Protein AF-A0A4S4L9P2-F1 (afdb_monomer)

Sequence (654 aa):
MSQVLPPEPPSLYGYTPTTSVCFTFIGLFAVSASAPPRSVLQVFCLDIDCCRRRHTVIHGCEAVAYKLWWFLGLATLACVMEVFGWVGRLLSSFAPADLTAYTIQIVATVIAPTPLLASNFIILGMIIRHLGEQYSRLSSKWYSIVFTSADGIALIIQAFGGAKASHAVSTGQDPEPGGHIMLVGIVIQMIAITFYVILATEFFMRLHFSKPVRPMNYLAVYSPKKSIHRKMQFMIAGLSFSTLCIFIRTIYRTIELANGFTGRIIETQIYFNVLDGAMVVLASYTLNFLHPGYLLADVIEEERNAKKNSKNSKGVGKDSLPLSRSQLLATCVPILIYAHFTIRVNMADSSATTARVPAPFSLDSSLYSPTPEEAAFLKSQTKIEDDEELKQHVLAVQKEAWDVVNYRCIQAFGFMTLKISHLSAYRDLLALGKERSGAIFIDFACCFGNDARKAIADGYPMENVIASDIEKPFWELGHRLFKSTPETFPVPFVQGNVFDPKHIAPAAPHYSPPTTPRPTLSVLTSLTPLQGHVSVIHTSAFFHLFDKDGQIAAARALASLLSPLPGSMIFGTHSSTRVSGNKVLTVRKSQIYCFSPADWCALWDGVIFEKGSVTVDAVLEEKNDAWRGRGFAWDSGEDAQTKRYSMIWSVKRK

InterPro domains:
  IPR007568 RTA-like protein [PF04479] (76-296)
  IPR007568 RTA-like protein [PTHR31465] (7-311)
  IPR029063 S-adenosyl-L-methionine-dependent methyltransferase superfamily [G3DSA:3.40.50.150] (400-589)
  IPR029063 S-adenosyl-L-methionine-dependent methyltransferase superfamily [SSF53335] (422-600)
  IPR060188 Mmethyltransferase nvfJ-like, N-terminal domain [PF27593] (369-416)

Solvent-accessible surface area (backbone atoms only — not comparable to full-atom values): 36050 Å² total; per-residue (Å²): 133,83,80,76,70,75,80,76,68,70,36,74,45,74,50,72,51,60,58,71,59,27,54,49,51,30,51,55,25,48,58,63,31,64,61,75,70,83,84,71,69,85,80,71,90,76,87,87,81,90,91,87,77,82,76,66,56,63,60,47,54,54,55,69,73,60,73,55,65,74,56,54,49,28,46,31,50,16,24,50,28,37,29,48,9,32,48,16,42,39,49,20,42,80,38,42,59,41,62,66,28,48,50,41,17,57,52,28,48,68,54,16,57,52,39,39,51,42,43,51,34,46,51,51,19,54,50,36,57,67,72,40,45,38,30,29,93,55,51,35,67,49,46,38,49,54,51,41,49,50,42,53,54,18,48,52,38,26,54,52,10,51,51,46,18,53,51,21,54,77,70,77,43,81,33,60,72,15,45,53,40,22,40,52,14,47,49,52,35,46,53,48,53,52,54,48,52,52,54,52,49,49,24,54,52,21,55,74,71,69,48,64,66,43,88,72,56,67,62,66,75,45,44,65,80,66,72,82,45,73,49,48,50,49,42,53,52,36,53,52,52,27,51,50,27,51,50,52,23,48,53,47,53,47,55,33,48,72,49,38,90,85,19,74,58,58,45,33,65,66,53,48,48,52,41,48,51,45,21,52,51,54,26,51,51,34,49,65,75,49,31,58,65,73,46,38,39,70,61,54,50,54,52,50,51,54,54,49,53,56,50,54,64,60,55,72,75,64,87,72,84,92,79,83,92,72,89,85,84,89,86,84,89,88,83,86,90,85,93,79,79,92,72,94,77,84,91,85,87,65,81,76,60,86,81,75,68,79,83,88,82,74,83,49,78,84,35,67,72,73,51,76,66,43,44,52,50,51,28,72,57,46,72,44,84,51,69,66,62,45,48,53,53,51,50,54,50,43,55,58,48,42,72,75,54,65,46,68,39,57,49,17,49,31,67,62,41,63,60,54,78,75,41,87,62,39,63,56,52,46,47,42,39,68,73,36,88,80,41,24,33,35,30,39,63,34,54,42,38,47,50,54,51,50,46,35,74,75,63,27,57,59,93,30,40,36,38,26,24,68,58,59,68,37,43,58,47,21,28,59,69,38,67,47,45,68,84,81,49,70,55,32,70,33,60,41,48,72,86,34,55,81,24,37,51,93,54,71,57,38,83,58,74,58,94,66,76,86,70,66,66,83,77,45,74,39,57,44,78,39,48,22,57,27,30,32,38,41,43,47,72,48,58,46,75,24,33,64,66,45,33,52,54,45,49,36,50,56,41,14,26,31,21,36,52,60,70,17,33,42,35,37,39,30,62,20,26,79,53,62,45,82,44,73,40,85,86,72,78,39,66,22,30,23,54,10,46,68,57,46,34,46,41,51,42,52,69,62,38,60,67,79,52,45,49,62,51,54,46,76,43,90,76,73,42,64,73,58,8,38,89,60,84,68,91,59,42,94,46,81,75,53,29,71,30,42,30,42,39,39,37,30,29,88

Organism: NCBI:txid167371

Secondary structure (DSSP, 8-state):
----PPPPPPPTTSSPPPHHHHHHHHHHHHHHHTSPPTTSTTS--S----S--SSHHHHHHHHHHH--HHHHHHHHHHHHHHHHHHHHHHHHHH-TT-HHHHHHHHHHHHHTHHHHHHHHHHHHHHHHHHH-GGG-SS-HHHHHHHHHHHHHHHHHHHHHHHHHHHHHHHTT--SHHHHHHHHHHHHHHHHHHHHHHHHHHHHHHHHHTT--SSPPPHHHHSS------HHHHHHHHHHHHHHHHHHHHHHHHHHHHHT-TTSTTTT-HHHIIIIIIIHHHHHHHHHHHS-HHHHTHHHHHHHHHHHHHHHHHHHTT--S---------------S-----------------PPPPPS-----GGG----HHHHHHHHHHH----HHHHHHHHHHHHHHHHHH---HHHHTTTTS--GGGGSTTHHHHHHHHHHSTT-EEEEET-TTTHHHHHHHHTT--GGGEEEEES-HHHHHHHHHHTT--TTTS---EEE--TT-TTTS---PPPSS--SSPPP-GGG-SSSGGGTTTEEEEE--S-GGGS-HHHHHHHHHHHHHHB--STT-EEEEEEEE-SS-EEEEETTTTEEEEE--HHHHHHHHBTTTBPTTSEEEEEEEE---GGGG-SS------SSTTT--EEEEEEEEE-

Mean predicted aligned error: 18.21 Å

pLDDT: mean 78.64, std 21.45, range [21.31, 98.56]

Radius of gyration: 34.95 Å; Cα contacts (8 Å, |Δi|>4): 949; chains: 1; bounding box: 90×72×114 Å

Structure (mmCIF, N/CA/C/O backbone):
data_AF-A0A4S4L9P2-F1
#
_entry.id   AF-A0A4S4L9P2-F1
#
loop_
_atom_site.group_PDB
_atom_site.id
_atom_site.type_symbol
_atom_site.label_atom_id
_atom_site.label_alt_id
_atom_site.label_comp_id
_atom_site.label_asym_id
_atom_site.label_entity_id
_atom_site.label_seq_id
_atom_site.pdbx_PDB_ins_code
_atom_site.Cartn_x
_atom_site.Cartn_y
_atom_site.Cartn_z
_atom_site.occupancy
_atom_site.B_iso_or_equiv
_atom_site.auth_seq_id
_atom_site.auth_comp_id
_atom_site.auth_asym_id
_atom_site.auth_atom_id
_atom_site.pdbx_PDB_model_num
ATOM 1 N N . MET A 1 1 ? -56.795 -0.350 67.708 1.00 40.25 1 MET A N 1
ATOM 2 C CA . MET A 1 1 ? -55.372 -0.733 67.789 1.00 40.25 1 MET A CA 1
ATOM 3 C C . MET A 1 1 ? -54.864 -0.842 66.359 1.00 40.25 1 MET A C 1
ATOM 5 O O . MET A 1 1 ? -54.937 -1.900 65.753 1.00 40.25 1 MET A O 1
ATOM 9 N N . SER A 1 2 ? -54.515 0.298 65.764 1.00 39.91 2 SER A N 1
ATOM 10 C CA . SER A 1 2 ? -53.905 0.362 64.437 1.00 39.91 2 SER A CA 1
ATOM 11 C C . SER A 1 2 ? -52.550 -0.327 64.527 1.00 39.91 2 SER A C 1
ATOM 13 O O . SER A 1 2 ? -51.668 0.164 65.231 1.00 39.91 2 SER A O 1
ATOM 15 N N . GLN A 1 3 ? -52.416 -1.493 63.891 1.00 43.62 3 GLN A N 1
ATOM 16 C CA . GLN A 1 3 ? -51.123 -2.137 63.701 1.00 43.62 3 GLN A CA 1
ATOM 17 C C . GLN A 1 3 ? -50.249 -1.155 62.924 1.00 43.62 3 GLN A C 1
ATOM 19 O O . GLN A 1 3 ? -50.428 -0.957 61.725 1.00 43.62 3 GLN A O 1
ATOM 24 N N . VAL A 1 4 ? -49.357 -0.480 63.645 1.00 46.41 4 VAL A N 1
ATOM 25 C CA . VAL A 1 4 ? -48.240 0.242 63.054 1.00 46.41 4 VAL A CA 1
ATOM 26 C C . VAL A 1 4 ? -47.387 -0.847 62.421 1.00 46.41 4 VAL A C 1
ATOM 28 O O . VAL A 1 4 ? -46.673 -1.563 63.121 1.00 46.41 4 VAL A O 1
ATOM 31 N N . LEU A 1 5 ? -47.569 -1.053 61.114 1.00 50.72 5 LEU A N 1
ATOM 32 C CA . LEU A 1 5 ? -46.648 -1.848 60.315 1.00 50.72 5 LEU A CA 1
ATOM 33 C C . LEU A 1 5 ? -45.238 -1.316 60.613 1.00 50.72 5 LEU A C 1
ATOM 35 O O . LEU A 1 5 ? -45.068 -0.092 60.670 1.00 50.72 5 LEU A O 1
ATOM 39 N N . PRO A 1 6 ? -44.252 -2.192 60.875 1.00 55.19 6 PRO A N 1
ATOM 40 C CA . PRO A 1 6 ? -42.883 -1.740 61.065 1.00 55.19 6 PRO A CA 1
ATOM 41 C C . PRO A 1 6 ? -42.490 -0.868 59.864 1.00 55.19 6 PRO A C 1
ATOM 43 O O . PRO A 1 6 ? -42.927 -1.168 58.749 1.00 55.19 6 PRO A O 1
ATOM 46 N N . PRO A 1 7 ? -41.730 0.224 60.074 1.00 59.34 7 PRO A N 1
ATOM 47 C CA . PRO A 1 7 ? -41.281 1.057 58.967 1.00 59.34 7 PRO A CA 1
ATOM 48 C C . PRO A 1 7 ? -40.611 0.151 57.935 1.00 59.34 7 PRO A C 1
ATOM 50 O O . PRO A 1 7 ? -39.754 -0.659 58.299 1.00 59.34 7 PRO A O 1
ATOM 53 N N . GLU A 1 8 ? -41.054 0.236 56.677 1.00 59.62 8 GLU A N 1
ATOM 54 C CA . GLU A 1 8 ? -40.426 -0.536 55.612 1.00 59.62 8 GLU A CA 1
ATOM 55 C C . GLU A 1 8 ? -38.920 -0.246 55.629 1.00 59.62 8 GLU A C 1
ATOM 57 O O . GLU A 1 8 ? -38.520 0.916 55.783 1.00 59.62 8 GLU A O 1
ATOM 62 N N . PRO A 1 9 ? -38.075 -1.286 55.535 1.00 61.91 9 PRO A N 1
ATOM 63 C CA . PRO A 1 9 ? -36.638 -1.094 55.542 1.00 61.91 9 PRO A CA 1
ATOM 64 C C . PRO A 1 9 ? -36.254 -0.127 54.411 1.00 61.91 9 PRO A C 1
ATOM 66 O O . PRO A 1 9 ? -36.797 -0.232 53.306 1.00 61.91 9 PRO A O 1
ATOM 69 N N . PRO A 1 10 ? -35.352 0.834 54.677 1.00 70.56 10 PRO A N 1
ATOM 70 C CA . PRO A 1 10 ? -35.004 1.857 53.705 1.00 70.56 10 PRO A CA 1
ATOM 71 C C . PRO A 1 10 ? -34.484 1.202 52.424 1.00 70.56 10 PRO A C 1
ATOM 73 O O . PRO A 1 10 ? -33.657 0.291 52.465 1.00 70.56 10 PRO A O 1
ATOM 76 N N . SER A 1 11 ? -34.998 1.662 51.282 1.00 78.94 11 SER A N 1
ATOM 77 C CA . SER A 1 11 ? -34.552 1.188 49.973 1.00 78.94 11 SER A CA 1
ATOM 78 C C . SER A 1 11 ? -33.053 1.417 49.811 1.00 78.94 11 SER A C 1
ATOM 80 O O . SER A 1 11 ? -32.568 2.525 50.045 1.00 78.94 11 SER A O 1
ATOM 82 N N . LEU A 1 12 ? -32.343 0.407 49.304 1.00 81.38 12 LEU A N 1
ATOM 83 C CA . LEU A 1 12 ? -30.915 0.508 48.980 1.00 81.38 12 LEU A CA 1
ATOM 84 C C . LEU A 1 12 ? -30.619 1.538 47.872 1.00 81.38 12 LEU A C 1
ATOM 86 O O . LEU A 1 12 ? -29.468 1.906 47.671 1.00 81.38 12 LEU A O 1
ATOM 90 N N . TYR A 1 13 ? -31.648 2.010 47.158 1.00 78.38 13 TYR A N 1
ATOM 91 C CA . TYR A 1 13 ? -31.535 3.023 46.105 1.00 78.38 13 TYR A CA 1
ATOM 92 C C . TYR A 1 13 ? -31.894 4.443 46.568 1.00 78.38 13 TYR A C 1
ATOM 94 O O . TYR A 1 13 ? -31.779 5.366 45.771 1.00 78.38 13 TYR A O 1
ATOM 102 N N . GLY A 1 14 ? -32.445 4.630 47.773 1.00 80.00 14 GLY A N 1
ATOM 103 C CA . GLY A 1 14 ? -33.069 5.902 48.186 1.00 80.00 14 GLY A CA 1
ATOM 104 C C . GLY A 1 14 ? -34.451 6.182 47.557 1.00 80.00 14 GLY A C 1
ATOM 105 O O . GLY A 1 14 ? -35.114 7.151 47.913 1.00 80.00 14 GLY A O 1
ATOM 106 N N . TYR A 1 15 ? -34.925 5.313 46.657 1.00 85.56 15 TYR A N 1
ATOM 107 C CA . TYR A 1 15 ? -36.264 5.326 46.043 1.00 85.56 15 TYR A CA 1
ATOM 108 C C . TYR A 1 15 ? -36.710 3.902 45.688 1.00 85.56 15 TYR A C 1
ATOM 110 O O . TYR A 1 15 ? -35.915 2.964 45.721 1.00 85.56 15 TYR A O 1
ATOM 118 N N . THR A 1 16 ? -37.974 3.713 45.312 1.00 86.06 16 THR A N 1
ATOM 119 C CA . THR A 1 16 ? -38.480 2.430 44.802 1.00 86.06 16 THR A CA 1
ATOM 120 C C . THR A 1 16 ? -38.411 2.394 43.267 1.00 86.06 16 THR A C 1
ATOM 122 O O . THR A 1 16 ? -38.990 3.260 42.606 1.00 86.06 16 THR A O 1
ATOM 125 N N . PRO A 1 17 ? -37.687 1.435 42.649 1.00 88.75 17 PRO A N 1
ATOM 126 C CA . PRO A 1 17 ? -37.605 1.346 41.192 1.00 88.75 17 PRO A CA 1
ATOM 127 C C . PRO A 1 17 ? -38.983 1.172 40.538 1.00 88.75 17 PRO A C 1
ATOM 129 O O . PRO A 1 17 ? -39.785 0.341 40.954 1.00 88.75 17 PRO A O 1
ATOM 132 N N . THR A 1 18 ? -39.260 1.918 39.466 1.00 92.31 18 THR A N 1
ATOM 133 C CA . THR A 1 18 ? -40.545 1.806 38.756 1.00 92.31 18 THR A CA 1
ATOM 134 C C . THR A 1 18 ? -40.628 0.513 37.937 1.00 92.31 18 THR A C 1
ATOM 136 O O . THR A 1 18 ? -39.850 0.308 37.000 1.00 92.31 18 THR A O 1
ATOM 139 N N . THR A 1 19 ? -41.624 -0.327 38.223 1.00 90.25 19 THR A N 1
ATOM 140 C CA . THR A 1 19 ? -41.873 -1.613 37.541 1.00 90.25 19 THR A CA 1
ATOM 141 C C . THR A 1 19 ? -42.040 -1.477 36.026 1.00 90.25 19 THR A C 1
ATOM 143 O O . THR A 1 19 ? -41.405 -2.213 35.270 1.00 90.25 19 THR A O 1
ATOM 146 N N . SER A 1 20 ? -42.843 -0.515 35.555 1.00 90.69 20 SER A N 1
ATOM 147 C CA . SER A 1 20 ? -43.104 -0.298 34.119 1.00 90.69 20 SER A CA 1
ATOM 148 C C . SER A 1 20 ? -41.834 0.025 33.327 1.00 90.69 20 SER A C 1
ATOM 150 O O . SER A 1 20 ? -41.637 -0.478 32.217 1.00 90.69 20 SER A O 1
ATOM 152 N N . VAL A 1 21 ? -40.931 0.810 33.919 1.00 91.88 21 VAL A N 1
ATOM 153 C CA . VAL A 1 21 ? -39.633 1.139 33.325 1.00 91.88 21 VAL A CA 1
ATOM 154 C C . VAL A 1 21 ? -38.756 -0.108 33.237 1.00 91.88 21 VAL A C 1
ATOM 156 O O . VAL A 1 21 ? -38.166 -0.361 32.188 1.00 91.88 21 VAL A O 1
ATOM 159 N N . CYS A 1 22 ? -38.721 -0.931 34.290 1.00 91.25 22 CYS A N 1
ATOM 160 C CA . CYS A 1 22 ? -37.948 -2.174 34.289 1.00 91.25 22 CYS A CA 1
ATOM 161 C C . CYS A 1 22 ? -38.432 -3.136 33.197 1.00 91.25 22 CYS A C 1
ATOM 163 O O . CYS A 1 22 ? -37.621 -3.613 32.406 1.00 91.25 22 CYS A O 1
ATOM 165 N N . PHE A 1 23 ? -39.747 -3.352 33.077 1.00 92.69 23 PHE A N 1
ATOM 166 C CA . PHE A 1 23 ? -40.316 -4.165 31.994 1.00 92.69 23 PHE A CA 1
ATOM 167 C C . PHE A 1 23 ? -39.978 -3.618 30.605 1.00 92.69 23 PHE A C 1
ATOM 169 O O . PHE A 1 23 ? -39.698 -4.396 29.693 1.00 92.69 23 PHE A O 1
ATOM 176 N N . THR A 1 24 ? -39.962 -2.292 30.448 1.00 93.19 24 THR A N 1
ATOM 177 C CA . THR A 1 24 ? -39.606 -1.647 29.178 1.00 93.19 24 THR A CA 1
ATOM 178 C C . THR A 1 24 ? -38.168 -1.974 28.778 1.00 93.19 24 THR A C 1
ATOM 180 O O . THR A 1 24 ? -37.939 -2.447 27.666 1.00 93.19 24 THR A O 1
ATOM 183 N N . PHE A 1 25 ? -37.197 -1.795 29.679 1.00 92.44 25 PHE A N 1
ATOM 184 C CA . PHE A 1 25 ? -35.794 -2.107 29.387 1.00 92.44 25 PHE A CA 1
ATOM 185 C C . PHE A 1 25 ? -35.541 -3.606 29.203 1.00 92.44 25 PHE A C 1
ATOM 187 O O . PHE A 1 25 ? -34.849 -3.979 28.256 1.00 92.44 25 PHE A O 1
ATOM 194 N N . ILE A 1 26 ? -36.157 -4.471 30.021 1.00 91.75 26 ILE A N 1
ATOM 195 C CA . ILE A 1 26 ? -36.106 -5.931 29.828 1.00 91.75 26 ILE A CA 1
ATOM 196 C C . ILE A 1 26 ? -36.600 -6.288 28.423 1.00 91.75 26 ILE A C 1
ATOM 198 O O . ILE A 1 26 ? -35.923 -7.018 27.705 1.00 91.75 26 ILE A O 1
ATOM 202 N N . GLY A 1 27 ? -37.744 -5.738 28.001 1.00 87.00 27 GLY A N 1
ATOM 203 C CA . GLY A 1 27 ? -38.295 -5.957 26.665 1.00 87.00 27 GLY A CA 1
ATOM 204 C C . GLY A 1 27 ? -37.362 -5.471 25.555 1.00 87.00 27 GLY A C 1
ATOM 205 O O . GLY A 1 27 ? -37.089 -6.214 24.613 1.00 87.00 27 GLY A O 1
ATOM 206 N N . LEU A 1 28 ? -36.821 -4.255 25.678 1.00 90.56 28 LEU A N 1
ATOM 207 C CA . LEU A 1 28 ? -35.906 -3.673 24.691 1.00 90.56 28 LEU A CA 1
ATOM 208 C C . LEU A 1 28 ? -34.627 -4.504 24.525 1.00 90.56 28 LEU A C 1
ATOM 210 O O . LEU A 1 28 ? -34.227 -4.777 23.389 1.00 90.56 28 LEU A O 1
ATOM 214 N N . PHE A 1 29 ? -34.007 -4.941 25.625 1.00 89.56 29 PHE A N 1
ATOM 215 C CA . PHE A 1 29 ? -32.796 -5.761 25.577 1.00 89.56 29 PHE A CA 1
ATOM 216 C C . PHE A 1 29 ? -33.072 -7.207 25.171 1.00 89.56 29 PHE A C 1
ATOM 218 O O . PHE A 1 29 ? -32.275 -7.770 24.425 1.00 89.56 29 PHE A O 1
ATOM 225 N N . ALA A 1 30 ? -34.207 -7.793 25.562 1.00 85.12 30 ALA A N 1
ATOM 226 C CA . ALA A 1 30 ? -34.608 -9.125 25.114 1.00 85.12 30 ALA A CA 1
ATOM 227 C C . ALA A 1 30 ? -34.843 -9.165 23.596 1.00 85.12 30 ALA A C 1
ATOM 229 O O . ALA A 1 30 ? -34.386 -10.089 22.922 1.00 85.12 30 ALA A O 1
ATOM 230 N N . VAL A 1 31 ? -35.483 -8.131 23.034 1.00 83.81 31 VAL A N 1
ATOM 231 C CA . VAL A 1 31 ? -35.641 -7.985 21.578 1.00 83.81 31 VAL A CA 1
ATOM 232 C C . VAL A 1 31 ? -34.275 -7.890 20.898 1.00 83.81 31 VAL A C 1
ATOM 234 O O . VAL A 1 31 ? -34.027 -8.625 19.943 1.00 83.81 31 VAL A O 1
ATOM 237 N N . SER A 1 32 ? -33.358 -7.074 21.424 1.00 79.62 32 SER A N 1
ATOM 238 C CA . SER A 1 32 ? -31.991 -6.965 20.895 1.00 79.62 32 SER A CA 1
ATOM 239 C C . SER A 1 32 ? -31.197 -8.281 21.012 1.00 79.62 32 SER A C 1
ATOM 241 O O . SER A 1 32 ? -30.486 -8.661 20.085 1.00 79.62 32 SER A O 1
ATOM 243 N N . ALA A 1 33 ? -31.357 -9.027 22.111 1.00 75.62 33 ALA A N 1
ATOM 244 C CA . ALA A 1 33 ? -30.694 -10.313 22.345 1.00 75.62 33 ALA A CA 1
ATOM 245 C C . ALA A 1 33 ? -31.226 -11.446 21.449 1.00 75.62 33 ALA A C 1
ATOM 247 O O . ALA A 1 33 ? -30.507 -12.407 21.183 1.00 75.62 33 ALA A O 1
ATOM 248 N N . SER A 1 34 ? -32.474 -11.343 20.980 1.00 65.12 34 SER A N 1
ATOM 249 C CA . SER A 1 34 ? -33.147 -12.380 20.184 1.00 65.12 34 SER A CA 1
ATOM 250 C C . SER A 1 34 ? -32.682 -12.488 18.718 1.00 65.12 34 SER A C 1
ATOM 252 O O . SER A 1 34 ? -33.159 -13.359 17.986 1.00 65.12 34 SER A O 1
ATOM 254 N N . ALA A 1 35 ? -31.713 -11.673 18.281 1.00 50.19 35 ALA A N 1
ATOM 255 C CA . ALA A 1 35 ? -30.962 -11.912 17.045 1.00 50.19 35 ALA A CA 1
ATOM 256 C C . ALA A 1 35 ? -30.073 -13.168 17.223 1.00 50.19 35 ALA A C 1
ATOM 258 O O . ALA A 1 35 ? -29.227 -13.185 18.116 1.00 50.19 35 ALA A O 1
ATOM 259 N N . PRO A 1 36 ? -30.255 -14.258 16.451 1.00 40.66 36 PRO A N 1
ATOM 260 C CA . PRO A 1 36 ? -29.921 -15.588 16.954 1.00 40.66 36 PRO A CA 1
ATOM 261 C C . PRO A 1 36 ? -28.427 -15.939 16.816 1.00 40.66 36 PRO A C 1
ATOM 263 O O . PRO A 1 36 ? -27.895 -15.932 15.702 1.00 40.66 36 PRO A O 1
ATOM 266 N N . PRO A 1 37 ? -27.760 -16.404 17.890 1.00 39.72 37 PRO A N 1
ATOM 267 C CA . PRO A 1 37 ? -26.605 -17.291 17.807 1.00 39.72 37 PRO A CA 1
ATOM 268 C C . PRO A 1 37 ? -27.079 -18.753 17.674 1.00 39.72 37 PRO A C 1
ATOM 270 O O . PRO A 1 37 ? -27.998 -19.197 18.359 1.00 39.72 37 PRO A O 1
ATOM 273 N N . ARG A 1 38 ? -26.436 -19.538 16.799 1.00 39.12 38 ARG A N 1
ATOM 274 C CA . ARG A 1 38 ? -26.820 -20.922 16.430 1.00 39.12 38 ARG A CA 1
ATOM 275 C C . ARG A 1 38 ? -26.811 -21.957 17.567 1.00 39.12 38 ARG A C 1
ATOM 277 O O . ARG A 1 38 ? -27.167 -23.100 17.312 1.00 39.12 38 ARG A O 1
ATOM 284 N N . SER A 1 39 ? -26.413 -21.622 18.788 1.00 38.78 39 SER A N 1
ATOM 285 C CA . SER A 1 39 ? -26.146 -22.616 19.837 1.00 38.78 39 SER A CA 1
ATOM 286 C C . SER A 1 39 ? -27.349 -23.028 20.695 1.00 38.78 39 SER A C 1
ATOM 288 O O . SER A 1 39 ? -27.183 -23.895 21.542 1.00 38.78 39 SER A O 1
ATOM 290 N N . VAL A 1 40 ? -28.551 -22.478 20.485 1.00 37.94 40 VAL A N 1
ATOM 291 C CA . VAL A 1 40 ? -29.747 -22.853 21.283 1.00 37.94 40 VAL A CA 1
ATOM 292 C C . VAL A 1 40 ? -30.866 -23.483 20.436 1.00 37.94 40 VAL A C 1
ATOM 294 O O . VAL A 1 40 ? -31.798 -24.078 20.964 1.00 37.94 40 VAL A O 1
ATOM 297 N N . LEU A 1 41 ? -30.751 -23.461 19.106 1.00 35.81 41 LEU A N 1
ATOM 298 C CA . LEU A 1 41 ? -31.800 -23.939 18.190 1.00 35.81 41 LEU A CA 1
ATOM 299 C C . LEU A 1 41 ? -31.632 -25.391 17.714 1.00 35.81 41 LEU A C 1
ATOM 301 O O . LEU A 1 41 ? -32.350 -25.823 16.819 1.00 35.81 41 LEU A O 1
ATOM 305 N N . GLN A 1 42 ? -30.719 -26.159 18.315 1.00 32.81 42 GLN A N 1
ATOM 306 C CA . GLN A 1 42 ? -30.517 -27.572 17.966 1.00 32.81 42 GLN A CA 1
ATOM 307 C C . GLN A 1 42 ? -31.253 -28.557 18.897 1.00 32.81 42 GLN A C 1
ATOM 309 O O . GLN A 1 42 ? -31.064 -29.760 18.759 1.00 32.81 42 GLN A O 1
ATOM 314 N N . VAL A 1 43 ? -32.103 -28.078 19.819 1.00 33.56 43 VAL A N 1
ATOM 315 C CA . VAL A 1 43 ? -32.817 -28.951 20.781 1.00 33.56 43 VAL A CA 1
ATOM 316 C C . VAL A 1 43 ? -34.349 -28.891 20.672 1.00 33.56 43 VAL A C 1
ATOM 318 O O . VAL A 1 43 ? -35.014 -29.810 21.129 1.00 33.56 43 VAL A O 1
ATOM 321 N N . PHE A 1 44 ? -34.943 -27.904 19.994 1.00 30.08 44 PHE A N 1
ATOM 322 C CA . PHE A 1 44 ? -36.406 -27.815 19.876 1.00 30.08 44 PHE A CA 1
ATOM 323 C C . PHE A 1 44 ? -36.845 -27.436 18.459 1.00 30.08 44 PHE A C 1
ATOM 325 O O . PHE A 1 44 ? -37.069 -26.270 18.148 1.00 30.08 44 PHE A O 1
ATOM 332 N N . CYS A 1 45 ? -36.980 -28.447 17.602 1.00 28.81 45 CYS A N 1
ATOM 333 C CA . CYS A 1 45 ? -37.808 -28.386 16.398 1.00 28.81 45 CYS A CA 1
ATOM 334 C C . CYS A 1 45 ? -38.819 -29.535 16.452 1.00 28.81 45 CYS A C 1
ATOM 336 O O . CYS A 1 45 ? -38.628 -30.558 15.805 1.00 28.81 45 CYS A O 1
ATOM 338 N N . LEU A 1 46 ? -39.879 -29.345 17.236 1.00 30.55 46 LEU A N 1
ATOM 339 C CA . LEU A 1 46 ? -41.193 -29.922 16.969 1.00 30.55 46 LEU A CA 1
ATOM 340 C C . LEU A 1 46 ? -42.223 -28.821 17.243 1.00 30.55 46 LEU A C 1
ATOM 342 O O . LEU A 1 46 ? -42.248 -28.269 18.337 1.00 30.55 46 LEU A O 1
ATOM 346 N N . ASP A 1 47 ? -42.966 -28.491 16.186 1.00 36.84 47 ASP A N 1
ATOM 347 C CA . ASP A 1 47 ? -44.255 -27.798 16.125 1.00 36.84 47 ASP A CA 1
ATOM 348 C C . ASP A 1 47 ? -44.462 -26.495 16.921 1.00 36.84 47 ASP A C 1
ATOM 350 O O . ASP A 1 47 ? -44.508 -26.470 18.146 1.00 36.84 47 ASP A O 1
ATOM 354 N N . ILE A 1 48 ? -44.716 -25.395 16.199 1.00 31.27 48 ILE A N 1
ATOM 355 C CA . ILE A 1 48 ? -46.027 -24.712 16.193 1.00 31.27 48 ILE A CA 1
ATOM 356 C C . ILE A 1 48 ? -45.977 -23.441 15.327 1.00 31.27 48 ILE A C 1
ATOM 358 O O . ILE A 1 48 ? -45.005 -22.684 15.257 1.00 31.27 48 ILE A O 1
ATOM 362 N N . ASP A 1 49 ? -47.101 -23.289 14.650 1.00 30.88 49 ASP A N 1
ATOM 363 C CA . ASP A 1 49 ? -47.504 -22.404 13.582 1.00 30.88 49 ASP A CA 1
ATOM 364 C C . ASP A 1 49 ? -47.603 -20.893 13.867 1.00 30.88 49 ASP A C 1
ATOM 366 O O . ASP A 1 49 ? -47.883 -20.424 14.965 1.00 30.88 49 ASP A O 1
ATOM 370 N N . CYS A 1 50 ? -47.468 -20.174 12.746 1.00 32.06 50 CYS A N 1
ATOM 371 C CA . CYS A 1 50 ? -48.296 -19.064 12.267 1.00 32.06 50 CYS A CA 1
ATOM 372 C C . CYS A 1 50 ? -48.370 -17.720 13.044 1.00 32.06 50 CYS A C 1
ATOM 374 O O . CYS A 1 50 ? -48.850 -17.600 14.164 1.00 32.06 50 CYS A O 1
ATOM 376 N N . CYS A 1 51 ? -48.033 -16.650 12.304 1.00 29.33 51 CYS A N 1
ATOM 377 C CA . CYS A 1 51 ? -48.573 -15.278 12.406 1.00 29.33 51 CYS A CA 1
ATOM 378 C C . CYS A 1 51 ? -47.797 -14.109 13.064 1.00 29.33 51 CYS A C 1
ATOM 380 O O . CYS A 1 51 ? -48.326 -13.001 13.090 1.00 29.33 51 CYS A O 1
ATOM 382 N N . ARG A 1 52 ? -46.517 -14.216 13.460 1.00 28.42 52 ARG A N 1
ATOM 383 C CA . ARG A 1 52 ? -45.752 -13.020 13.927 1.00 28.42 52 ARG A CA 1
ATOM 384 C C . ARG A 1 52 ? -44.301 -12.963 13.441 1.00 28.42 52 ARG A C 1
ATOM 386 O O . ARG A 1 52 ? -43.370 -12.839 14.229 1.00 28.42 52 ARG A O 1
ATOM 393 N N . ARG A 1 53 ? -44.077 -13.107 12.130 1.00 34.72 53 ARG A N 1
ATOM 394 C CA . ARG A 1 53 ? -42.731 -13.381 11.587 1.00 34.72 53 ARG A CA 1
ATOM 395 C C . ARG A 1 53 ? -42.400 -12.604 10.302 1.00 34.72 53 ARG A C 1
ATOM 397 O O . ARG A 1 53 ? -42.149 -13.206 9.267 1.00 34.72 53 ARG A O 1
ATOM 404 N N . ARG A 1 54 ? -42.387 -11.262 10.344 1.00 33.25 54 ARG A N 1
ATOM 405 C CA . ARG A 1 54 ? -41.867 -10.443 9.218 1.00 33.25 54 ARG A CA 1
ATOM 406 C C . ARG A 1 54 ? -40.676 -9.525 9.524 1.00 33.25 54 ARG A C 1
ATOM 408 O O . ARG A 1 54 ? -40.042 -9.092 8.576 1.00 33.25 54 ARG A O 1
ATOM 415 N N . HIS A 1 55 ? -40.274 -9.316 10.782 1.00 34.97 55 HIS A N 1
ATOM 416 C CA . HIS A 1 55 ? -39.056 -8.536 11.094 1.00 34.97 55 HIS A CA 1
ATOM 417 C C . HIS A 1 55 ? -37.861 -9.373 11.591 1.00 34.97 55 HIS A C 1
ATOM 419 O O . HIS A 1 55 ? -36.720 -8.941 11.478 1.00 34.97 55 HIS A O 1
ATOM 425 N N . THR A 1 56 ? -38.080 -10.605 12.059 1.00 42.03 56 THR A N 1
ATOM 426 C CA . THR A 1 56 ? -37.014 -11.452 12.639 1.00 42.03 56 THR A CA 1
ATOM 427 C C . THR A 1 56 ? -36.301 -12.343 11.609 1.00 42.03 56 THR A C 1
ATOM 429 O O . THR A 1 56 ? -35.215 -12.851 11.868 1.00 42.03 56 THR A O 1
ATOM 432 N N . VAL A 1 57 ? -36.888 -12.529 10.420 1.00 44.06 57 VAL A N 1
ATOM 433 C CA . VAL A 1 57 ? -36.346 -13.416 9.369 1.00 44.06 57 VAL A CA 1
ATOM 434 C C . VAL A 1 57 ? -35.222 -12.738 8.580 1.00 44.06 57 VAL A C 1
ATOM 436 O O . VAL A 1 57 ? -34.258 -13.397 8.206 1.00 44.06 57 VAL A O 1
ATOM 439 N N . ILE A 1 58 ? -35.289 -11.417 8.394 1.00 46.56 58 ILE A N 1
ATOM 440 C CA . ILE A 1 58 ? -34.328 -10.667 7.570 1.00 46.56 58 ILE A CA 1
ATOM 441 C C . ILE A 1 58 ? -32.938 -10.659 8.231 1.00 46.56 58 ILE A C 1
ATOM 443 O O . ILE A 1 58 ? -31.957 -11.048 7.601 1.00 46.56 58 ILE A O 1
ATOM 447 N N . HIS A 1 59 ? -32.861 -10.376 9.534 1.00 37.62 59 HIS A N 1
ATOM 448 C CA . HIS A 1 59 ? -31.590 -10.383 10.271 1.00 37.62 59 HIS A CA 1
ATOM 449 C C . HIS A 1 59 ? -31.023 -11.794 10.509 1.00 37.62 59 HIS A C 1
ATOM 451 O O . HIS A 1 59 ? -29.807 -11.988 10.503 1.00 37.62 59 HIS A O 1
ATOM 457 N N . GLY A 1 60 ? -31.888 -12.807 10.654 1.00 42.12 60 GLY A N 1
ATOM 458 C CA . GLY A 1 60 ? -31.465 -14.209 10.739 1.00 42.12 60 GLY A CA 1
ATOM 459 C C . GLY A 1 60 ? -30.852 -14.721 9.430 1.00 42.12 60 GLY A C 1
ATOM 460 O O . GLY A 1 60 ? -29.830 -15.408 9.454 1.00 42.12 60 GLY A O 1
ATOM 461 N N . CYS A 1 61 ? -31.423 -14.344 8.282 1.00 40.72 61 CYS A N 1
ATOM 462 C CA . CYS A 1 61 ? -30.891 -14.695 6.965 1.00 40.72 61 CYS A CA 1
ATOM 463 C C . CYS A 1 61 ? -29.561 -13.981 6.658 1.00 40.72 61 CYS A C 1
ATOM 465 O O . CYS A 1 61 ? -28.645 -14.612 6.127 1.00 40.72 61 CYS A O 1
ATOM 467 N N . GLU A 1 62 ? -29.404 -12.715 7.058 1.00 39.53 62 GLU A N 1
ATOM 468 C CA . GLU A 1 62 ? -28.143 -11.970 6.910 1.00 39.53 62 GLU A CA 1
ATOM 469 C C . GLU A 1 62 ? -27.020 -12.546 7.795 1.00 39.53 62 GLU A C 1
ATOM 471 O O . GLU A 1 62 ? -25.897 -12.743 7.330 1.00 39.53 62 GLU A O 1
ATOM 476 N N . ALA A 1 63 ? -27.310 -12.928 9.045 1.00 41.56 63 ALA A N 1
ATOM 477 C CA . ALA A 1 63 ? -26.326 -13.552 9.938 1.00 41.56 63 ALA A CA 1
ATOM 478 C C . ALA A 1 63 ? -25.850 -14.938 9.442 1.00 41.56 63 ALA A C 1
ATOM 480 O O . ALA A 1 63 ? -24.676 -15.298 9.597 1.00 41.56 63 ALA A O 1
ATOM 481 N N . VAL A 1 64 ? -26.739 -15.704 8.797 1.00 42.69 64 VAL A N 1
ATOM 482 C CA . VAL A 1 64 ? -26.433 -17.012 8.189 1.00 42.69 64 VAL A CA 1
ATOM 483 C C . VAL A 1 64 ? -25.485 -16.888 6.987 1.00 42.69 64 VAL A C 1
ATOM 485 O O . VAL A 1 64 ? -24.650 -17.777 6.793 1.00 42.69 64 VAL A O 1
ATOM 488 N N . ALA A 1 65 ? -25.553 -15.793 6.225 1.00 44.00 65 ALA A N 1
ATOM 489 C CA . ALA A 1 65 ? -24.747 -15.598 5.019 1.00 44.00 65 ALA A CA 1
ATOM 490 C C . ALA A 1 65 ? -23.268 -15.250 5.310 1.00 44.00 65 ALA A C 1
ATOM 492 O O . ALA A 1 65 ? -22.373 -15.763 4.633 1.00 44.00 65 ALA A O 1
ATOM 493 N N . TYR A 1 66 ? -22.980 -14.447 6.348 1.00 44.91 66 TYR A N 1
ATOM 494 C CA . TYR A 1 66 ? -21.657 -13.809 6.510 1.00 44.91 66 TYR A CA 1
ATOM 495 C C . TYR A 1 66 ? -20.682 -14.459 7.521 1.00 44.91 66 TYR A C 1
ATOM 497 O O . TYR A 1 66 ? -19.525 -14.052 7.602 1.00 44.91 66 TYR A O 1
ATOM 505 N N . LYS A 1 67 ? -21.082 -15.504 8.267 1.00 49.97 67 LYS A N 1
ATOM 506 C CA . LYS A 1 67 ? -20.212 -16.276 9.200 1.00 49.97 67 LYS A CA 1
ATOM 507 C C . LYS A 1 67 ? -19.436 -15.439 10.259 1.00 49.97 67 LYS A C 1
ATOM 509 O O . LYS A 1 67 ? -18.323 -15.812 10.633 1.00 49.97 67 LYS A O 1
ATOM 514 N N . LEU A 1 68 ? -20.026 -14.374 10.816 1.00 55.69 68 LEU A N 1
ATOM 515 C CA . LEU A 1 68 ? -19.448 -13.508 11.876 1.00 55.69 68 LEU A CA 1
ATOM 516 C C . LEU A 1 68 ? -19.792 -13.937 13.321 1.00 55.69 68 LEU A C 1
ATOM 518 O O . LEU A 1 68 ? -20.097 -13.111 14.178 1.00 55.69 68 LEU A O 1
ATOM 522 N N . TRP A 1 69 ? -19.727 -15.236 13.615 1.00 55.78 69 TRP A N 1
ATOM 523 C CA . TRP A 1 69 ? -20.202 -15.834 14.879 1.00 55.78 69 TRP A CA 1
ATOM 524 C C . TRP A 1 69 ? -19.638 -15.193 16.158 1.00 55.78 69 TRP A C 1
ATOM 526 O O . TRP A 1 69 ? -20.357 -15.046 17.140 1.00 55.78 69 TRP A O 1
ATOM 536 N N . TRP A 1 70 ? -18.372 -14.773 16.137 1.00 59.66 70 TRP A N 1
ATOM 537 C CA . TRP A 1 70 ? -17.693 -14.189 17.300 1.00 59.66 70 TRP A CA 1
ATOM 538 C C . TRP A 1 70 ? -18.134 -12.752 17.608 1.00 59.66 70 TRP A C 1
ATOM 540 O O . TRP A 1 70 ? -18.189 -12.367 18.769 1.00 59.66 70 TRP A O 1
ATOM 550 N N . PHE A 1 71 ? -18.474 -11.973 16.577 1.00 64.38 71 PHE A N 1
ATOM 551 C CA . PHE A 1 71 ? -18.941 -10.593 16.721 1.00 64.38 71 PHE A CA 1
ATOM 552 C C . PHE A 1 71 ? -20.370 -10.550 17.277 1.00 64.38 71 PHE A C 1
ATOM 554 O O . PHE A 1 71 ? -20.640 -9.849 18.248 1.00 64.38 71 PHE A O 1
ATOM 561 N N . LEU A 1 72 ? -21.267 -11.363 16.706 1.00 64.50 72 LEU A N 1
ATOM 562 C CA . LEU A 1 72 ? -22.651 -11.450 17.171 1.00 64.50 72 LEU A CA 1
ATOM 563 C C . LEU A 1 72 ? -22.718 -11.972 18.616 1.00 64.50 72 LEU A C 1
ATOM 565 O O . LEU A 1 72 ? -23.499 -11.470 19.414 1.00 64.50 72 LEU A O 1
ATOM 569 N N . GLY A 1 73 ? -21.833 -12.908 18.984 1.00 71.38 73 GLY A N 1
ATOM 570 C CA . GLY A 1 73 ? -21.747 -13.432 20.348 1.00 71.38 73 GLY A CA 1
ATOM 571 C C . GLY A 1 73 ? -21.467 -12.368 21.417 1.00 71.38 73 GLY A C 1
ATOM 572 O O . GLY A 1 73 ? -22.065 -12.430 22.487 1.00 71.38 73 GLY A O 1
ATOM 573 N N . LEU A 1 74 ? -20.616 -11.373 21.136 1.00 81.31 74 LEU A N 1
ATOM 574 C CA . LEU A 1 74 ? -20.300 -10.299 22.088 1.00 81.31 74 LEU A CA 1
ATOM 575 C C . LEU A 1 74 ? -21.471 -9.322 22.276 1.00 81.31 74 LEU A C 1
ATOM 577 O O . LEU A 1 74 ? -21.800 -8.969 23.408 1.00 81.31 74 LEU A O 1
ATOM 581 N N . ALA A 1 75 ? -22.136 -8.926 21.189 1.00 79.19 75 ALA A N 1
ATOM 582 C CA . ALA A 1 75 ? -23.304 -8.046 21.254 1.00 79.19 75 ALA A CA 1
ATOM 583 C C . ALA A 1 75 ? -24.500 -8.724 21.950 1.00 79.19 75 ALA A C 1
ATOM 585 O O . ALA A 1 75 ? -25.162 -8.108 22.789 1.00 79.19 75 ALA A O 1
ATOM 586 N N . THR A 1 76 ? -24.745 -10.010 21.667 1.00 81.00 76 THR A N 1
ATOM 587 C CA . THR A 1 76 ? -25.776 -10.792 22.364 1.00 81.00 76 THR A CA 1
ATOM 588 C C . THR A 1 76 ? -25.442 -10.948 23.847 1.00 81.00 76 THR A C 1
ATOM 590 O O . THR A 1 76 ? -26.323 -10.762 24.683 1.00 81.00 76 THR A O 1
ATOM 593 N N . LEU A 1 77 ? -24.179 -11.228 24.193 1.00 85.31 77 LEU A N 1
ATOM 594 C CA . LEU A 1 77 ? -23.736 -11.335 25.585 1.00 85.31 77 LEU A CA 1
ATOM 595 C C . LEU A 1 77 ? -23.994 -10.037 26.366 1.00 85.31 77 LEU A C 1
ATOM 597 O O . LEU A 1 77 ? -24.501 -10.097 27.484 1.00 85.31 77 LEU A O 1
ATOM 601 N N . ALA A 1 78 ? -23.714 -8.877 25.765 1.00 89.38 78 ALA A N 1
ATOM 602 C CA . ALA A 1 78 ? -24.027 -7.580 26.364 1.00 89.38 78 ALA A CA 1
ATOM 603 C C . ALA A 1 78 ? -25.529 -7.427 26.656 1.00 89.38 78 ALA A C 1
ATOM 605 O O . ALA A 1 78 ? -25.914 -7.077 27.770 1.00 89.38 78 ALA A O 1
ATOM 606 N N . CYS A 1 79 ? -26.389 -7.752 25.685 1.00 87.25 79 CYS A N 1
ATOM 607 C CA . CYS A 1 79 ? -27.840 -7.635 25.852 1.00 87.25 79 CYS A CA 1
ATOM 608 C C . CYS A 1 79 ? -28.385 -8.602 26.914 1.00 87.25 79 CYS A C 1
ATOM 610 O O . CYS A 1 79 ? -29.257 -8.227 27.690 1.00 87.25 79 CYS A O 1
ATOM 612 N N . VAL A 1 80 ? -27.864 -9.832 26.983 1.00 88.50 80 VAL A N 1
ATOM 613 C CA . VAL A 1 80 ? -28.255 -10.815 28.009 1.00 88.50 80 VAL A CA 1
ATOM 614 C C . VAL A 1 80 ? -27.862 -10.335 29.407 1.00 88.50 80 VAL A C 1
ATOM 616 O O . VAL A 1 80 ? -28.664 -10.436 30.333 1.00 88.50 80 VAL A O 1
ATOM 619 N N . MET A 1 81 ? -26.661 -9.773 29.567 1.00 89.25 81 MET A N 1
ATOM 620 C CA . MET A 1 81 ? -26.239 -9.203 30.850 1.00 89.25 81 MET A CA 1
ATOM 621 C C . MET A 1 81 ? -27.072 -7.983 31.252 1.00 89.25 81 MET A C 1
ATOM 623 O O . MET A 1 81 ? -27.435 -7.869 32.420 1.00 89.25 81 MET A O 1
ATOM 627 N N . GLU A 1 82 ? -27.445 -7.117 30.304 1.00 93.31 82 GLU A N 1
ATOM 628 C CA . GLU A 1 82 ? -28.398 -6.034 30.576 1.00 93.31 82 GLU A CA 1
ATOM 629 C C . GLU A 1 82 ? -29.748 -6.601 31.047 1.00 93.31 82 GLU A C 1
ATOM 631 O O . GLU A 1 82 ? -30.260 -6.163 32.073 1.00 93.31 82 GLU A O 1
ATOM 636 N N . VAL A 1 83 ? -30.301 -7.629 30.385 1.00 92.19 83 VAL A N 1
ATOM 637 C CA . VAL A 1 83 ? -31.547 -8.278 30.843 1.00 92.19 83 VAL A CA 1
ATOM 638 C C . VAL A 1 83 ? -31.423 -8.749 32.293 1.00 92.19 83 VAL A C 1
ATOM 640 O O . VAL A 1 83 ? -32.311 -8.456 33.090 1.00 92.19 83 VAL A O 1
ATOM 643 N N . PHE A 1 84 ? -30.324 -9.411 32.670 1.00 91.62 84 PHE A N 1
ATOM 644 C CA . PHE A 1 84 ? -30.098 -9.814 34.063 1.00 91.62 84 PHE A CA 1
ATOM 645 C C . PHE A 1 84 ? -30.058 -8.621 35.024 1.00 91.62 84 PHE A C 1
ATOM 647 O O . PHE A 1 84 ? -30.680 -8.674 36.085 1.00 91.62 84 PHE A O 1
ATOM 654 N N . GLY A 1 85 ? -29.389 -7.532 34.646 1.00 92.44 85 GLY A N 1
ATOM 655 C CA . GLY A 1 85 ? -29.337 -6.315 35.451 1.00 92.44 85 GLY A CA 1
ATOM 656 C C . GLY A 1 85 ? -30.714 -5.685 35.671 1.00 92.44 85 GLY A C 1
ATOM 657 O O . GLY A 1 85 ? -31.077 -5.354 36.800 1.00 92.44 85 GLY A O 1
ATOM 658 N N . TRP A 1 86 ? -31.521 -5.582 34.614 1.00 93.81 86 TRP A N 1
ATOM 659 C CA . TRP A 1 86 ? -32.876 -5.029 34.693 1.00 93.81 86 TRP A CA 1
ATOM 660 C C . TRP A 1 86 ? -33.877 -5.966 35.376 1.00 93.81 86 TRP A C 1
ATOM 662 O O . TRP A 1 86 ? -34.811 -5.483 36.014 1.00 93.81 86 TRP A O 1
ATOM 672 N N . VAL A 1 87 ? -33.670 -7.286 35.315 1.00 92.88 87 VAL A N 1
ATOM 673 C CA . VAL A 1 87 ? -34.419 -8.257 36.130 1.00 92.88 87 VAL A CA 1
ATOM 674 C C . VAL A 1 87 ? -34.077 -8.089 37.610 1.00 92.88 87 VAL A C 1
ATOM 676 O O . VAL A 1 87 ? -34.996 -8.023 38.420 1.00 92.88 87 VAL A O 1
ATOM 679 N N . GLY A 1 88 ? -32.798 -7.936 37.971 1.00 91.00 88 GLY A N 1
ATOM 680 C CA . GLY A 1 88 ? -32.396 -7.605 39.346 1.00 91.00 88 GLY A CA 1
ATOM 681 C C . GLY A 1 88 ? -33.084 -6.333 39.848 1.00 91.00 88 GLY A C 1
ATOM 682 O O . GLY A 1 88 ? -33.680 -6.322 40.922 1.00 91.00 88 GLY A O 1
ATOM 683 N N . ARG A 1 89 ? -33.136 -5.297 39.004 1.00 91.62 89 ARG A N 1
ATOM 684 C CA . ARG A 1 89 ? -33.849 -4.043 39.296 1.00 91.62 89 ARG A CA 1
ATOM 685 C C . ARG A 1 89 ? -35.360 -4.217 39.463 1.00 91.62 89 ARG A C 1
ATOM 687 O O . ARG A 1 89 ? -35.961 -3.573 40.320 1.00 91.62 89 ARG A O 1
ATOM 694 N N . LEU A 1 90 ? -35.978 -5.081 38.658 1.00 92.06 90 LEU A N 1
ATOM 695 C CA . LEU A 1 90 ? -37.391 -5.430 38.789 1.00 92.06 90 LEU A CA 1
ATOM 696 C C . LEU A 1 90 ? -37.653 -6.157 40.113 1.00 92.06 90 LEU A C 1
ATOM 698 O O . LEU A 1 90 ? -38.608 -5.821 40.805 1.00 92.06 90 LEU A O 1
ATOM 702 N N . LEU A 1 91 ? -36.799 -7.102 40.507 1.00 90.62 91 LEU A N 1
ATOM 703 C CA . LEU A 1 91 ? -36.911 -7.776 41.805 1.00 90.62 91 LEU A CA 1
ATOM 704 C C . LEU A 1 91 ? -36.788 -6.773 42.960 1.00 90.62 91 LEU A C 1
ATOM 706 O O . LEU A 1 91 ? -37.611 -6.788 43.874 1.00 90.62 91 LEU A O 1
ATOM 710 N N . SER A 1 92 ? -35.866 -5.813 42.854 1.00 88.94 92 SER A N 1
ATOM 711 C CA . SER A 1 92 ? -35.756 -4.702 43.803 1.00 88.94 92 SER A CA 1
ATOM 712 C C . SER A 1 92 ? -36.987 -3.788 43.863 1.00 88.94 92 SER A C 1
ATOM 714 O O . SER A 1 92 ? -37.168 -3.098 44.859 1.00 88.94 92 SER A O 1
ATOM 716 N N . SER A 1 93 ? -37.853 -3.756 42.844 1.00 89.12 93 SER A N 1
ATOM 717 C CA . SER A 1 93 ? -39.110 -2.991 42.928 1.00 89.12 93 SER A CA 1
ATOM 718 C C . SER A 1 93 ? -40.148 -3.648 43.842 1.00 89.12 93 SER A C 1
ATOM 720 O O . SER A 1 93 ? -40.966 -2.949 44.432 1.00 89.12 93 SER A O 1
ATOM 722 N N . PHE A 1 94 ? -40.093 -4.978 43.981 1.00 88.38 94 PHE A N 1
ATOM 723 C CA . PHE A 1 94 ? -40.957 -5.741 44.882 1.00 88.38 94 PHE A CA 1
ATOM 724 C C . PHE A 1 94 ? -40.354 -5.872 46.285 1.00 88.38 94 PHE A C 1
ATOM 726 O O . PHE A 1 94 ? -41.095 -5.918 47.261 1.00 88.38 94 PHE A O 1
ATOM 733 N N . ALA A 1 95 ? -39.021 -5.914 46.387 1.00 86.88 95 ALA A N 1
ATOM 734 C CA . ALA A 1 95 ? -38.284 -5.983 47.647 1.00 86.88 95 ALA A CA 1
ATOM 735 C C . ALA A 1 95 ? -37.126 -4.957 47.668 1.00 86.88 95 ALA A C 1
ATOM 737 O O . ALA A 1 95 ? -35.980 -5.313 47.384 1.00 86.88 95 ALA A O 1
ATOM 738 N N . PRO A 1 96 ? -37.391 -3.679 48.013 1.00 83.44 96 PRO A N 1
ATOM 739 C CA . PRO A 1 96 ? -36.400 -2.593 47.914 1.00 83.44 96 PRO A CA 1
ATOM 740 C C . PRO A 1 96 ? -35.169 -2.733 48.818 1.00 83.44 96 PRO A C 1
ATOM 742 O O . PRO A 1 96 ? -34.126 -2.145 48.530 1.00 83.44 96 PRO A O 1
ATOM 745 N N . ALA A 1 97 ? -35.284 -3.506 49.898 1.00 82.94 97 ALA A N 1
ATOM 746 C CA . ALA A 1 97 ? -34.199 -3.768 50.840 1.00 82.94 97 ALA A CA 1
ATOM 747 C C . ALA A 1 97 ? -33.429 -5.073 50.554 1.00 82.94 97 ALA A C 1
ATOM 749 O O . ALA A 1 97 ? -32.514 -5.414 51.302 1.00 82.94 97 ALA A O 1
ATOM 750 N N . ASP A 1 98 ? -33.781 -5.820 49.499 1.00 84.88 98 ASP A N 1
ATOM 751 C CA . ASP A 1 98 ? -33.065 -7.049 49.146 1.00 84.88 98 ASP A CA 1
ATOM 752 C C . ASP A 1 98 ? -31.701 -6.734 48.514 1.00 84.88 98 ASP A C 1
ATOM 754 O O . ASP A 1 98 ? -31.594 -6.293 47.362 1.00 84.88 98 ASP A O 1
ATOM 758 N N . LEU A 1 99 ? -30.645 -7.016 49.282 1.00 83.75 99 LEU A N 1
ATOM 759 C CA . LEU A 1 99 ? -29.254 -6.856 48.871 1.00 83.75 99 LEU A CA 1
ATOM 760 C C . LEU A 1 99 ? -28.909 -7.707 47.644 1.00 83.75 99 LEU A C 1
ATOM 762 O O . LEU A 1 99 ? -28.127 -7.270 46.806 1.00 83.75 99 LEU A O 1
ATOM 766 N N . THR A 1 100 ? -29.495 -8.897 47.496 1.00 86.12 100 THR A N 1
ATOM 767 C CA . THR A 1 100 ? -29.160 -9.798 46.383 1.00 86.12 100 THR A CA 1
ATOM 768 C C . THR A 1 100 ? -29.647 -9.221 45.060 1.00 86.12 100 THR A C 1
ATOM 770 O O . THR A 1 100 ? -28.876 -9.132 44.102 1.00 86.12 100 THR A O 1
ATOM 773 N N . ALA A 1 101 ? -30.905 -8.774 45.010 1.00 87.00 101 ALA A N 1
ATOM 774 C CA . ALA A 1 101 ? -31.477 -8.112 43.841 1.00 87.00 101 ALA A CA 1
ATOM 775 C C . ALA A 1 101 ? -30.700 -6.834 43.465 1.00 87.00 101 ALA A C 1
ATOM 777 O O . ALA A 1 101 ? -30.384 -6.626 42.288 1.00 87.00 101 ALA A O 1
ATOM 778 N N . TYR A 1 102 ? -30.312 -6.037 44.469 1.00 85.88 102 TYR A N 1
ATOM 779 C CA . TYR A 1 102 ? -29.479 -4.843 44.296 1.00 85.88 102 TYR A CA 1
ATOM 780 C C . TYR A 1 102 ? -28.093 -5.170 43.720 1.00 85.88 102 TYR A C 1
ATOM 782 O O . TYR A 1 102 ? -27.661 -4.566 42.733 1.00 85.88 102 TYR A O 1
ATOM 790 N N . THR A 1 103 ? -27.410 -6.174 44.278 1.00 84.88 103 THR A N 1
ATOM 791 C CA . THR A 1 103 ? -26.091 -6.618 43.809 1.00 84.88 103 THR A CA 1
ATOM 792 C C . THR A 1 103 ? -26.155 -7.174 42.386 1.00 84.88 103 THR A C 1
ATOM 794 O O . THR A 1 103 ? -25.287 -6.856 41.571 1.00 84.88 103 THR A O 1
ATOM 797 N N . ILE A 1 104 ? -27.187 -7.957 42.045 1.00 87.81 104 ILE A N 1
ATOM 798 C CA . ILE A 1 104 ? -27.389 -8.448 40.673 1.00 87.81 104 ILE A CA 1
ATOM 799 C C . ILE A 1 104 ? -27.501 -7.268 39.710 1.00 87.81 104 ILE A C 1
ATOM 801 O O . ILE A 1 104 ? -26.807 -7.256 38.692 1.00 87.81 104 ILE A O 1
ATOM 805 N N . GLN A 1 105 ? -28.323 -6.262 40.033 1.00 89.50 105 GLN A N 1
ATOM 806 C CA . GLN A 1 105 ? -28.458 -5.077 39.192 1.00 89.50 105 GLN A CA 1
ATOM 807 C C . GLN A 1 105 ? -27.107 -4.383 38.997 1.00 89.50 105 GLN A C 1
ATOM 809 O O . GLN A 1 105 ? -26.694 -4.163 37.855 1.00 89.50 105 GLN A O 1
ATOM 814 N N . ILE A 1 106 ? -26.437 -3.991 40.084 1.00 85.00 106 ILE A N 1
ATOM 815 C CA . ILE A 1 106 ? -25.251 -3.134 39.986 1.00 85.00 106 ILE A CA 1
ATOM 816 C C . ILE A 1 106 ? -24.105 -3.856 39.272 1.00 85.00 106 ILE A C 1
ATOM 818 O O . ILE A 1 106 ? -23.492 -3.281 38.380 1.00 85.00 106 ILE A O 1
ATOM 822 N N . VAL A 1 107 ? -23.877 -5.139 39.564 1.00 84.88 107 VAL A N 1
ATOM 823 C CA . VAL A 1 107 ? -22.806 -5.920 38.934 1.00 84.88 107 VAL A CA 1
ATOM 824 C C . VAL A 1 107 ? -23.124 -6.193 37.466 1.00 84.88 107 VAL A C 1
ATOM 826 O O . VAL A 1 107 ? -22.285 -5.939 36.602 1.00 84.88 107 VAL A O 1
ATOM 829 N N . ALA A 1 108 ? -24.332 -6.670 37.152 1.00 89.00 108 ALA A N 1
ATOM 830 C CA . ALA A 1 108 ? -24.675 -7.018 35.777 1.00 89.00 108 ALA A CA 1
ATOM 831 C C . ALA A 1 108 ? -24.702 -5.780 34.873 1.00 89.00 108 ALA A C 1
ATOM 833 O O . ALA A 1 108 ? -24.124 -5.818 33.789 1.00 89.00 108 ALA A O 1
ATOM 834 N N . THR A 1 109 ? -25.287 -4.664 35.328 1.00 89.56 109 THR A N 1
ATOM 835 C CA . THR A 1 109 ? -25.283 -3.415 34.548 1.00 89.56 109 THR A CA 1
ATOM 836 C C . THR A 1 109 ? -23.874 -2.837 34.410 1.00 89.56 109 THR A C 1
ATOM 838 O O . THR A 1 109 ? -23.527 -2.354 33.343 1.00 89.56 109 THR A O 1
ATOM 841 N N . VAL A 1 110 ? -22.987 -2.947 35.399 1.00 86.19 110 VAL A N 1
ATOM 842 C CA . VAL A 1 110 ? -21.596 -2.487 35.222 1.00 86.19 110 VAL A CA 1
ATOM 843 C C . VAL A 1 110 ? -20.843 -3.316 34.170 1.00 86.19 110 VAL A C 1
ATOM 845 O O . VAL A 1 110 ? -20.133 -2.748 33.343 1.00 86.19 110 VAL A O 1
ATOM 848 N N . ILE A 1 111 ? -21.035 -4.639 34.136 1.00 87.12 111 ILE A N 1
ATOM 849 C CA . ILE A 1 111 ? -20.293 -5.536 33.230 1.00 87.12 111 ILE A CA 1
ATOM 850 C C . ILE A 1 111 ? -20.874 -5.547 31.803 1.00 87.12 111 ILE A C 1
ATOM 852 O O . ILE A 1 111 ? -20.133 -5.673 30.822 1.00 87.12 111 ILE A O 1
ATOM 856 N N . ALA A 1 112 ? -22.194 -5.402 31.664 1.00 89.50 112 ALA A N 1
ATOM 857 C CA . ALA A 1 112 ? -22.913 -5.571 30.403 1.00 89.50 112 ALA A CA 1
ATOM 858 C C . ALA A 1 112 ? -22.416 -4.760 29.183 1.00 89.50 112 ALA A C 1
ATOM 860 O O . ALA A 1 112 ? -22.371 -5.335 28.094 1.00 89.50 112 ALA A O 1
ATOM 861 N N . PRO A 1 113 ? -22.028 -3.472 29.278 1.00 90.50 113 PRO A N 1
ATOM 862 C CA . PRO A 1 113 ? -21.624 -2.689 28.108 1.00 90.50 113 PRO A CA 1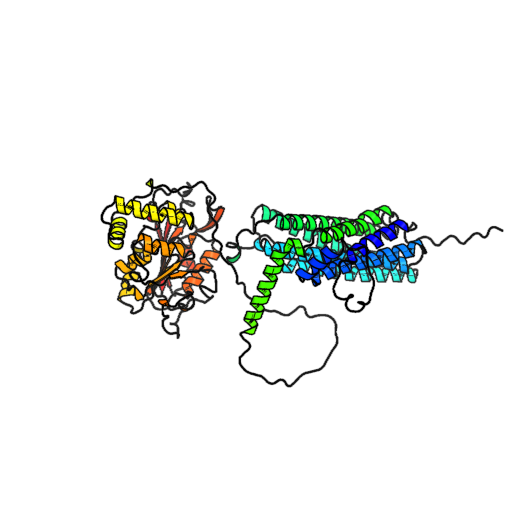
ATOM 863 C C . PRO A 1 113 ? -20.251 -3.086 27.555 1.00 90.50 113 PRO A C 1
ATOM 865 O O . PRO A 1 113 ? -19.942 -2.780 26.404 1.00 90.50 113 PRO A O 1
ATOM 868 N N . THR A 1 114 ? -19.416 -3.775 28.331 1.00 90.00 114 THR A N 1
ATOM 869 C CA . THR A 1 114 ? -18.025 -4.030 27.945 1.00 90.00 114 THR A CA 1
ATOM 870 C C . THR A 1 114 ? -17.887 -4.960 26.728 1.00 90.00 114 THR A C 1
ATOM 872 O O . THR A 1 114 ? -17.131 -4.627 25.814 1.00 90.00 114 THR A O 1
ATOM 875 N N . PRO A 1 115 ? -18.641 -6.069 26.589 1.00 89.00 115 PRO A N 1
ATOM 876 C CA . PRO A 1 115 ? -18.648 -6.836 25.338 1.00 89.00 115 PRO A CA 1
ATOM 877 C C . PRO A 1 115 ? -19.156 -6.047 24.123 1.00 89.00 115 PRO A C 1
ATOM 879 O O . PRO A 1 115 ? -18.682 -6.257 23.001 1.00 89.00 115 PRO A O 1
ATOM 882 N N . LEU A 1 116 ? -20.089 -5.110 24.325 1.00 88.56 116 LEU A N 1
ATOM 883 C CA . LEU A 1 116 ? -20.556 -4.220 23.260 1.00 88.56 116 LEU A CA 1
ATOM 884 C C . LEU A 1 116 ? -19.432 -3.268 22.818 1.00 88.56 116 LEU A C 1
ATOM 886 O O . LEU A 1 116 ? -19.207 -3.076 21.624 1.00 88.56 116 LEU A O 1
ATOM 890 N N . LEU A 1 117 ? -18.665 -2.741 23.770 1.00 90.25 117 LEU A N 1
ATOM 891 C CA . LEU A 1 117 ? -17.504 -1.896 23.505 1.00 90.25 117 LEU A CA 1
ATOM 892 C C . LEU A 1 117 ? -16.365 -2.670 22.811 1.00 90.25 117 LEU A C 1
ATOM 894 O O . LEU A 1 117 ? -15.816 -2.198 21.813 1.00 90.25 117 LEU A O 1
ATOM 898 N N . ALA A 1 118 ? -16.096 -3.911 23.227 1.00 88.62 118 ALA A N 1
ATOM 899 C CA . ALA A 1 118 ? -15.160 -4.807 22.542 1.00 88.62 118 ALA A CA 1
ATOM 900 C C . ALA A 1 118 ? -15.557 -5.055 21.073 1.00 88.62 118 ALA A C 1
ATOM 902 O O . ALA A 1 118 ? -14.705 -5.096 20.181 1.00 88.62 118 ALA A O 1
ATOM 903 N N . SER A 1 119 ? -16.862 -5.150 20.799 1.00 87.38 119 SER A N 1
ATOM 904 C CA . SER A 1 119 ? -17.395 -5.264 19.437 1.00 87.38 119 SER A CA 1
ATOM 905 C C . SER A 1 119 ? -17.058 -4.027 18.593 1.00 87.38 119 SER A C 1
ATOM 907 O O . SER A 1 119 ? -16.610 -4.168 17.452 1.00 87.38 119 SER A O 1
ATOM 909 N N . ASN A 1 120 ? -17.171 -2.821 19.163 1.00 89.81 120 ASN A N 1
ATOM 910 C CA . ASN A 1 120 ? -16.776 -1.573 18.500 1.00 89.81 120 ASN A CA 1
ATOM 911 C C . ASN A 1 120 ? -15.274 -1.538 18.170 1.00 89.81 120 ASN A C 1
ATOM 913 O O . ASN A 1 120 ? -14.902 -1.152 17.059 1.00 89.81 120 ASN A O 1
ATOM 917 N N . PHE A 1 121 ? -14.408 -2.012 19.074 1.00 88.94 121 PHE A N 1
ATOM 918 C CA . PHE A 1 121 ? -12.960 -2.081 18.831 1.00 88.94 121 PHE A CA 1
ATOM 919 C C . PHE A 1 121 ? -12.601 -3.007 17.664 1.00 88.94 121 PHE A C 1
ATOM 921 O O . PHE A 1 121 ? -11.687 -2.714 16.888 1.00 88.94 121 PHE A O 1
ATOM 928 N N . ILE A 1 122 ? -13.322 -4.121 17.517 1.00 86.06 122 ILE A N 1
ATOM 929 C CA . ILE A 1 122 ? -13.144 -5.055 16.399 1.00 86.06 122 ILE A CA 1
ATOM 930 C C . ILE A 1 122 ? -13.612 -4.416 15.086 1.00 86.06 122 ILE A C 1
ATOM 932 O O . ILE A 1 122 ? -12.888 -4.484 14.091 1.00 86.06 122 ILE A O 1
ATOM 936 N N . ILE A 1 123 ? -14.778 -3.755 15.078 1.00 87.88 123 ILE A N 1
ATOM 937 C CA . ILE A 1 123 ? -15.285 -3.047 13.891 1.00 87.88 123 ILE A CA 1
ATOM 938 C C . ILE A 1 123 ? -14.292 -1.979 13.433 1.00 87.88 123 ILE A C 1
ATOM 940 O O . ILE A 1 123 ? -13.937 -1.950 12.253 1.00 87.88 123 ILE A O 1
ATOM 944 N N . LEU A 1 124 ? -13.797 -1.136 14.346 1.00 88.88 124 LEU A N 1
ATOM 945 C CA . LEU A 1 124 ? -12.811 -0.118 13.987 1.00 88.88 124 LEU A CA 1
ATOM 946 C C . LEU A 1 124 ? -11.539 -0.753 13.419 1.00 88.88 124 LEU A C 1
ATOM 948 O O . LEU A 1 124 ? -11.022 -0.287 12.405 1.00 88.88 124 LEU A O 1
ATOM 952 N N . GLY A 1 125 ? -11.061 -1.844 14.025 1.00 86.38 125 GLY A N 1
ATOM 953 C CA . GLY A 1 125 ? -9.929 -2.608 13.507 1.00 86.38 125 GLY A CA 1
ATOM 954 C C . GLY A 1 125 ? -10.143 -3.058 12.056 1.00 86.38 125 GLY A C 1
ATOM 955 O O . GLY A 1 125 ? -9.245 -2.881 11.228 1.00 86.38 125 GLY A O 1
ATOM 956 N N . MET A 1 126 ? -11.325 -3.585 11.716 1.00 83.75 126 MET A N 1
ATOM 957 C CA . MET A 1 126 ? -11.669 -3.984 10.342 1.00 83.75 126 MET A CA 1
ATOM 958 C C . MET A 1 126 ? -11.677 -2.788 9.379 1.00 83.75 126 MET A C 1
ATOM 960 O O . MET A 1 126 ? -11.105 -2.872 8.291 1.00 83.75 126 MET A O 1
ATOM 964 N N . ILE A 1 127 ? -12.257 -1.658 9.795 1.00 86.31 127 ILE A N 1
ATOM 965 C CA . ILE A 1 127 ? -12.294 -0.419 9.003 1.00 86.31 127 ILE A CA 1
ATOM 966 C C . ILE A 1 127 ? -10.875 0.098 8.734 1.00 86.31 127 ILE A C 1
ATOM 968 O O . ILE A 1 127 ? -10.540 0.391 7.587 1.00 86.31 127 ILE A O 1
ATOM 972 N N . ILE A 1 128 ? -10.018 0.161 9.759 1.00 85.88 128 ILE A N 1
ATOM 973 C CA . ILE A 1 128 ? -8.623 0.615 9.632 1.00 85.88 128 ILE A CA 1
ATOM 974 C C . ILE A 1 128 ? -7.853 -0.271 8.655 1.00 85.88 128 ILE A C 1
ATOM 976 O O . ILE A 1 128 ? -7.127 0.231 7.799 1.00 85.88 128 ILE A O 1
ATOM 980 N N . ARG A 1 129 ? -8.029 -1.590 8.750 1.00 80.88 129 ARG A N 1
ATOM 981 C CA . ARG A 1 129 ? -7.354 -2.534 7.858 1.00 80.88 129 ARG A CA 1
ATOM 982 C C . ARG A 1 129 ? -7.769 -2.356 6.400 1.00 80.88 129 ARG A C 1
ATOM 984 O O . ARG A 1 129 ? -6.932 -2.498 5.515 1.00 80.88 129 ARG A O 1
ATOM 991 N N . HIS A 1 130 ? -9.041 -2.050 6.158 1.00 81.38 130 HIS A N 1
ATOM 992 C CA . HIS A 1 130 ? -9.574 -1.874 4.812 1.00 81.38 130 HIS A CA 1
ATOM 993 C C . HIS A 1 130 ? -9.241 -0.502 4.204 1.00 81.38 130 HIS A C 1
ATOM 995 O O . HIS A 1 130 ? -8.886 -0.429 3.031 1.00 81.38 130 HIS A O 1
ATOM 1001 N N . LEU A 1 131 ? -9.344 0.580 4.986 1.00 76.88 131 LEU A N 1
ATOM 1002 C CA . LEU A 1 131 ? -9.094 1.954 4.523 1.00 76.88 131 LEU A CA 1
ATOM 1003 C C . LEU A 1 131 ? -7.602 2.333 4.517 1.00 76.88 131 LEU A C 1
ATOM 1005 O O . LEU A 1 131 ? -7.212 3.276 3.830 1.00 76.88 131 LEU A O 1
ATOM 1009 N N . GLY A 1 132 ? -6.768 1.595 5.253 1.00 72.81 132 GLY A N 1
ATOM 1010 C CA . GLY A 1 132 ? -5.312 1.704 5.231 1.00 72.81 132 GLY A CA 1
ATOM 1011 C C . GLY A 1 132 ? -4.715 1.868 6.626 1.00 72.81 132 GLY A C 1
ATOM 1012 O O . GLY A 1 132 ? -4.890 2.901 7.276 1.00 72.81 132 GLY A O 1
ATOM 1013 N N . GLU A 1 133 ? -3.920 0.884 7.061 1.00 77.94 133 GLU A N 1
ATOM 1014 C CA . GLU A 1 133 ? -3.232 0.933 8.360 1.00 77.94 133 GLU A CA 1
ATOM 1015 C C . GLU A 1 133 ? -2.217 2.085 8.454 1.00 77.94 133 GLU A C 1
ATOM 1017 O O . GLU A 1 133 ? -1.865 2.498 9.557 1.00 77.94 133 GLU A O 1
ATOM 1022 N N . GLN A 1 134 ? -1.767 2.645 7.323 1.00 71.62 134 GLN A N 1
ATOM 1023 C CA . GLN A 1 134 ? -0.811 3.759 7.293 1.00 71.62 134 GLN A CA 1
ATOM 1024 C C . GLN A 1 134 ? -1.315 5.042 7.973 1.00 71.62 134 GLN A C 1
ATOM 1026 O O . GLN A 1 134 ? -0.510 5.832 8.470 1.00 71.62 134 GLN A O 1
ATOM 1031 N N . TYR A 1 135 ? -2.632 5.267 7.996 1.00 76.31 135 TYR A N 1
ATOM 1032 C CA . TYR A 1 135 ? -3.233 6.453 8.611 1.00 76.31 135 TYR A CA 1
ATOM 1033 C C . TYR A 1 135 ? -3.401 6.296 10.124 1.00 76.31 135 TYR A C 1
ATOM 1035 O O . TYR A 1 135 ? -3.718 7.267 10.807 1.00 76.31 135 TYR A O 1
ATOM 1043 N N . SER A 1 136 ? -3.173 5.090 10.650 1.00 82.69 136 SER A N 1
ATOM 1044 C CA . SER A 1 136 ? -3.348 4.771 12.057 1.00 82.69 136 SER A CA 1
ATOM 1045 C C . SER A 1 136 ? -2.016 4.628 12.802 1.00 82.69 136 SER A C 1
ATOM 1047 O O . SER A 1 136 ? -1.021 4.132 12.269 1.00 82.69 136 SER A O 1
ATOM 1049 N N . ARG A 1 137 ? -1.988 5.053 14.073 1.00 78.56 137 ARG A N 1
ATOM 1050 C CA . ARG A 1 137 ? -0.832 4.877 14.972 1.00 78.56 137 ARG A CA 1
ATOM 1051 C C . ARG A 1 137 ? -0.644 3.423 15.378 1.00 78.56 137 ARG A C 1
ATOM 1053 O O . ARG A 1 137 ? 0.489 2.941 15.417 1.00 78.56 137 ARG A O 1
ATOM 1060 N N . LEU A 1 138 ? -1.740 2.725 15.658 1.00 81.88 138 LEU A N 1
ATOM 1061 C CA . LEU A 1 138 ? -1.754 1.317 16.049 1.00 81.88 138 LEU A CA 1
ATOM 1062 C C . LEU A 1 138 ? -2.169 0.460 14.842 1.00 81.88 138 LEU A C 1
ATOM 1064 O O . LEU A 1 138 ? -2.912 0.902 13.975 1.00 81.88 138 LEU A O 1
ATOM 1068 N N . SER A 1 139 ? -1.668 -0.775 14.752 1.00 79.62 139 SER A N 1
ATOM 1069 C CA . SER A 1 139 ? -2.155 -1.691 13.706 1.00 79.62 139 SER A CA 1
ATOM 1070 C C . SER A 1 139 ? -3.578 -2.100 14.068 1.00 79.62 139 SER A C 1
ATOM 1072 O O . SER A 1 139 ? -3.914 -2.136 15.253 1.00 79.62 139 SER A O 1
ATOM 1074 N N . SER A 1 140 ? -4.379 -2.475 13.072 1.00 79.06 140 SER A N 1
ATOM 1075 C CA . SER A 1 140 ? -5.747 -2.980 13.240 1.00 79.06 140 SER A CA 1
ATOM 1076 C C . SER A 1 140 ? -5.882 -3.959 14.419 1.00 79.06 140 SER A C 1
ATOM 1078 O O . SER A 1 140 ? -6.754 -3.804 15.271 1.00 79.06 140 SER A O 1
ATOM 1080 N N . LYS A 1 141 ? -4.940 -4.905 14.544 1.00 77.62 141 LYS A N 1
ATOM 1081 C CA . LYS A 1 141 ? -4.931 -5.911 15.621 1.00 77.62 141 LYS A CA 1
ATOM 1082 C C . LYS A 1 141 ? -4.690 -5.321 17.010 1.00 77.62 141 LYS A C 1
ATOM 1084 O O . LYS A 1 141 ? -5.254 -5.802 17.987 1.00 77.62 141 LYS A O 1
ATOM 1089 N N . TRP A 1 142 ? -3.842 -4.299 17.108 1.00 82.62 142 TRP A N 1
ATOM 1090 C CA . TRP A 1 142 ? -3.473 -3.700 18.389 1.00 82.62 142 TRP A CA 1
ATOM 1091 C C . TRP A 1 142 ? -4.622 -2.898 19.000 1.00 82.62 142 TRP A C 1
ATOM 1093 O O . TRP A 1 142 ? -4.723 -2.887 20.220 1.00 82.62 142 TRP A O 1
ATOM 1103 N N . TYR A 1 143 ? -5.526 -2.318 18.198 1.00 81.94 143 TYR A N 1
ATOM 1104 C CA . TYR A 1 143 ? -6.754 -1.715 18.737 1.00 81.94 143 TYR A CA 1
ATOM 1105 C C . TYR A 1 143 ? -7.585 -2.746 19.496 1.00 81.94 143 TYR A C 1
ATOM 1107 O O . TYR A 1 143 ? -7.911 -2.544 20.661 1.00 81.94 143 TYR A O 1
ATOM 1115 N N . SER A 1 144 ? -7.884 -3.881 18.862 1.00 82.31 144 SER A N 1
ATOM 1116 C CA . SER A 1 144 ? -8.687 -4.917 19.507 1.00 82.31 144 SER A CA 1
ATOM 1117 C C . SER A 1 144 ? -7.974 -5.525 20.717 1.00 82.31 144 SER A C 1
ATOM 1119 O O . SER A 1 144 ? -8.634 -5.806 21.705 1.00 82.31 144 SER A O 1
ATOM 1121 N N . ILE A 1 145 ? -6.649 -5.703 20.686 1.00 84.12 145 ILE A N 1
ATOM 1122 C CA . ILE A 1 145 ? -5.906 -6.298 21.810 1.00 84.12 145 ILE A CA 1
ATOM 1123 C C . ILE A 1 145 ? -5.805 -5.326 22.988 1.00 84.12 145 ILE A C 1
ATOM 1125 O O . ILE A 1 145 ? -6.234 -5.669 24.084 1.00 84.12 145 ILE A O 1
ATOM 1129 N N . VAL A 1 146 ? -5.261 -4.123 22.774 1.00 88.75 146 VAL A N 1
ATOM 1130 C CA . VAL A 1 146 ? -4.964 -3.176 23.861 1.00 88.75 146 VAL A CA 1
ATOM 1131 C C . VAL A 1 146 ? -6.245 -2.769 24.570 1.00 88.75 146 VAL A C 1
ATOM 1133 O O . VAL A 1 146 ? -6.349 -2.954 25.780 1.00 88.75 146 VAL A O 1
ATOM 1136 N N . PHE A 1 147 ? -7.241 -2.286 23.826 1.00 89.12 147 PHE A N 1
ATOM 1137 C CA . PHE A 1 147 ? -8.447 -1.738 24.438 1.00 89.12 147 PHE A CA 1
ATOM 1138 C C . PHE A 1 147 ? -9.335 -2.823 25.056 1.00 89.12 147 PHE A C 1
ATOM 1140 O O . PHE A 1 147 ? -9.789 -2.650 26.180 1.00 89.12 147 PHE A O 1
ATOM 1147 N N . THR A 1 148 ? -9.483 -3.992 24.418 1.00 87.44 148 THR A N 1
ATOM 1148 C CA . THR A 1 148 ? -10.231 -5.108 25.033 1.00 87.44 148 THR A CA 1
ATOM 1149 C C . THR A 1 148 ? -9.513 -5.665 26.264 1.00 87.44 148 THR A C 1
ATOM 1151 O O . THR A 1 148 ? -10.166 -6.070 27.221 1.00 87.44 148 THR A O 1
ATOM 1154 N N . SER A 1 149 ? -8.173 -5.690 26.277 1.00 88.81 149 SER A N 1
ATOM 1155 C CA . SER A 1 149 ? -7.421 -6.137 27.458 1.00 88.81 149 SER A CA 1
ATOM 1156 C C . SER A 1 149 ? -7.535 -5.155 28.624 1.00 88.81 149 SER A C 1
ATOM 1158 O O . SER A 1 149 ? -7.745 -5.590 29.753 1.00 88.81 149 SER A O 1
ATOM 1160 N N . ALA A 1 150 ? -7.467 -3.846 28.354 1.00 89.94 150 ALA A N 1
ATOM 1161 C CA . ALA A 1 150 ? -7.660 -2.806 29.359 1.00 89.94 150 ALA A CA 1
ATOM 1162 C C . ALA A 1 150 ? -9.065 -2.886 29.976 1.00 89.94 150 ALA A C 1
ATOM 1164 O O . ALA A 1 150 ? -9.196 -2.894 31.198 1.00 89.94 150 ALA A O 1
ATOM 1165 N N . ASP A 1 151 ? -10.089 -3.052 29.138 1.00 89.75 151 ASP A N 1
ATOM 1166 C CA . ASP A 1 151 ? -11.471 -3.262 29.570 1.00 89.75 151 ASP A CA 1
ATOM 1167 C C . ASP A 1 151 ? -11.637 -4.553 30.384 1.00 89.75 151 ASP A C 1
ATOM 1169 O O . ASP A 1 151 ? -12.286 -4.552 31.426 1.00 89.75 151 ASP A O 1
ATOM 1173 N N . GLY A 1 152 ? -11.018 -5.659 29.960 1.00 89.44 152 GLY A N 1
ATOM 1174 C CA . GLY A 1 152 ? -11.050 -6.921 30.704 1.00 89.44 152 GLY A CA 1
ATOM 1175 C C . GLY A 1 152 ? -10.409 -6.812 32.091 1.00 89.44 152 GLY A C 1
ATOM 1176 O O . GLY A 1 152 ? -10.943 -7.346 33.061 1.00 89.44 152 GLY A O 1
ATOM 1177 N N . ILE A 1 153 ? -9.294 -6.085 32.209 1.00 91.81 153 ILE A N 1
ATOM 1178 C CA . ILE A 1 153 ? -8.639 -5.813 33.498 1.00 91.81 153 ILE A CA 1
ATOM 1179 C C . ILE A 1 153 ? -9.536 -4.929 34.375 1.00 91.81 153 ILE A C 1
ATOM 1181 O O . ILE A 1 153 ? -9.728 -5.235 35.553 1.00 91.81 153 ILE A O 1
ATOM 1185 N N . ALA A 1 154 ? -10.124 -3.873 33.806 1.00 91.81 154 ALA A N 1
ATOM 1186 C CA . ALA A 1 154 ? -11.066 -3.004 34.505 1.00 91.81 154 ALA A CA 1
ATOM 1187 C C . ALA A 1 154 ? -12.282 -3.778 35.042 1.00 91.81 154 ALA A C 1
ATOM 1189 O O . ALA A 1 154 ? -12.645 -3.603 36.206 1.00 91.81 154 ALA A O 1
ATOM 1190 N N . LEU A 1 155 ? -12.850 -4.690 34.245 1.00 89.81 155 LEU A N 1
ATOM 1191 C CA . LEU A 1 155 ? -13.955 -5.563 34.655 1.00 89.81 155 LEU A CA 1
ATOM 1192 C C . LEU A 1 155 ? -13.593 -6.457 35.847 1.00 89.81 155 LEU A C 1
ATOM 1194 O O . LEU A 1 155 ? -14.411 -6.637 36.745 1.00 89.81 155 LEU A O 1
ATOM 1198 N N . ILE A 1 156 ? -12.382 -7.022 35.878 1.00 90.94 156 ILE A N 1
ATOM 1199 C CA . ILE A 1 156 ? -11.932 -7.864 37.000 1.00 90.94 156 ILE A CA 1
ATOM 1200 C C . ILE A 1 156 ? -11.846 -7.033 38.285 1.00 90.94 156 ILE A C 1
ATOM 1202 O O . ILE A 1 156 ? -12.316 -7.472 39.337 1.00 90.94 156 ILE A O 1
ATOM 1206 N N . ILE A 1 157 ? -11.293 -5.820 38.196 1.00 91.69 157 ILE A N 1
ATOM 1207 C CA . ILE A 1 157 ? -11.220 -4.882 39.324 1.00 91.69 157 ILE A CA 1
ATOM 1208 C C . ILE A 1 157 ? -12.632 -4.522 39.808 1.00 91.69 157 ILE A C 1
ATOM 1210 O O . ILE A 1 157 ? -12.894 -4.550 41.011 1.00 91.69 157 ILE A O 1
ATOM 1214 N N . GLN A 1 158 ? -13.557 -4.243 38.885 1.00 89.06 158 GLN A N 1
ATOM 1215 C CA . GLN A 1 158 ? -14.952 -3.932 39.203 1.00 89.06 158 GLN A CA 1
ATOM 1216 C C . GLN A 1 158 ? -15.669 -5.103 39.877 1.00 89.06 158 GLN A C 1
ATOM 1218 O O . GLN A 1 158 ? -16.318 -4.909 40.902 1.00 89.06 158 GLN A O 1
ATOM 1223 N N . ALA A 1 159 ? -15.516 -6.319 39.350 1.00 86.88 159 ALA A N 1
ATOM 1224 C CA . ALA A 1 159 ? -16.109 -7.520 39.928 1.00 86.88 159 ALA A CA 1
ATOM 1225 C C . ALA A 1 159 ? -15.603 -7.760 41.359 1.00 86.88 159 ALA A C 1
ATOM 1227 O O . ALA A 1 159 ? -16.393 -8.056 42.255 1.00 86.88 159 ALA A O 1
ATOM 1228 N N . PHE A 1 160 ? -14.302 -7.567 41.598 1.00 88.88 160 PHE A N 1
ATOM 1229 C CA . PHE A 1 160 ? -13.716 -7.685 42.932 1.00 88.88 160 PHE A CA 1
ATOM 1230 C C . PHE A 1 160 ? -14.213 -6.588 43.889 1.00 88.88 160 PHE A C 1
ATOM 1232 O O . PHE A 1 160 ? -14.596 -6.886 45.022 1.00 88.88 160 PHE A O 1
ATOM 1239 N N . GLY A 1 161 ? -14.263 -5.331 43.435 1.00 88.44 161 GLY A N 1
ATOM 1240 C CA . GLY A 1 161 ? -14.797 -4.211 44.214 1.00 88.44 161 GLY A CA 1
ATOM 1241 C C . GLY A 1 161 ? -16.271 -4.398 44.588 1.00 88.44 161 GLY A C 1
ATOM 1242 O O . GLY A 1 161 ? -16.631 -4.246 45.755 1.00 88.44 161 GLY A O 1
ATOM 1243 N N . GLY A 1 162 ? -17.104 -4.821 43.632 1.00 85.75 162 GLY A N 1
ATOM 1244 C CA . GLY A 1 162 ? -18.525 -5.106 43.842 1.00 85.75 162 GLY A CA 1
ATOM 1245 C C . GLY A 1 162 ? -18.776 -6.289 44.782 1.00 85.75 162 GLY A C 1
ATOM 1246 O O . GLY A 1 162 ? -19.650 -6.212 45.651 1.00 85.75 162 GLY A O 1
ATOM 1247 N N . ALA A 1 163 ? -17.975 -7.356 44.678 1.00 86.31 163 ALA A N 1
ATOM 1248 C CA . ALA A 1 163 ? -18.030 -8.485 45.608 1.00 86.31 163 ALA A CA 1
ATOM 1249 C C . ALA A 1 163 ? -17.656 -8.059 47.038 1.00 86.31 163 ALA A C 1
ATOM 1251 O O . ALA A 1 163 ? -18.362 -8.400 47.987 1.00 86.31 163 ALA A O 1
ATOM 1252 N N . LYS A 1 164 ? -16.592 -7.257 47.194 1.00 87.00 164 LYS A N 1
ATOM 1253 C CA . LYS A 1 164 ? -16.174 -6.717 48.495 1.00 87.00 164 LYS A CA 1
ATOM 1254 C C . LYS A 1 164 ? -17.235 -5.791 49.099 1.00 87.00 164 LYS A C 1
ATOM 1256 O O . LYS A 1 164 ? -17.531 -5.922 50.281 1.00 87.00 164 LYS A O 1
ATOM 1261 N N . ALA A 1 165 ? -17.825 -4.900 48.298 1.00 86.81 165 ALA A N 1
ATOM 1262 C CA . ALA A 1 165 ? -18.900 -4.012 48.742 1.00 86.81 165 ALA A CA 1
ATOM 1263 C C . ALA A 1 165 ? -20.124 -4.811 49.218 1.00 86.81 165 ALA A C 1
ATOM 1265 O O . ALA A 1 165 ? -20.627 -4.576 50.311 1.00 86.81 165 ALA A O 1
ATOM 1266 N N . SER A 1 166 ? -20.550 -5.817 48.447 1.00 85.88 166 SER A N 1
ATOM 1267 C CA . SER A 1 166 ? -21.692 -6.669 48.810 1.00 85.88 166 SER A CA 1
ATOM 1268 C C . SER A 1 166 ? -21.430 -7.464 50.095 1.00 85.88 166 SER A C 1
ATOM 1270 O O . SER A 1 166 ? -22.307 -7.573 50.952 1.00 85.88 166 SER A O 1
ATOM 1272 N N . HIS A 1 167 ? -20.207 -7.977 50.270 1.00 85.00 167 HIS A N 1
ATOM 1273 C CA . HIS A 1 167 ? -19.821 -8.684 51.488 1.00 85.00 167 HIS A CA 1
ATOM 1274 C C . HIS A 1 167 ? -19.812 -7.766 52.721 1.00 85.00 167 HIS A C 1
ATOM 1276 O O . HIS A 1 167 ? -20.305 -8.164 53.780 1.00 85.00 167 HIS A O 1
ATOM 1282 N N . ALA A 1 168 ? -19.323 -6.530 52.580 1.00 87.44 168 ALA A N 1
ATOM 1283 C CA . ALA A 1 168 ? -19.341 -5.537 53.652 1.00 87.44 168 ALA A CA 1
ATOM 1284 C C . ALA A 1 168 ? -20.776 -5.252 54.124 1.00 87.44 168 ALA A C 1
ATOM 1286 O O . ALA A 1 168 ? -21.053 -5.378 55.314 1.00 87.44 168 ALA A O 1
ATOM 1287 N N . VAL A 1 169 ? -21.721 -5.026 53.200 1.00 85.19 169 VAL A N 1
ATOM 1288 C CA . VAL A 1 169 ? -23.136 -4.823 53.569 1.00 85.19 169 VAL A CA 1
ATOM 1289 C C . VAL A 1 169 ? -23.715 -6.057 54.264 1.00 85.19 169 VAL A C 1
ATOM 1291 O O . VAL A 1 169 ? -24.373 -5.927 55.293 1.00 85.19 169 VAL A O 1
ATOM 1294 N N . SER A 1 170 ? -23.420 -7.266 53.768 1.00 84.12 170 SER A N 1
ATOM 1295 C CA . SER A 1 170 ? -23.913 -8.510 54.385 1.00 84.12 170 SER A CA 1
ATOM 1296 C C . SER A 1 170 ? -23.388 -8.754 55.808 1.00 84.12 170 SER A C 1
ATOM 1298 O O . SER A 1 170 ? -23.998 -9.501 56.568 1.00 84.12 170 SER A O 1
ATOM 1300 N N . THR A 1 171 ? -22.269 -8.122 56.173 1.00 86.88 171 THR A N 1
ATOM 1301 C CA . THR A 1 171 ? -21.616 -8.242 57.487 1.00 86.88 171 THR A CA 1
ATOM 1302 C C . THR A 1 171 ? -21.777 -6.989 58.358 1.00 86.88 171 THR A C 1
ATOM 1304 O O . THR A 1 171 ? -21.212 -6.934 59.449 1.00 86.88 171 THR A O 1
ATOM 1307 N N . GLY A 1 172 ? -22.558 -5.994 57.913 1.00 84.00 172 GLY A N 1
ATOM 1308 C CA . GLY A 1 172 ? -22.782 -4.733 58.633 1.00 84.00 172 GLY A CA 1
ATOM 1309 C C . GLY A 1 172 ? -21.579 -3.781 58.644 1.00 84.00 172 GLY A C 1
ATOM 1310 O O . GLY A 1 172 ? -21.517 -2.886 59.483 1.00 84.00 172 GLY A O 1
ATOM 1311 N N . GLN A 1 173 ? -20.612 -3.983 57.747 1.00 87.62 173 GLN A N 1
ATOM 1312 C CA . GLN A 1 173 ? -19.454 -3.112 57.552 1.00 87.62 173 GLN A CA 1
ATOM 1313 C C . GLN A 1 173 ? -19.722 -2.056 56.470 1.00 87.62 173 GLN A C 1
ATOM 1315 O O . GLN A 1 173 ? -20.636 -2.187 55.656 1.00 87.62 173 GLN A O 1
ATOM 1320 N N . ASP A 1 174 ? -18.887 -1.019 56.442 1.00 85.69 174 ASP A N 1
ATOM 1321 C CA . ASP A 1 174 ? -18.956 0.052 55.448 1.00 85.69 174 ASP A CA 1
ATOM 1322 C C . ASP A 1 174 ? -18.621 -0.458 54.021 1.00 85.69 174 ASP A C 1
ATOM 1324 O O . ASP A 1 174 ? -17.540 -1.028 53.813 1.00 85.69 174 ASP A O 1
ATOM 1328 N N . PRO A 1 175 ? -19.517 -0.285 53.025 1.00 85.94 175 PRO A N 1
ATOM 1329 C CA . PRO A 1 175 ? -19.280 -0.697 51.643 1.00 85.94 175 PRO A CA 1
ATOM 1330 C C . PRO A 1 175 ? -18.398 0.258 50.822 1.00 85.94 175 PRO A C 1
ATOM 1332 O O . PRO A 1 175 ? -17.965 -0.130 49.728 1.00 85.94 175 PRO A O 1
ATOM 1335 N N . GLU A 1 176 ? -18.100 1.474 51.299 1.00 87.25 176 GLU A N 1
ATOM 1336 C CA . GLU A 1 176 ? -17.325 2.474 50.544 1.00 87.25 176 GLU A CA 1
ATOM 1337 C C . GLU A 1 176 ? -15.956 1.974 50.048 1.00 87.25 176 GLU A C 1
ATOM 1339 O O . GLU A 1 176 ? -15.649 2.177 48.867 1.00 87.25 176 GLU A O 1
ATOM 1344 N N . PRO A 1 177 ? -15.148 1.230 50.835 1.00 88.31 177 PRO A N 1
ATOM 1345 C CA . PRO A 1 177 ? -13.875 0.701 50.351 1.00 88.31 177 PRO A CA 1
ATOM 1346 C C . PRO A 1 177 ? -14.021 -0.243 49.150 1.00 88.31 177 PRO A C 1
ATOM 1348 O O . PRO A 1 177 ? -13.117 -0.327 48.319 1.00 88.31 177 PRO A O 1
ATOM 1351 N N . GLY A 1 178 ? -15.132 -0.982 49.052 1.00 87.69 178 GLY A N 1
ATOM 1352 C CA . GLY A 1 178 ? -15.448 -1.800 47.877 1.00 87.69 178 GLY A CA 1
ATOM 1353 C C . GLY A 1 178 ? -15.880 -0.943 46.684 1.00 87.69 178 GLY A C 1
ATOM 1354 O O . GLY A 1 178 ? -15.413 -1.165 45.564 1.00 87.69 178 GLY A O 1
ATOM 1355 N N . GLY A 1 179 ? -16.689 0.091 46.940 1.00 87.19 179 GLY A N 1
ATOM 1356 C CA . GLY A 1 179 ? -17.087 1.096 45.950 1.00 87.19 179 GLY A CA 1
ATOM 1357 C C . GLY A 1 179 ? -15.897 1.823 45.319 1.00 87.19 179 GLY A C 1
ATOM 1358 O O . GLY A 1 179 ? -15.828 1.927 44.096 1.00 87.19 179 GLY A O 1
ATOM 1359 N N . HIS A 1 180 ? -14.904 2.232 46.114 1.00 90.19 180 HIS A N 1
ATOM 1360 C CA . HIS A 1 180 ? -13.678 2.860 45.612 1.00 90.19 180 HIS A CA 1
ATOM 1361 C C . HIS A 1 180 ? -12.853 1.931 44.716 1.00 90.19 180 HIS A C 1
ATOM 1363 O O . HIS A 1 180 ? -12.345 2.369 43.685 1.00 90.19 180 HIS A O 1
ATOM 1369 N N . ILE A 1 181 ? -12.748 0.640 45.052 1.00 91.19 181 ILE A N 1
ATOM 1370 C CA . ILE A 1 181 ? -12.077 -0.336 44.179 1.00 91.19 181 ILE A CA 1
ATOM 1371 C C . ILE A 1 181 ? -12.832 -0.462 42.850 1.00 91.19 181 ILE A C 1
ATOM 1373 O O . ILE A 1 181 ? -12.214 -0.462 41.787 1.00 91.19 181 ILE A O 1
ATOM 1377 N N . MET A 1 182 ? -14.165 -0.511 42.891 1.00 89.31 182 MET A N 1
ATOM 1378 C CA . MET A 1 182 ? -14.987 -0.566 41.682 1.00 89.31 182 MET A CA 1
ATOM 1379 C C . MET A 1 182 ? -14.815 0.698 40.821 1.00 89.31 182 MET A C 1
ATOM 1381 O O . MET A 1 182 ? -14.648 0.596 39.603 1.00 89.31 182 MET A O 1
ATOM 1385 N N . LEU A 1 183 ? -14.751 1.876 41.456 1.00 90.94 183 LEU A N 1
ATOM 1386 C CA . LEU A 1 183 ? -14.477 3.160 40.808 1.00 90.94 183 LEU A CA 1
ATOM 1387 C C . LEU A 1 183 ? -13.117 3.174 40.097 1.00 90.94 183 LEU A C 1
ATOM 1389 O O . LEU A 1 183 ? -13.042 3.661 38.972 1.00 90.94 183 LEU A O 1
ATOM 1393 N N . VAL A 1 184 ? -12.060 2.594 40.683 1.00 93.25 184 VAL A N 1
ATOM 1394 C CA . VAL A 1 184 ? -10.742 2.481 40.021 1.00 93.25 184 VAL A CA 1
ATOM 1395 C C . VAL A 1 184 ? -10.860 1.754 38.680 1.00 93.25 184 VAL A C 1
ATOM 1397 O O . VAL A 1 184 ? -10.319 2.223 37.678 1.00 93.25 184 VAL A O 1
ATOM 1400 N N . GLY A 1 185 ? -11.604 0.646 38.630 1.00 91.31 185 GLY A N 1
ATOM 1401 C CA . GLY A 1 185 ? -11.846 -0.071 37.378 1.00 91.31 185 GLY A CA 1
ATOM 1402 C C . GLY A 1 185 ? -12.596 0.786 36.352 1.00 91.31 185 GLY A C 1
ATOM 1403 O O . GLY A 1 185 ? -12.185 0.860 35.196 1.00 91.31 185 GLY A O 1
ATOM 1404 N N . ILE A 1 186 ? -13.640 1.508 36.775 1.00 92.31 186 ILE A N 1
ATOM 1405 C CA . ILE A 1 186 ? -14.393 2.432 35.903 1.00 92.31 186 ILE A CA 1
ATOM 1406 C C . ILE A 1 186 ? -13.496 3.554 35.360 1.00 92.31 186 ILE A C 1
ATOM 1408 O O . ILE A 1 186 ? -13.565 3.872 34.175 1.00 92.31 186 ILE A O 1
ATOM 1412 N N . VAL A 1 187 ? -12.612 4.124 36.183 1.00 93.88 187 VAL A N 1
ATOM 1413 C CA . VAL A 1 187 ? -11.673 5.174 35.756 1.00 93.88 187 VAL A CA 1
ATOM 1414 C C . VAL A 1 187 ? -10.667 4.639 34.733 1.00 93.88 187 VAL A C 1
ATOM 1416 O O . VAL A 1 187 ? -10.421 5.299 33.723 1.00 93.88 187 VAL A O 1
ATOM 1419 N N . ILE A 1 188 ? -10.123 3.433 34.931 1.00 92.31 188 ILE A N 1
ATOM 1420 C CA . ILE A 1 188 ? -9.239 2.783 33.946 1.00 92.31 188 ILE A CA 1
ATOM 1421 C C . ILE A 1 188 ? -9.971 2.601 32.610 1.00 92.31 188 ILE A C 1
ATOM 1423 O O . ILE A 1 188 ? -9.432 2.955 31.559 1.00 92.31 188 ILE A O 1
ATOM 1427 N N . GLN A 1 189 ? -11.211 2.111 32.653 1.00 91.94 189 GLN A N 1
ATOM 1428 C CA . GLN A 1 189 ? -12.058 1.950 31.472 1.00 91.94 189 GLN A CA 1
ATOM 1429 C C . GLN A 1 189 ? -12.336 3.297 30.781 1.00 91.94 189 GLN A C 1
ATOM 1431 O O . GLN A 1 189 ? -12.221 3.402 29.560 1.00 91.94 189 GLN A O 1
ATOM 1436 N N . MET A 1 190 ? -12.620 4.356 31.548 1.00 92.56 190 MET A N 1
ATOM 1437 C CA . MET A 1 190 ? -12.824 5.718 31.040 1.00 92.56 190 MET A CA 1
ATOM 1438 C C . MET A 1 190 ? -11.580 6.267 30.330 1.00 92.56 190 MET A C 1
ATOM 1440 O O . MET A 1 190 ? -11.681 6.860 29.252 1.00 92.56 190 MET A O 1
ATOM 1444 N N . ILE A 1 191 ? -10.393 6.052 30.899 1.00 94.19 191 ILE A N 1
ATOM 1445 C CA . ILE A 1 191 ? -9.125 6.444 30.277 1.00 94.19 191 ILE A CA 1
ATOM 1446 C C . ILE A 1 191 ? -8.933 5.677 28.962 1.00 94.19 191 ILE A C 1
ATOM 1448 O O . ILE A 1 191 ? -8.623 6.286 27.935 1.00 94.19 191 ILE A O 1
ATOM 1452 N N . ALA A 1 192 ? -9.174 4.363 28.963 1.00 92.19 192 ALA A N 1
ATOM 1453 C CA . ALA A 1 192 ? -9.033 3.519 27.781 1.00 92.19 192 ALA A CA 1
ATOM 1454 C C . ALA A 1 192 ? -9.951 3.968 26.630 1.00 92.19 192 ALA A C 1
ATOM 1456 O O . ALA A 1 192 ? -9.464 4.194 25.517 1.00 92.19 192 ALA A O 1
ATOM 1457 N N . ILE A 1 193 ? -11.249 4.179 26.887 1.00 91.69 193 ILE A N 1
ATOM 1458 C CA . ILE A 1 193 ? -12.190 4.655 25.860 1.00 91.69 193 ILE A CA 1
ATOM 1459 C C . ILE A 1 193 ? -11.855 6.079 25.383 1.00 91.69 193 ILE A C 1
ATOM 1461 O O . ILE A 1 193 ? -12.001 6.377 24.199 1.00 91.69 193 ILE A O 1
ATOM 1465 N N . THR A 1 194 ? -11.325 6.945 26.255 1.00 93.38 194 THR A N 1
ATOM 1466 C CA . THR A 1 194 ? -10.878 8.296 25.870 1.00 93.38 194 THR A CA 1
ATOM 1467 C C . THR A 1 194 ? -9.721 8.229 24.872 1.00 93.38 194 THR A C 1
ATOM 1469 O O . THR A 1 194 ? -9.777 8.849 23.808 1.00 93.38 194 THR A O 1
ATOM 1472 N N . PHE A 1 195 ? -8.690 7.426 25.158 1.00 94.00 195 PHE A N 1
ATOM 1473 C CA . PHE A 1 195 ? -7.589 7.203 24.217 1.00 94.00 195 PHE A CA 1
ATOM 1474 C C . PHE A 1 195 ? -8.071 6.572 22.911 1.00 94.00 195 PHE A C 1
ATOM 1476 O O . PHE A 1 195 ? -7.626 6.975 21.835 1.00 94.00 195 PHE A O 1
ATOM 1483 N N . TYR A 1 196 ? -9.003 5.622 22.984 1.00 91.56 196 TYR A N 1
ATOM 1484 C CA . TYR A 1 196 ? -9.621 5.030 21.804 1.00 91.56 196 TYR A CA 1
ATOM 1485 C C . TYR A 1 196 ? -10.292 6.090 20.916 1.00 91.56 196 TYR A C 1
ATOM 1487 O O . TYR A 1 196 ? -10.009 6.136 19.718 1.00 91.56 196 TYR A O 1
ATOM 1495 N N . VAL A 1 197 ? -11.111 6.982 21.487 1.00 91.62 197 VAL A N 1
ATOM 1496 C CA . VAL A 1 197 ? -11.787 8.063 20.747 1.00 91.62 197 VAL A CA 1
ATOM 1497 C C . VAL A 1 197 ? -10.779 9.028 20.122 1.00 91.62 197 VAL A C 1
ATOM 1499 O O . VAL A 1 197 ? -10.935 9.391 18.954 1.00 91.62 197 VAL A O 1
ATOM 1502 N N . ILE A 1 198 ? -9.719 9.406 20.845 1.00 93.31 198 ILE A N 1
ATOM 1503 C CA . ILE A 1 198 ? -8.652 10.274 20.319 1.00 93.31 198 ILE A CA 1
ATOM 1504 C C . ILE A 1 198 ? -7.973 9.616 19.114 1.00 93.31 198 ILE A C 1
ATOM 1506 O O . ILE A 1 198 ? -7.855 10.232 18.055 1.00 93.31 198 ILE A O 1
ATOM 1510 N N . LEU A 1 199 ? -7.565 8.351 19.243 1.00 91.38 199 LEU A N 1
ATOM 1511 C CA . LEU A 1 199 ? -6.888 7.626 18.169 1.00 91.38 199 LEU A CA 1
ATOM 1512 C C . LEU A 1 199 ? -7.803 7.358 16.967 1.00 91.38 199 LEU A C 1
ATOM 1514 O O . LEU A 1 199 ? -7.337 7.401 15.828 1.00 91.38 199 LEU A O 1
ATOM 1518 N N . ALA A 1 200 ? -9.087 7.075 17.197 1.00 88.44 200 ALA A N 1
ATOM 1519 C CA . ALA A 1 200 ? -10.076 6.897 16.137 1.00 88.44 200 ALA A CA 1
ATOM 1520 C C . ALA A 1 200 ? -10.317 8.213 15.381 1.00 88.44 200 ALA A C 1
ATOM 1522 O O . ALA A 1 200 ? -10.291 8.237 14.150 1.00 88.44 200 ALA A O 1
ATOM 1523 N N . THR A 1 201 ? -10.476 9.320 16.110 1.00 88.50 201 THR A N 1
ATOM 1524 C CA . THR A 1 201 ? -10.643 10.663 15.534 1.00 88.50 201 THR A CA 1
ATOM 1525 C C . THR A 1 201 ? -9.412 11.064 14.728 1.00 88.50 201 THR A C 1
ATOM 1527 O O . THR A 1 201 ? -9.539 11.491 13.581 1.00 88.50 201 THR A O 1
ATOM 1530 N N . GLU A 1 202 ? -8.211 10.854 15.274 1.00 88.56 202 GLU A N 1
ATOM 1531 C CA . GLU A 1 202 ? -6.959 11.112 14.565 1.00 88.56 202 GLU A CA 1
ATOM 1532 C C . GLU A 1 202 ? -6.865 10.287 13.275 1.00 88.56 202 GLU A C 1
ATOM 1534 O O . GLU A 1 202 ? -6.502 10.835 12.234 1.00 88.56 202 GLU A O 1
ATOM 1539 N N . PHE A 1 203 ? -7.226 9.000 13.313 1.00 86.06 203 PHE A N 1
ATOM 1540 C CA . PHE A 1 203 ? -7.259 8.144 12.128 1.00 86.06 203 PHE A CA 1
ATOM 1541 C C . PHE A 1 203 ? -8.183 8.711 11.041 1.00 86.06 203 PHE A C 1
ATOM 1543 O O . PHE A 1 203 ? -7.744 8.882 9.902 1.00 86.06 203 PHE A O 1
ATOM 1550 N N . PHE A 1 204 ? -9.431 9.058 11.375 1.00 85.19 204 PHE A N 1
ATOM 1551 C CA . PHE A 1 204 ? -10.381 9.596 10.395 1.00 85.19 204 PHE A CA 1
ATOM 1552 C C . PHE A 1 204 ? -9.977 10.980 9.877 1.00 85.19 204 PHE A C 1
ATOM 1554 O O . PHE A 1 204 ? -10.073 11.229 8.675 1.00 85.19 204 PHE A O 1
ATOM 1561 N N . MET A 1 205 ? -9.459 11.861 10.737 1.00 81.12 205 MET A N 1
ATOM 1562 C CA . MET A 1 205 ? -8.915 13.153 10.310 1.00 81.12 205 MET A CA 1
ATOM 1563 C C . MET A 1 205 ? -7.742 12.960 9.348 1.00 81.12 205 MET A C 1
ATOM 1565 O O . MET A 1 205 ? -7.698 13.570 8.282 1.00 81.12 205 MET A O 1
ATOM 1569 N N . ARG A 1 206 ? -6.792 12.083 9.678 1.00 78.62 206 ARG A N 1
ATOM 1570 C CA . ARG A 1 206 ? -5.630 11.801 8.824 1.00 78.62 206 ARG A CA 1
ATOM 1571 C C . ARG A 1 206 ? -6.010 11.139 7.513 1.00 78.62 206 ARG A C 1
ATOM 1573 O O . ARG A 1 206 ? -5.396 11.456 6.496 1.00 78.62 206 ARG A O 1
ATOM 1580 N N . LEU A 1 207 ? -7.019 10.274 7.522 1.00 79.62 207 LEU A N 1
ATOM 1581 C CA . LEU A 1 207 ? -7.599 9.700 6.316 1.00 79.62 207 LEU A CA 1
ATOM 1582 C C . LEU A 1 207 ? -8.202 10.801 5.430 1.00 79.62 207 LEU A C 1
ATOM 1584 O O . LEU A 1 207 ? -7.898 10.863 4.239 1.00 79.62 207 LEU A O 1
ATOM 1588 N N . HIS A 1 208 ? -8.986 11.711 6.016 1.00 76.62 208 HIS A N 1
ATOM 1589 C CA . HIS A 1 208 ? -9.606 12.830 5.304 1.00 76.62 208 HIS A CA 1
ATOM 1590 C C . HIS A 1 208 ? -8.559 13.787 4.707 1.00 76.62 208 HIS A C 1
ATOM 1592 O O . HIS A 1 208 ? -8.603 14.104 3.520 1.00 76.62 208 HIS A O 1
ATOM 1598 N N . PHE A 1 209 ? -7.548 14.167 5.493 1.00 72.00 209 PHE A N 1
ATOM 1599 C CA . PHE A 1 209 ? -6.459 15.049 5.061 1.00 72.00 209 PHE A CA 1
ATOM 1600 C C . PHE A 1 209 ? -5.325 14.328 4.312 1.00 72.00 209 PHE A C 1
ATOM 1602 O O . PHE A 1 209 ? -4.355 14.970 3.918 1.00 72.00 209 PHE A O 1
ATOM 1609 N N . SER A 1 210 ? -5.426 13.011 4.098 1.00 72.94 210 SER A N 1
ATOM 1610 C CA . SER A 1 210 ? -4.411 12.179 3.432 1.00 72.94 210 SER A CA 1
ATOM 1611 C C . SER A 1 210 ? -2.994 12.285 4.037 1.00 72.94 210 SER A C 1
ATOM 1613 O O . SER A 1 210 ? -2.009 12.278 3.303 1.00 72.94 210 SER A O 1
ATOM 1615 N N . LYS A 1 211 ? -2.872 12.354 5.373 1.00 71.69 211 LYS A N 1
ATOM 1616 C CA . LYS A 1 211 ? -1.594 12.493 6.109 1.00 71.69 211 LYS A CA 1
ATOM 1617 C C . LYS A 1 211 ? -1.226 11.206 6.882 1.00 71.69 211 LYS A C 1
ATOM 1619 O O . LYS A 1 211 ? -1.674 11.059 8.023 1.00 71.69 211 LYS A O 1
ATOM 1624 N N . PRO A 1 212 ? -0.438 10.269 6.316 1.00 71.56 212 PRO A N 1
ATOM 1625 C CA . PRO A 1 212 ? -0.080 9.011 6.985 1.00 71.56 212 PRO A CA 1
ATOM 1626 C C . PRO A 1 212 ? 0.790 9.235 8.237 1.00 71.56 212 PRO A C 1
ATOM 1628 O O . PRO A 1 212 ? 1.506 10.229 8.340 1.00 71.56 212 PRO A O 1
ATOM 1631 N N . VAL A 1 213 ? 0.700 8.318 9.205 1.00 67.19 213 VAL A N 1
ATOM 1632 C CA . VAL A 1 213 ? 1.511 8.314 10.441 1.00 67.19 213 VAL A CA 1
ATOM 1633 C C . VAL A 1 213 ? 2.720 7.404 10.304 1.00 67.19 213 VAL A C 1
ATOM 1635 O O . VAL A 1 213 ? 3.813 7.737 10.753 1.00 67.19 213 VAL A O 1
ATOM 1638 N N . ARG A 1 214 ? 2.501 6.215 9.741 1.00 62.31 214 ARG A N 1
ATOM 1639 C CA . ARG A 1 214 ? 3.534 5.194 9.601 1.00 62.31 214 ARG A CA 1
ATOM 1640 C C . ARG A 1 214 ? 4.272 5.404 8.280 1.00 62.31 214 ARG A C 1
ATOM 1642 O O . ARG A 1 214 ? 3.600 5.728 7.295 1.00 62.31 214 ARG A O 1
ATOM 1649 N N . PRO A 1 215 ? 5.604 5.196 8.240 1.00 45.66 215 PRO A N 1
ATOM 1650 C CA . PRO A 1 215 ? 6.319 5.105 6.975 1.00 45.66 215 PRO A CA 1
ATOM 1651 C C . PRO A 1 215 ? 5.604 4.066 6.113 1.00 45.66 215 PRO A C 1
ATOM 1653 O O . PRO A 1 215 ? 5.270 2.969 6.572 1.00 45.66 215 PRO A O 1
ATOM 1656 N N . MET A 1 216 ? 5.216 4.492 4.917 1.00 45.34 216 MET A N 1
ATOM 1657 C CA . MET A 1 216 ? 4.313 3.737 4.068 1.00 45.34 216 MET A CA 1
ATOM 1658 C C . MET A 1 216 ? 5.072 2.520 3.540 1.00 45.34 216 MET A C 1
ATOM 1660 O O . MET A 1 216 ? 6.090 2.664 2.876 1.00 45.34 216 MET A O 1
ATOM 1664 N N . ASN A 1 217 ? 4.597 1.308 3.830 1.00 37.47 217 ASN A N 1
ATOM 1665 C CA . ASN A 1 217 ? 5.113 0.135 3.129 1.00 37.47 217 ASN A CA 1
ATOM 1666 C C . ASN A 1 217 ? 4.748 0.267 1.647 1.00 37.47 217 ASN A C 1
ATOM 1668 O O . ASN A 1 217 ? 3.603 0.585 1.325 1.00 37.47 217 ASN A O 1
ATOM 1672 N N . TYR A 1 218 ? 5.700 -0.021 0.762 1.00 33.72 218 TYR A N 1
ATOM 1673 C CA . TYR A 1 218 ? 5.588 0.073 -0.700 1.00 33.72 218 TYR A CA 1
ATOM 1674 C C . TYR A 1 218 ? 4.284 -0.522 -1.290 1.00 33.72 218 TYR A C 1
ATOM 1676 O O . TYR A 1 218 ? 3.732 0.025 -2.242 1.00 33.72 218 TYR A O 1
ATOM 1684 N N . LEU A 1 219 ? 3.720 -1.575 -0.677 1.00 36.22 219 LEU A N 1
ATOM 1685 C CA . LEU A 1 219 ? 2.447 -2.210 -1.073 1.00 36.22 219 LEU A CA 1
ATOM 1686 C C . LEU A 1 219 ? 1.198 -1.324 -0.853 1.00 36.22 219 LEU A C 1
ATOM 1688 O O . LEU A 1 219 ? 0.181 -1.496 -1.526 1.00 36.22 219 LEU A O 1
ATOM 1692 N N . ALA A 1 220 ? 1.249 -0.379 0.090 1.00 37.50 220 ALA A N 1
ATOM 1693 C CA . ALA A 1 220 ? 0.126 0.495 0.441 1.00 37.50 220 ALA A CA 1
ATOM 1694 C C . ALA A 1 220 ? 0.024 1.743 -0.457 1.00 37.50 220 ALA A C 1
ATOM 1696 O O . ALA A 1 220 ? -1.054 2.325 -0.557 1.00 37.50 220 ALA A O 1
ATOM 1697 N N . VAL A 1 221 ? 1.115 2.122 -1.140 1.00 39.28 221 VAL A N 1
ATOM 1698 C CA . VAL A 1 221 ? 1.174 3.254 -2.090 1.00 39.28 221 VAL A CA 1
ATOM 1699 C C . VAL A 1 221 ? 0.396 2.947 -3.379 1.00 39.28 221 VAL A C 1
ATOM 1701 O O . VAL A 1 221 ? -0.205 3.843 -3.966 1.00 39.28 221 VAL A O 1
ATOM 1704 N N . TYR A 1 222 ? 0.382 1.676 -3.800 1.00 32.06 222 TYR A N 1
ATOM 1705 C CA . TYR A 1 222 ? -0.262 1.196 -5.033 1.00 32.06 222 TYR A CA 1
ATOM 1706 C C . TYR A 1 222 ? -1.639 0.557 -4.822 1.00 32.06 222 TYR A C 1
ATOM 1708 O O . TYR A 1 222 ? -2.272 0.124 -5.786 1.00 32.06 222 TYR A O 1
ATOM 1716 N N . SER A 1 223 ? -2.125 0.502 -3.579 1.00 35.06 223 SER A N 1
ATOM 1717 C CA . SER A 1 223 ? -3.518 0.139 -3.339 1.00 35.06 223 SER A CA 1
ATOM 1718 C C . SER A 1 223 ? -4.393 1.299 -3.822 1.00 35.06 223 SER A C 1
ATOM 1720 O O . SER A 1 223 ? -4.195 2.421 -3.342 1.00 35.06 223 SER A O 1
ATOM 1722 N N . PRO A 1 224 ? -5.347 1.089 -4.754 1.00 35.75 224 PRO A N 1
ATOM 1723 C CA . PRO A 1 224 ? -6.302 2.136 -5.096 1.00 35.75 224 PRO A CA 1
ATOM 1724 C C . PRO A 1 224 ? -6.912 2.643 -3.789 1.00 35.75 224 PRO A C 1
ATOM 1726 O O . PRO A 1 224 ? -7.265 1.824 -2.937 1.00 35.75 224 PRO A O 1
ATOM 1729 N N . LYS A 1 225 ? -6.998 3.972 -3.595 1.00 44.34 225 LYS A N 1
ATOM 1730 C CA . LYS A 1 225 ? -7.742 4.543 -2.460 1.00 44.34 225 LYS A CA 1
ATOM 1731 C C . LYS A 1 225 ? -9.108 3.869 -2.476 1.00 44.34 225 LYS A C 1
ATOM 1733 O O . LYS A 1 225 ? -9.913 4.178 -3.356 1.00 44.34 225 LYS A O 1
ATOM 1738 N N . LYS A 1 226 ? -9.347 2.922 -1.562 1.00 54.09 226 LYS A N 1
ATOM 1739 C CA . LYS A 1 226 ? -10.643 2.260 -1.484 1.00 54.09 226 LYS A CA 1
ATOM 1740 C C . LYS A 1 226 ? -11.635 3.364 -1.173 1.00 54.09 226 LYS A C 1
ATOM 1742 O O . LYS A 1 226 ? -11.535 4.038 -0.147 1.00 54.09 226 LYS A O 1
ATOM 1747 N N . SER A 1 227 ? -12.489 3.639 -2.151 1.00 54.34 227 SER A N 1
ATOM 1748 C CA . SER A 1 227 ? -13.476 4.699 -2.061 1.00 54.34 227 SER A CA 1
ATOM 1749 C C . SER A 1 227 ? -14.324 4.438 -0.823 1.00 54.34 227 SER A C 1
ATOM 1751 O O . SER A 1 227 ? -14.753 3.306 -0.586 1.00 54.34 227 SER A O 1
ATOM 1753 N N . ILE A 1 228 ? -14.545 5.470 -0.006 1.00 66.75 228 ILE A N 1
ATOM 1754 C CA . ILE A 1 228 ? -15.491 5.370 1.103 1.00 66.75 228 ILE A CA 1
ATOM 1755 C C . ILE A 1 228 ? -16.887 5.327 0.477 1.00 66.75 228 ILE A C 1
ATOM 1757 O O . ILE A 1 228 ? -17.550 6.348 0.303 1.00 66.75 228 ILE A O 1
ATOM 1761 N N . HIS A 1 229 ? -17.317 4.129 0.089 1.00 74.38 229 HIS A N 1
ATOM 1762 C CA . HIS A 1 229 ? -18.644 3.899 -0.456 1.00 74.38 229 HIS A CA 1
ATOM 1763 C C . HIS A 1 229 ? -19.712 4.200 0.602 1.00 74.38 229 HIS A C 1
ATOM 1765 O O . HIS A 1 229 ? -19.464 4.137 1.808 1.00 74.38 229 HIS A O 1
ATOM 1771 N N . ARG A 1 230 ? -20.940 4.478 0.156 1.00 78.12 230 ARG A N 1
ATOM 1772 C CA . ARG A 1 230 ? -22.060 4.871 1.027 1.00 78.12 230 ARG A CA 1
ATOM 1773 C C . ARG A 1 230 ? -22.300 3.888 2.194 1.00 78.12 230 ARG A C 1
ATOM 1775 O O . ARG A 1 230 ? -22.590 4.327 3.300 1.00 78.12 230 ARG A O 1
ATOM 1782 N N . LYS A 1 231 ? -22.101 2.576 1.991 1.00 80.75 231 LYS A N 1
ATOM 1783 C CA . LYS A 1 231 ? -22.190 1.555 3.061 1.00 80.75 231 LYS A CA 1
ATOM 1784 C C . LYS A 1 231 ? -21.141 1.751 4.167 1.00 80.75 231 LYS A C 1
ATOM 1786 O O . LYS A 1 231 ? -21.474 1.690 5.346 1.00 80.75 231 LYS A O 1
ATOM 1791 N N . MET A 1 232 ? -19.897 2.053 3.790 1.00 83.19 232 MET A N 1
ATOM 1792 C CA . MET A 1 232 ? -18.810 2.342 4.731 1.00 83.19 232 MET A CA 1
ATOM 1793 C C . MET A 1 232 ? -19.085 3.631 5.516 1.00 83.19 232 MET A C 1
ATOM 1795 O O . MET A 1 232 ? -18.845 3.676 6.718 1.00 83.19 232 MET A O 1
ATOM 1799 N N . GLN A 1 233 ? -19.649 4.660 4.870 1.00 82.88 233 GLN A N 1
ATOM 1800 C CA . GLN A 1 233 ? -20.049 5.899 5.552 1.00 82.88 233 GLN A CA 1
ATOM 1801 C C . GLN A 1 233 ? -21.097 5.636 6.639 1.00 82.88 233 GLN A C 1
ATOM 1803 O O . GLN A 1 233 ? -20.940 6.112 7.761 1.00 82.88 233 GLN A O 1
ATOM 1808 N N . PHE A 1 234 ? -22.125 4.834 6.335 1.00 85.00 234 PHE A N 1
ATOM 1809 C CA . PHE A 1 234 ? -23.131 4.441 7.324 1.00 85.00 234 PHE A CA 1
ATOM 1810 C C . PHE A 1 234 ? -22.528 3.647 8.487 1.00 85.00 234 PHE A C 1
ATOM 1812 O O . PHE A 1 234 ? -22.883 3.899 9.634 1.00 85.00 234 PHE A O 1
ATOM 1819 N N . MET A 1 235 ? -21.571 2.752 8.225 1.00 88.38 235 MET A N 1
ATOM 1820 C CA . MET A 1 235 ? -20.882 2.016 9.290 1.00 88.38 235 MET A CA 1
ATOM 1821 C C . MET A 1 235 ? -20.047 2.942 10.183 1.00 88.38 235 MET A C 1
ATOM 1823 O O . MET A 1 235 ? -20.101 2.825 11.403 1.00 88.38 235 MET A O 1
ATOM 1827 N N . ILE A 1 236 ? -19.304 3.889 9.599 1.00 88.50 236 ILE A N 1
ATOM 1828 C CA . ILE A 1 236 ? -18.516 4.867 10.364 1.00 88.50 236 ILE A CA 1
ATOM 1829 C C . ILE A 1 236 ? -19.443 5.723 11.238 1.00 88.50 236 ILE A C 1
ATOM 1831 O O . ILE A 1 236 ? -19.165 5.911 12.423 1.00 88.50 236 ILE A O 1
ATOM 1835 N N . ALA A 1 237 ? -20.566 6.193 10.687 1.00 88.88 237 ALA A N 1
ATOM 1836 C CA . ALA A 1 237 ? -21.557 6.968 11.430 1.00 88.88 237 ALA A CA 1
ATOM 1837 C C . ALA A 1 237 ? -22.172 6.158 12.585 1.00 88.88 237 ALA A C 1
ATOM 1839 O O . ALA A 1 237 ? -22.216 6.640 13.717 1.00 88.88 237 ALA A O 1
ATOM 1840 N N . GLY A 1 238 ? -22.568 4.908 12.327 1.00 88.44 238 GLY A N 1
ATOM 1841 C CA . GLY A 1 238 ? -23.103 4.001 13.344 1.00 88.44 238 GLY A CA 1
ATOM 1842 C C . GLY A 1 238 ? -22.107 3.694 14.458 1.00 88.44 238 GLY A C 1
ATOM 1843 O O . GLY A 1 238 ? -22.448 3.767 15.636 1.00 88.44 238 GLY A O 1
ATOM 1844 N N . LEU A 1 239 ? -20.850 3.424 14.102 1.00 91.44 239 LEU A N 1
ATOM 1845 C CA . LEU A 1 239 ? -19.779 3.188 15.068 1.00 91.44 239 LEU A CA 1
ATOM 1846 C C . LEU A 1 239 ? -19.524 4.423 15.945 1.00 91.44 239 LEU A C 1
ATOM 1848 O O . LEU A 1 239 ? -19.362 4.294 17.160 1.00 91.44 239 LEU A O 1
ATOM 1852 N N . SER A 1 240 ? -19.522 5.610 15.333 1.00 91.44 240 SER A N 1
ATOM 1853 C CA . SER A 1 240 ? -19.313 6.887 16.024 1.00 91.44 240 SER A CA 1
ATOM 1854 C C . SER A 1 240 ? -20.434 7.164 17.025 1.00 91.44 240 SER A C 1
ATOM 1856 O O . SER A 1 240 ? -20.161 7.495 18.177 1.00 91.44 240 SER A O 1
ATOM 1858 N N . PHE A 1 241 ? -21.690 6.955 16.621 1.00 93.50 241 PHE A N 1
ATOM 1859 C CA . PHE A 1 241 ? -22.849 7.123 17.497 1.00 93.50 241 PHE A CA 1
ATOM 1860 C C . PHE A 1 241 ? -22.872 6.092 18.637 1.00 93.50 241 PHE A C 1
ATOM 1862 O O . PHE A 1 241 ? -23.041 6.463 19.795 1.00 93.50 241 PHE A O 1
ATOM 1869 N N . SER A 1 242 ? -22.609 4.813 18.340 1.00 93.25 242 SER A N 1
ATOM 1870 C CA . SER A 1 242 ? -22.521 3.754 19.358 1.00 93.25 242 SER A CA 1
ATOM 1871 C C . SER A 1 242 ? -21.433 4.050 20.398 1.00 93.25 242 SER A C 1
ATOM 1873 O O . SER A 1 242 ? -21.673 3.958 21.601 1.00 93.25 242 SER A O 1
ATOM 1875 N N . THR A 1 243 ? -20.250 4.485 19.949 1.00 92.50 243 THR A N 1
ATOM 1876 C CA . THR A 1 243 ? -19.147 4.867 20.845 1.00 92.50 243 THR A CA 1
ATOM 1877 C C . THR A 1 243 ? -19.501 6.091 21.689 1.00 92.50 243 THR A C 1
ATOM 1879 O O . THR A 1 243 ? -19.192 6.102 22.877 1.00 92.50 243 THR A O 1
ATOM 1882 N N . LEU A 1 244 ? -20.187 7.090 21.123 1.00 93.62 244 LEU A N 1
ATOM 1883 C CA . LEU A 1 244 ? -20.639 8.268 21.867 1.00 93.62 244 LEU A CA 1
ATOM 1884 C C . LEU A 1 244 ? -21.601 7.895 23.005 1.00 93.62 244 LEU A C 1
ATOM 1886 O O . LEU A 1 244 ? -21.416 8.355 24.129 1.00 93.62 244 LEU A O 1
ATOM 1890 N N . CYS A 1 245 ? -22.593 7.039 22.744 1.00 94.81 245 CYS A N 1
ATOM 1891 C CA . CYS A 1 245 ? -23.526 6.581 23.775 1.00 94.81 245 CYS A CA 1
ATOM 1892 C C . CYS A 1 245 ? -22.809 5.842 24.916 1.00 94.81 245 CYS A C 1
ATOM 1894 O O . CYS A 1 245 ? -23.046 6.138 26.087 1.00 94.81 245 CYS A O 1
ATOM 1896 N N . ILE A 1 246 ? -21.895 4.919 24.588 1.00 93.19 246 ILE A N 1
ATOM 1897 C CA . ILE A 1 246 ? -21.118 4.190 25.603 1.00 93.19 246 ILE A CA 1
ATOM 1898 C C . ILE A 1 246 ? -20.229 5.157 26.397 1.00 93.19 246 ILE A C 1
ATOM 1900 O O . ILE A 1 246 ? -20.152 5.049 27.615 1.00 93.19 246 ILE A O 1
ATOM 1904 N N . PHE A 1 247 ? -19.623 6.148 25.739 1.00 93.12 247 PHE A N 1
ATOM 1905 C CA . PHE A 1 247 ? -18.794 7.160 26.395 1.00 93.12 247 PHE A CA 1
ATOM 1906 C C . PHE A 1 247 ? -19.582 8.015 27.399 1.00 93.12 247 PHE A C 1
ATOM 1908 O O . PHE A 1 247 ? -19.121 8.219 28.522 1.00 93.12 247 PHE A O 1
ATOM 1915 N N . ILE A 1 248 ? -20.794 8.461 27.036 1.00 93.69 248 ILE A N 1
ATOM 1916 C CA . ILE A 1 248 ? -21.695 9.195 27.944 1.00 93.69 248 ILE A CA 1
ATOM 1917 C C . ILE A 1 248 ? -22.014 8.350 29.182 1.00 93.69 248 ILE A C 1
ATOM 1919 O O . ILE A 1 248 ? -21.919 8.847 30.306 1.00 93.69 248 ILE A O 1
ATOM 1923 N N . ARG A 1 249 ? -22.329 7.063 28.992 1.00 93.12 249 ARG A N 1
ATOM 1924 C CA . ARG A 1 249 ? -22.556 6.127 30.099 1.00 93.12 249 ARG A CA 1
ATOM 1925 C C . ARG A 1 249 ? -21.333 5.984 30.998 1.00 93.12 249 ARG A C 1
ATOM 1927 O O . ARG A 1 249 ? -21.472 6.006 32.218 1.00 93.12 249 ARG A O 1
ATOM 1934 N N . THR A 1 250 ? -20.140 5.843 30.420 1.00 92.44 250 THR A N 1
ATOM 1935 C CA . THR A 1 250 ? -18.904 5.729 31.202 1.00 92.44 250 THR A CA 1
ATOM 1936 C C . THR A 1 250 ? -18.678 6.974 32.062 1.00 92.44 250 THR A C 1
ATOM 1938 O O . THR A 1 250 ? -18.345 6.836 33.234 1.00 92.44 250 THR A O 1
ATOM 1941 N N . ILE A 1 251 ? -18.935 8.179 31.535 1.00 93.31 251 ILE A N 1
ATOM 1942 C CA . ILE A 1 251 ? -18.874 9.423 32.322 1.00 93.31 251 ILE A CA 1
ATOM 1943 C C . ILE A 1 251 ? -19.887 9.390 33.470 1.00 93.31 251 ILE A C 1
ATOM 1945 O O . ILE A 1 251 ? -19.518 9.660 34.612 1.00 93.31 251 ILE A O 1
ATOM 1949 N N . TYR A 1 252 ? -21.145 9.040 33.183 1.00 92.81 252 TYR A N 1
ATOM 1950 C CA . TYR A 1 252 ? -22.188 8.936 34.204 1.00 92.81 252 TYR A CA 1
ATOM 1951 C C . TYR A 1 252 ? -21.774 7.990 35.337 1.00 92.81 252 TYR A C 1
ATOM 1953 O O . TYR A 1 252 ? -21.838 8.381 36.499 1.00 92.81 252 TYR A O 1
ATOM 1961 N N . ARG A 1 253 ? -21.275 6.790 35.013 1.00 90.56 253 ARG A N 1
ATOM 1962 C CA . ARG A 1 253 ? -20.852 5.803 36.018 1.00 90.56 253 ARG A CA 1
ATOM 1963 C C . ARG A 1 253 ? -19.666 6.250 36.854 1.00 90.56 253 ARG A C 1
ATOM 1965 O O . ARG A 1 253 ? -19.646 5.979 38.052 1.00 90.56 253 ARG A O 1
ATOM 1972 N N . THR A 1 254 ? -18.714 6.965 36.262 1.00 91.75 254 THR A N 1
ATOM 1973 C CA . THR A 1 254 ? -17.615 7.560 37.029 1.00 91.75 254 THR A CA 1
ATOM 1974 C C . THR A 1 254 ? -18.151 8.550 38.061 1.00 91.75 254 THR A C 1
ATOM 1976 O O . THR A 1 254 ? -17.757 8.484 39.220 1.00 91.75 254 THR A O 1
ATOM 1979 N N . ILE A 1 255 ? -19.066 9.445 37.671 1.00 91.06 255 ILE A N 1
ATOM 1980 C CA . ILE A 1 255 ? -19.613 10.467 38.578 1.00 91.06 255 ILE A CA 1
ATOM 1981 C C . ILE A 1 255 ? -20.540 9.834 39.631 1.00 91.06 255 ILE A C 1
ATOM 1983 O O . ILE A 1 255 ? -20.508 10.233 40.793 1.00 91.06 255 ILE A O 1
ATOM 1987 N N . GLU A 1 256 ? -21.338 8.835 39.245 1.00 88.12 256 GLU A N 1
ATOM 1988 C CA . GLU A 1 256 ? -22.233 8.099 40.145 1.00 88.12 256 GLU A CA 1
ATOM 1989 C C . GLU A 1 256 ? -21.459 7.481 41.317 1.00 88.12 256 GLU A C 1
ATOM 1991 O O . GLU A 1 256 ? -21.791 7.749 42.467 1.00 88.12 256 GLU A O 1
ATOM 1996 N N . LEU A 1 257 ? -20.391 6.723 41.039 1.00 85.50 257 LEU A N 1
ATOM 1997 C CA . LEU A 1 257 ? -19.587 6.058 42.073 1.00 85.50 257 LEU A CA 1
ATOM 1998 C C . LEU A 1 257 ? -18.564 6.970 42.757 1.00 85.50 257 LEU A C 1
ATOM 2000 O O . LEU A 1 257 ? -18.173 6.686 43.888 1.00 85.50 257 LEU A O 1
ATOM 2004 N N . ALA A 1 258 ? -18.154 8.074 42.126 1.00 86.94 258 ALA A N 1
ATOM 2005 C CA . ALA A 1 258 ? -17.327 9.089 42.781 1.00 86.94 258 ALA A CA 1
ATOM 2006 C C . ALA A 1 258 ? -18.066 9.795 43.929 1.00 86.94 258 ALA A C 1
ATOM 2008 O O . ALA A 1 258 ? -17.435 10.164 44.914 1.00 86.94 258 ALA A O 1
ATOM 2009 N N . ASN A 1 259 ? -19.392 9.935 43.826 1.00 83.88 259 ASN A N 1
ATOM 2010 C CA . ASN A 1 259 ? -20.236 10.503 44.880 1.00 83.88 259 ASN A CA 1
ATOM 2011 C C . ASN A 1 259 ? -20.657 9.480 45.955 1.00 83.88 259 ASN A C 1
ATOM 2013 O O . ASN A 1 259 ? -21.438 9.830 46.838 1.00 83.88 259 ASN A O 1
ATOM 2017 N N . GLY A 1 260 ? -20.163 8.238 45.884 1.00 81.31 260 GLY A N 1
ATOM 2018 C CA . GLY A 1 260 ? -20.498 7.172 46.829 1.00 81.31 260 GLY A CA 1
ATOM 2019 C C . GLY A 1 260 ? -21.933 6.642 46.693 1.00 81.31 260 GLY A C 1
ATOM 2020 O O . GLY A 1 260 ? -22.721 7.083 45.857 1.00 81.31 260 GLY A O 1
ATOM 2021 N N . PHE A 1 261 ? -22.285 5.667 47.535 1.00 78.00 261 PHE A N 1
ATOM 2022 C CA . PHE A 1 261 ? -23.596 4.999 47.499 1.00 78.00 261 PHE A CA 1
ATOM 2023 C C . PHE A 1 261 ? -24.751 5.844 48.066 1.00 78.00 261 PHE A C 1
ATOM 2025 O O . PHE A 1 261 ? -25.907 5.470 47.908 1.00 78.00 261 PHE A O 1
ATOM 2032 N N . THR A 1 262 ? -24.448 6.985 48.687 1.00 80.25 262 THR A N 1
ATOM 2033 C CA . THR A 1 262 ? -25.409 7.942 49.270 1.00 80.25 262 THR A CA 1
ATOM 2034 C C . THR A 1 262 ? -25.479 9.257 48.481 1.00 80.25 262 THR A C 1
ATOM 2036 O O . THR A 1 262 ? -26.044 10.252 48.932 1.00 80.25 262 THR A O 1
ATOM 2039 N N . GLY A 1 263 ? -24.865 9.305 47.295 1.00 80.94 263 GLY A N 1
ATOM 2040 C CA . GLY A 1 263 ? -24.837 10.499 46.461 1.00 80.94 263 GLY A CA 1
ATOM 2041 C C . GLY A 1 263 ? -26.179 10.792 45.777 1.00 80.94 263 GLY A C 1
ATOM 2042 O O . GLY A 1 263 ? -26.857 9.901 45.275 1.00 80.94 263 GLY A O 1
ATOM 2043 N N . ARG A 1 264 ? -26.514 12.076 45.594 1.00 84.81 264 ARG A N 1
ATOM 2044 C CA . ARG A 1 264 ? -27.757 12.513 44.913 1.00 84.81 264 ARG A CA 1
ATOM 2045 C C . ARG A 1 264 ? -27.994 11.863 43.539 1.00 84.81 264 ARG A C 1
ATOM 2047 O O . ARG A 1 264 ? -29.133 11.731 43.097 1.00 84.81 264 ARG A O 1
ATOM 2054 N N . ILE A 1 265 ? -26.922 11.514 42.827 1.00 86.44 265 ILE A N 1
ATOM 2055 C CA . ILE A 1 265 ? -26.997 10.939 41.478 1.00 86.44 265 ILE A CA 1
ATOM 2056 C C . ILE A 1 265 ? -27.526 9.503 41.519 1.00 86.44 265 ILE A C 1
ATOM 2058 O O . ILE A 1 265 ? -28.434 9.197 40.748 1.00 86.44 265 ILE A O 1
ATOM 2062 N N . ILE A 1 266 ? -27.018 8.659 42.426 1.00 83.06 266 ILE A N 1
ATOM 2063 C CA . ILE A 1 266 ? -27.463 7.262 42.546 1.00 83.06 266 ILE A CA 1
ATOM 2064 C C . ILE A 1 266 ? -28.899 7.177 43.088 1.00 83.06 266 ILE A C 1
ATOM 2066 O O . ILE A 1 266 ? -29.666 6.316 42.658 1.00 83.06 266 ILE A O 1
ATOM 2070 N N . GLU A 1 267 ? -29.298 8.150 43.918 1.00 85.25 267 GLU A N 1
ATOM 2071 C CA . GLU A 1 267 ? -30.655 8.299 44.467 1.00 85.25 267 GLU A CA 1
ATOM 2072 C C . GLU A 1 267 ? -31.682 8.880 43.477 1.00 85.25 267 GLU A C 1
ATOM 2074 O O . GLU A 1 267 ? -32.875 8.942 43.769 1.00 85.25 267 GLU A O 1
ATOM 2079 N N . THR A 1 268 ? -31.265 9.310 42.280 1.00 87.31 268 THR A N 1
ATOM 2080 C CA . THR A 1 268 ? -32.183 9.885 41.287 1.00 87.31 268 THR A CA 1
ATOM 2081 C C . THR A 1 268 ? -32.392 8.930 40.111 1.00 87.31 268 THR A C 1
ATOM 2083 O O . THR A 1 268 ? -31.588 8.857 39.181 1.00 87.31 268 THR A O 1
ATOM 2086 N N . GLN A 1 269 ? -33.543 8.250 40.091 1.00 89.19 269 GLN A N 1
ATOM 2087 C CA . GLN A 1 269 ? -33.874 7.215 39.101 1.00 89.19 269 GLN A CA 1
ATOM 2088 C C . GLN A 1 269 ? -33.740 7.651 37.630 1.00 89.19 269 GLN A C 1
ATOM 2090 O O . GLN A 1 269 ? -33.345 6.853 36.777 1.00 89.19 269 GLN A O 1
ATOM 2095 N N . ILE A 1 270 ? -34.095 8.899 37.308 1.00 91.50 270 ILE A N 1
ATOM 2096 C CA . ILE A 1 270 ? -34.127 9.390 35.921 1.00 91.50 270 ILE A CA 1
ATOM 2097 C C . ILE A 1 270 ? -32.728 9.360 35.295 1.00 91.50 270 ILE A C 1
ATOM 2099 O O . ILE A 1 270 ? -32.597 8.954 34.138 1.00 91.50 270 ILE A O 1
ATOM 2103 N N . TYR A 1 271 ? -31.686 9.730 36.049 1.00 90.88 271 TYR A N 1
ATOM 2104 C CA . TYR A 1 271 ? -30.321 9.747 35.523 1.00 90.88 271 TYR A CA 1
ATOM 2105 C C . TYR A 1 271 ? -29.842 8.341 35.176 1.00 90.88 271 TYR A C 1
ATOM 2107 O O . TYR A 1 271 ? -29.350 8.139 34.071 1.00 90.88 271 TYR A O 1
ATOM 2115 N N . PHE A 1 272 ? -30.097 7.359 36.042 1.00 90.25 272 PHE A N 1
ATOM 2116 C CA . PHE A 1 272 ? -29.789 5.958 35.762 1.00 90.25 272 PHE A CA 1
ATOM 2117 C C . PHE A 1 272 ? -30.498 5.457 34.494 1.00 90.25 272 PHE A C 1
ATOM 2119 O O . PHE A 1 272 ? -29.878 4.902 33.588 1.00 90.25 272 PHE A O 1
ATOM 2126 N N . ASN A 1 273 ? -31.806 5.696 34.375 1.00 92.31 273 ASN A N 1
ATOM 2127 C CA . ASN A 1 273 ? -32.571 5.193 33.234 1.00 92.31 273 ASN A CA 1
ATOM 2128 C C . ASN A 1 273 ? -32.101 5.800 31.901 1.00 92.31 273 ASN A C 1
ATOM 2130 O O . ASN A 1 273 ? -32.030 5.093 30.898 1.00 92.31 273 ASN A O 1
ATOM 2134 N N . VAL A 1 274 ? -31.799 7.102 31.873 1.00 93.94 274 VAL A N 1
ATOM 2135 C CA . VAL A 1 274 ? -31.442 7.816 30.638 1.00 93.94 274 VAL A CA 1
ATOM 2136 C C . VAL A 1 274 ? -29.957 7.671 30.307 1.00 93.94 274 VAL A C 1
ATOM 2138 O O . VAL A 1 274 ? -29.614 7.351 29.171 1.00 93.94 274 VAL A O 1
ATOM 2141 N N . LEU A 1 275 ? -29.071 7.909 31.274 1.00 93.00 275 LEU A N 1
ATOM 2142 C CA . LEU A 1 275 ? -27.628 8.003 31.041 1.00 93.00 275 LEU A CA 1
ATOM 2143 C C . LEU A 1 275 ? -26.917 6.646 31.110 1.00 93.00 275 LEU A C 1
ATOM 2145 O O . LEU A 1 275 ? -25.856 6.506 30.508 1.00 93.00 275 LEU A O 1
ATOM 2149 N N . ASP A 1 276 ? -27.505 5.639 31.763 1.00 91.31 276 ASP A N 1
ATOM 2150 C CA . ASP A 1 276 ? -26.973 4.271 31.791 1.00 91.31 276 ASP A CA 1
ATOM 2151 C C . ASP A 1 276 ? -27.765 3.349 30.853 1.00 91.31 276 ASP A C 1
ATOM 2153 O O . ASP A 1 276 ? -27.238 2.872 29.841 1.00 91.31 276 ASP A O 1
ATOM 2157 N N . GLY A 1 277 ? -29.054 3.153 31.145 1.00 91.69 277 GLY A N 1
ATOM 2158 C CA . GLY A 1 277 ? -29.927 2.224 30.423 1.00 91.69 277 GLY A CA 1
ATOM 2159 C C . GLY A 1 277 ? -30.149 2.593 28.962 1.00 91.69 277 GLY A C 1
ATOM 2160 O O . GLY A 1 277 ? -29.808 1.832 28.052 1.00 91.69 277 GLY A O 1
ATOM 2161 N N . ALA A 1 278 ? -30.721 3.775 28.718 1.00 94.50 278 ALA A N 1
ATOM 2162 C CA . ALA A 1 278 ? -31.092 4.201 27.372 1.00 94.50 278 ALA A CA 1
ATOM 2163 C C . ALA A 1 278 ? -29.871 4.353 26.456 1.00 94.50 278 ALA A C 1
ATOM 2165 O O . ALA A 1 278 ? -29.957 4.006 25.281 1.00 94.50 278 ALA A O 1
ATOM 2166 N N . MET A 1 279 ? -28.716 4.776 26.982 1.00 95.75 279 MET A N 1
ATOM 2167 C CA . MET A 1 279 ? -27.478 4.850 26.199 1.00 95.75 279 MET A CA 1
ATOM 2168 C C . MET A 1 279 ? -27.045 3.483 25.648 1.00 95.75 279 MET A C 1
ATOM 2170 O O . MET A 1 279 ? -26.647 3.395 24.486 1.00 95.75 279 MET A O 1
ATOM 2174 N N . VAL A 1 280 ? -27.172 2.396 26.419 1.00 93.62 280 VAL A N 1
ATOM 2175 C CA . VAL A 1 280 ? -26.809 1.049 25.931 1.00 93.62 280 VAL A CA 1
ATOM 2176 C C . VAL A 1 280 ? -27.882 0.441 25.038 1.00 93.62 280 VAL A C 1
ATOM 2178 O O . VAL A 1 280 ? -27.545 -0.254 24.075 1.00 93.62 280 VAL A O 1
ATOM 2181 N N . VAL A 1 281 ? -29.159 0.778 25.244 1.00 93.38 281 VAL A N 1
ATOM 2182 C CA . VAL A 1 281 ? -30.207 0.488 24.250 1.00 93.38 281 VAL A CA 1
ATOM 2183 C C . VAL A 1 281 ? -29.865 1.160 22.916 1.00 93.38 281 VAL A C 1
ATOM 2185 O O . VAL A 1 281 ? -29.799 0.491 21.890 1.00 93.38 281 VAL A O 1
ATOM 2188 N N . LEU A 1 282 ? -29.573 2.461 22.908 1.00 93.38 282 LEU A N 1
ATOM 2189 C CA . LEU A 1 282 ? -29.229 3.188 21.682 1.00 93.38 282 LEU A CA 1
ATOM 2190 C C . LEU A 1 282 ? -27.984 2.603 21.002 1.00 93.38 282 LEU A C 1
ATOM 2192 O O . LEU A 1 282 ? -27.996 2.370 19.791 1.00 93.38 282 LEU A O 1
ATOM 2196 N N . ALA A 1 283 ? -26.934 2.299 21.767 1.00 92.50 283 ALA A N 1
ATOM 2197 C CA . ALA A 1 283 ? -25.706 1.712 21.237 1.00 92.50 283 ALA A CA 1
ATOM 2198 C C . ALA A 1 283 ? -25.925 0.311 20.633 1.00 92.50 283 ALA A C 1
ATOM 2200 O O . ALA A 1 283 ? -25.403 0.026 19.552 1.00 92.50 283 ALA A O 1
ATOM 2201 N N . SER A 1 284 ? -26.709 -0.547 21.296 1.00 88.56 284 SER A N 1
ATOM 2202 C CA . SER A 1 284 ? -27.005 -1.909 20.826 1.00 88.56 284 SER A CA 1
ATOM 2203 C C . SER A 1 284 ? -27.890 -1.909 19.578 1.00 88.56 284 SER A C 1
ATOM 2205 O O . SER A 1 284 ? -27.547 -2.539 18.578 1.00 88.56 284 SER A O 1
ATOM 2207 N N . TYR A 1 285 ? -28.969 -1.123 19.571 1.00 87.38 285 TYR A N 1
ATOM 2208 C CA . TYR A 1 285 ? -29.854 -1.009 18.409 1.00 87.38 285 TYR A CA 1
ATOM 2209 C C . TYR A 1 285 ? -29.151 -0.393 17.198 1.00 87.38 285 TYR A C 1
ATOM 2211 O O . TYR A 1 285 ? -29.432 -0.783 16.066 1.00 87.38 285 TYR A O 1
ATOM 2219 N N . THR A 1 286 ? -28.190 0.507 17.412 1.00 88.19 286 THR A N 1
ATOM 2220 C CA . THR A 1 286 ? -27.376 1.057 16.320 1.00 88.19 286 THR A CA 1
ATOM 2221 C C . THR A 1 286 ? -26.612 -0.037 15.581 1.00 88.19 286 THR A C 1
ATOM 2223 O O . THR A 1 286 ? -26.629 -0.055 14.353 1.00 88.19 286 THR A O 1
ATOM 2226 N N . LEU A 1 287 ? -25.994 -0.983 16.298 1.00 81.50 287 LEU A N 1
ATOM 2227 C CA . LEU A 1 287 ? -25.299 -2.115 15.673 1.00 81.50 287 LEU A CA 1
ATOM 2228 C C . LEU A 1 287 ? -26.262 -3.146 15.066 1.00 81.50 287 LEU A C 1
ATOM 2230 O O . LEU A 1 287 ? -25.881 -3.831 14.118 1.00 81.50 287 LEU A O 1
ATOM 2234 N N . ASN A 1 288 ? -27.501 -3.234 15.560 1.00 80.81 288 ASN A N 1
ATOM 2235 C CA . ASN A 1 288 ? -28.533 -4.083 14.960 1.00 80.81 288 ASN A CA 1
ATOM 2236 C C . ASN A 1 288 ? -29.018 -3.528 13.611 1.00 80.81 288 ASN A C 1
ATOM 2238 O O . ASN A 1 288 ? -29.109 -4.275 12.639 1.00 80.81 288 ASN A O 1
ATOM 2242 N N . PHE A 1 289 ? -29.306 -2.223 13.530 1.00 82.00 289 PHE A N 1
ATOM 2243 C CA . PHE A 1 289 ? -29.763 -1.586 12.289 1.00 82.00 289 PHE A CA 1
ATOM 2244 C C . PHE A 1 289 ? -28.629 -1.388 11.280 1.00 82.00 289 PHE A C 1
ATOM 2246 O O . PHE A 1 289 ? -28.796 -1.647 10.090 1.00 82.00 289 PHE A O 1
ATOM 2253 N N . LEU A 1 290 ? -27.462 -0.940 11.745 1.00 82.81 290 LEU A N 1
ATOM 2254 C CA . LEU A 1 290 ? -26.270 -0.727 10.925 1.00 82.81 290 LEU A CA 1
ATOM 2255 C C . LEU A 1 290 ? -25.348 -1.941 11.039 1.00 82.81 290 LEU A C 1
ATOM 2257 O O . LEU A 1 290 ? -24.202 -1.844 11.479 1.00 82.81 290 LEU A O 1
ATOM 2261 N N . HIS A 1 291 ? -25.881 -3.101 10.652 1.00 79.81 291 HIS A N 1
ATOM 2262 C CA . HIS A 1 291 ? -25.226 -4.379 10.881 1.00 79.81 291 HIS A CA 1
ATOM 2263 C C . HIS A 1 291 ? -23.899 -4.489 10.100 1.00 79.81 291 HIS A C 1
ATOM 2265 O O . HIS A 1 291 ? -23.902 -4.452 8.860 1.00 79.81 291 HIS A O 1
ATOM 2271 N N . PRO A 1 292 ? -22.748 -4.696 10.776 1.00 76.38 292 PRO A N 1
ATOM 2272 C CA . PRO A 1 292 ? -21.444 -4.723 10.114 1.00 76.38 292 PRO A CA 1
ATOM 2273 C C . PRO A 1 292 ? -21.302 -5.901 9.152 1.00 76.38 292 PRO A C 1
ATOM 2275 O O . PRO A 1 292 ? -20.586 -5.788 8.166 1.00 76.38 292 PRO A O 1
ATOM 2278 N N . GLY A 1 293 ? -22.022 -7.007 9.371 1.00 71.75 293 GLY A N 1
ATOM 2279 C CA . GLY A 1 293 ? -22.031 -8.124 8.423 1.00 71.75 293 GLY A CA 1
ATOM 2280 C C . GLY A 1 293 ? -22.578 -7.752 7.044 1.00 71.75 293 GLY A C 1
ATOM 2281 O O . GLY A 1 293 ? -22.098 -8.282 6.051 1.00 71.75 293 GLY A O 1
ATOM 2282 N N . TYR A 1 294 ? -23.516 -6.804 6.974 1.00 78.06 294 TYR A N 1
ATOM 2283 C CA . TYR A 1 294 ? -24.056 -6.306 5.709 1.00 78.06 294 TYR A CA 1
ATOM 2284 C C . TYR A 1 294 ? -23.237 -5.127 5.162 1.00 78.06 294 TYR A C 1
ATOM 2286 O O . TYR A 1 294 ? -22.916 -5.076 3.973 1.00 78.06 294 TYR A O 1
ATOM 2294 N N . LEU A 1 295 ? -22.870 -4.174 6.028 1.00 79.06 295 LEU A N 1
ATOM 2295 C CA . LEU A 1 295 ? -22.172 -2.950 5.618 1.00 79.06 295 LEU A CA 1
ATOM 2296 C C . LEU A 1 295 ? -20.688 -3.165 5.287 1.00 79.06 295 LEU A C 1
ATOM 2298 O O . LEU A 1 295 ? -20.138 -2.406 4.492 1.00 79.06 295 LEU A O 1
ATOM 2302 N N . LEU A 1 296 ? -20.056 -4.191 5.865 1.00 80.44 296 LEU A N 1
ATOM 2303 C CA . LEU A 1 296 ? -18.656 -4.568 5.637 1.00 80.44 296 LEU A CA 1
ATOM 2304 C C . LEU A 1 296 ? -18.520 -5.942 4.956 1.00 80.44 296 LEU A C 1
ATOM 2306 O O . LEU A 1 296 ? -17.447 -6.541 5.017 1.00 80.44 296 LEU A O 1
ATOM 2310 N N . ALA A 1 297 ? -19.581 -6.445 4.314 1.00 77.12 297 ALA A N 1
ATOM 2311 C CA . ALA A 1 297 ? -19.605 -7.750 3.642 1.00 77.12 297 ALA A CA 1
ATOM 2312 C C . ALA A 1 297 ? -18.373 -7.982 2.746 1.00 77.12 297 ALA A C 1
ATOM 2314 O O . ALA A 1 297 ? -17.686 -8.994 2.886 1.00 77.12 297 ALA A O 1
ATOM 2315 N N . ASP A 1 298 ? -18.050 -6.994 1.907 1.00 75.38 298 ASP A N 1
ATOM 2316 C CA . ASP A 1 298 ? -16.923 -7.045 0.970 1.00 75.38 298 ASP A CA 1
ATOM 2317 C C . ASP A 1 298 ? -15.579 -7.171 1.712 1.00 75.38 298 ASP A C 1
ATOM 2319 O O . ASP A 1 298 ? -14.720 -7.972 1.348 1.00 75.38 298 ASP A O 1
ATOM 2323 N N . VAL A 1 299 ? -15.421 -6.445 2.827 1.00 77.81 299 VAL A N 1
ATOM 2324 C CA . VAL A 1 299 ? -14.219 -6.485 3.680 1.00 77.81 299 VAL A CA 1
ATOM 2325 C C . VAL A 1 299 ? -14.037 -7.867 4.311 1.00 77.81 299 VAL A C 1
ATOM 2327 O O . VAL A 1 299 ? -12.932 -8.409 4.370 1.00 77.81 299 VAL A O 1
ATOM 2330 N N . ILE A 1 300 ? -15.132 -8.446 4.798 1.00 75.31 300 ILE A N 1
ATOM 2331 C CA . ILE A 1 300 ? -15.143 -9.748 5.470 1.00 75.31 300 ILE A CA 1
ATOM 2332 C C . ILE A 1 300 ? -14.833 -10.871 4.473 1.00 75.31 300 ILE A C 1
ATOM 2334 O O . ILE A 1 300 ? -14.106 -11.816 4.798 1.00 75.31 300 ILE A O 1
ATOM 2338 N N . GLU A 1 301 ? -15.357 -10.775 3.251 1.00 75.50 301 GLU A N 1
ATOM 2339 C CA . GLU A 1 301 ? -15.090 -11.741 2.191 1.00 75.50 301 GLU A CA 1
ATOM 2340 C C . GLU A 1 301 ? -13.630 -11.695 1.719 1.00 75.50 301 GLU A C 1
ATOM 2342 O O . GLU A 1 301 ? -12.994 -12.751 1.620 1.00 75.50 301 GLU A O 1
ATOM 2347 N N . GLU A 1 302 ? -13.060 -10.497 1.542 1.00 72.75 302 GLU A N 1
ATOM 2348 C CA . GLU A 1 302 ? -11.629 -10.302 1.270 1.00 72.75 302 GLU A CA 1
ATOM 2349 C C . GLU A 1 302 ? -10.756 -11.005 2.327 1.00 72.75 302 GLU A C 1
ATOM 2351 O O . GLU A 1 302 ? -9.853 -11.779 1.991 1.00 72.75 302 GLU A O 1
ATOM 2356 N N . GLU A 1 303 ? -11.052 -10.816 3.620 1.00 68.94 303 GLU A N 1
ATOM 2357 C CA . GLU A 1 303 ? -10.306 -11.475 4.697 1.00 68.94 303 GLU A CA 1
ATOM 2358 C C . GLU A 1 303 ? -10.424 -13.002 4.664 1.00 68.94 303 GLU A C 1
ATOM 2360 O O . GLU A 1 303 ? -9.456 -13.726 4.943 1.00 68.94 303 GLU A O 1
ATOM 2365 N N . ARG A 1 304 ? -11.623 -13.512 4.371 1.00 70.44 304 ARG A N 1
ATOM 2366 C CA . ARG A 1 304 ? -11.879 -14.952 4.317 1.00 70.44 304 ARG A CA 1
ATOM 2367 C C . ARG A 1 304 ? -11.092 -15.594 3.182 1.00 70.44 304 ARG A C 1
ATOM 2369 O O . ARG A 1 304 ? -10.489 -16.650 3.387 1.00 70.44 304 ARG A O 1
ATOM 2376 N N . ASN A 1 305 ? -11.070 -14.946 2.023 1.00 71.31 305 ASN A N 1
ATOM 2377 C CA . ASN A 1 305 ? -10.337 -15.407 0.851 1.00 71.31 305 ASN A CA 1
ATOM 2378 C C . ASN A 1 305 ? -8.824 -15.382 1.108 1.00 71.31 305 ASN A C 1
ATOM 2380 O O . ASN A 1 305 ? -8.155 -16.388 0.868 1.00 71.31 305 ASN A O 1
ATOM 2384 N N . ALA A 1 306 ? -8.301 -14.326 1.743 1.00 65.69 306 ALA A N 1
ATOM 2385 C CA . ALA A 1 306 ? -6.897 -14.257 2.156 1.00 65.69 306 ALA A CA 1
ATOM 2386 C C . ALA A 1 306 ? -6.504 -15.398 3.121 1.00 65.69 306 ALA A C 1
ATOM 2388 O O . ALA A 1 306 ? -5.476 -16.058 2.947 1.00 65.69 306 ALA A O 1
ATOM 2389 N N . LYS A 1 307 ? -7.350 -15.704 4.119 1.00 68.44 307 LYS A N 1
ATOM 2390 C CA . LYS A 1 307 ? -7.121 -16.823 5.056 1.00 68.44 307 LYS A CA 1
ATOM 2391 C C . LYS A 1 307 ? -7.199 -18.191 4.368 1.00 68.44 307 LYS A C 1
ATOM 2393 O O . LYS A 1 307 ? 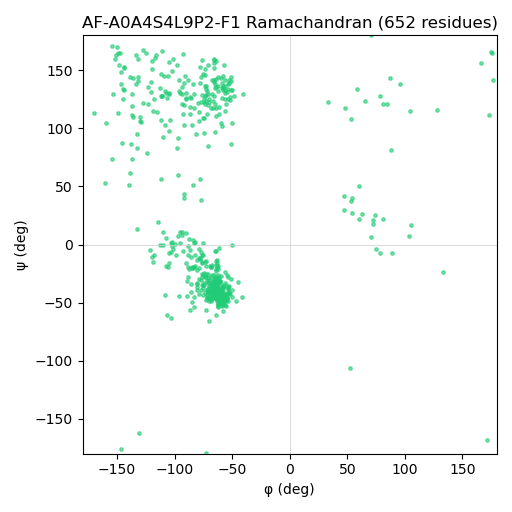-6.425 -19.084 4.719 1.00 68.44 307 LYS A O 1
ATOM 2398 N N . LYS A 1 308 ? -8.117 -18.374 3.412 1.00 67.56 308 LYS A N 1
ATOM 2399 C CA . LYS A 1 308 ? -8.263 -19.623 2.644 1.00 67.56 308 LYS A CA 1
ATOM 2400 C C . LYS A 1 308 ? -7.043 -19.866 1.750 1.00 67.56 308 LYS A C 1
ATOM 2402 O O . LYS A 1 308 ? -6.486 -20.959 1.791 1.00 67.56 308 LYS A O 1
ATOM 2407 N N . ASN A 1 309 ? -6.566 -18.833 1.055 1.00 59.00 309 ASN A N 1
ATOM 2408 C CA . ASN A 1 309 ? -5.362 -18.899 0.223 1.00 59.00 309 ASN A CA 1
ATOM 2409 C C . ASN A 1 309 ? -4.108 -19.213 1.057 1.00 59.00 309 ASN A C 1
ATOM 2411 O O . ASN A 1 309 ? -3.313 -20.071 0.679 1.00 59.00 309 ASN A O 1
ATOM 2415 N N . SER A 1 310 ? -3.979 -18.619 2.250 1.00 53.00 310 SER A N 1
ATOM 2416 C CA . SER A 1 310 ? -2.884 -18.929 3.183 1.00 53.00 310 SER A CA 1
ATOM 2417 C C . SER A 1 310 ? -2.915 -20.379 3.692 1.00 53.00 310 SER A C 1
ATOM 2419 O O . SER A 1 310 ? -1.867 -21.012 3.824 1.00 53.00 310 SER A O 1
ATOM 2421 N N . LYS A 1 311 ? -4.103 -20.941 3.956 1.00 55.97 311 LYS A N 1
ATOM 2422 C CA . LYS A 1 311 ? -4.250 -22.351 4.360 1.00 55.97 311 LYS A CA 1
ATOM 2423 C C . LYS A 1 311 ? -3.957 -23.322 3.215 1.00 55.97 311 LYS A C 1
ATOM 2425 O O . LYS A 1 311 ? -3.271 -24.310 3.456 1.00 55.97 311 LYS A O 1
ATOM 2430 N N . ASN A 1 312 ? -4.402 -23.025 1.992 1.00 47.66 312 ASN A N 1
ATOM 2431 C CA . ASN A 1 312 ? -4.090 -23.841 0.814 1.00 47.66 312 ASN A CA 1
ATOM 2432 C C . ASN A 1 312 ? -2.582 -23.856 0.517 1.00 47.66 312 ASN A C 1
ATOM 2434 O O . ASN A 1 312 ? -2.027 -24.921 0.273 1.00 47.66 312 ASN A O 1
ATOM 2438 N N . SER A 1 313 ? -1.895 -22.716 0.649 1.00 44.25 313 SER A N 1
ATOM 2439 C CA . SER A 1 313 ? -0.433 -22.633 0.502 1.00 44.25 313 SER A CA 1
ATOM 2440 C C . SER A 1 313 ? 0.331 -23.473 1.542 1.00 44.25 313 SER A C 1
ATOM 2442 O O . SER A 1 313 ? 1.389 -24.012 1.237 1.00 44.25 313 SER A O 1
ATOM 2444 N N . LYS A 1 314 ? -0.226 -23.661 2.748 1.00 46.38 314 LYS A N 1
ATOM 2445 C CA . LYS A 1 314 ? 0.342 -24.542 3.786 1.00 46.38 314 LYS A CA 1
ATOM 2446 C C . LYS A 1 314 ? -0.029 -26.023 3.627 1.00 46.38 314 LYS A C 1
ATOM 2448 O O . LYS A 1 314 ? 0.641 -26.863 4.218 1.00 46.38 314 LYS A O 1
ATOM 2453 N N . GLY A 1 315 ? -1.085 -26.341 2.874 1.00 38.94 315 GLY A N 1
ATOM 2454 C CA . GLY A 1 315 ? -1.517 -27.716 2.594 1.00 38.94 315 GLY A CA 1
ATOM 2455 C C . GLY A 1 315 ? -0.649 -28.417 1.549 1.00 38.94 315 GLY A C 1
ATOM 2456 O O . GLY A 1 315 ? -0.345 -29.590 1.707 1.00 38.94 315 GLY A O 1
ATOM 2457 N N . VAL A 1 316 ? -0.164 -27.676 0.549 1.00 42.06 316 VAL A N 1
ATOM 2458 C CA . VAL A 1 316 ? 0.685 -28.203 -0.540 1.00 42.06 316 VAL A CA 1
ATOM 2459 C C . VAL A 1 316 ? 2.084 -28.630 -0.055 1.00 42.06 316 VAL A C 1
ATOM 2461 O O . VAL A 1 316 ? 2.746 -29.432 -0.698 1.00 42.06 316 VAL A O 1
ATOM 2464 N N . GLY A 1 317 ? 2.534 -28.156 1.113 1.00 36.31 317 GLY A N 1
ATOM 2465 C CA . GLY A 1 317 ? 3.841 -28.502 1.690 1.00 36.31 317 GLY A CA 1
ATOM 2466 C C . GLY A 1 317 ? 3.863 -29.731 2.610 1.00 36.31 317 GLY A C 1
ATOM 2467 O O . GLY A 1 317 ? 4.851 -29.907 3.318 1.00 36.31 317 GLY A O 1
ATOM 2468 N N . LYS A 1 318 ? 2.786 -30.531 2.684 1.00 35.22 318 LYS A N 1
ATOM 2469 C CA . LYS A 1 318 ? 2.680 -31.664 3.628 1.00 35.22 318 LYS A CA 1
ATOM 2470 C C . LYS A 1 318 ? 2.653 -33.063 3.002 1.00 35.22 318 LYS A C 1
ATOM 2472 O O . LYS A 1 318 ? 2.673 -34.030 3.758 1.00 35.22 318 LYS A O 1
ATOM 2477 N N . ASP A 1 319 ? 2.712 -33.184 1.678 1.00 36.31 319 ASP A N 1
ATOM 2478 C CA . ASP A 1 319 ? 2.684 -34.479 0.977 1.00 36.31 319 ASP A CA 1
ATOM 2479 C C . ASP A 1 319 ? 4.088 -35.060 0.715 1.00 36.31 319 ASP A C 1
ATOM 2481 O O . ASP A 1 319 ? 4.359 -35.651 -0.328 1.00 36.31 319 ASP A O 1
ATOM 2485 N N . SER A 1 320 ? 5.000 -34.933 1.682 1.00 34.16 320 SER A N 1
ATOM 2486 C CA . SER A 1 320 ? 6.274 -35.657 1.667 1.00 34.16 320 SER A CA 1
ATOM 2487 C C . SER A 1 320 ? 6.617 -36.215 3.052 1.00 34.16 320 SER A C 1
ATOM 2489 O O . SER A 1 320 ? 6.967 -35.465 3.962 1.00 34.16 320 SER A O 1
ATOM 2491 N N . LEU A 1 321 ? 6.565 -37.552 3.116 1.00 29.00 321 LEU A N 1
ATOM 2492 C CA . LEU A 1 321 ? 7.025 -38.512 4.134 1.00 29.00 321 LEU A CA 1
ATOM 2493 C C . LEU A 1 321 ? 6.182 -38.719 5.417 1.00 29.00 321 LEU A C 1
ATOM 2495 O O . LEU A 1 321 ? 5.881 -37.767 6.139 1.00 29.00 321 LEU A O 1
ATOM 2499 N N . PRO A 1 322 ? 5.846 -39.987 5.756 1.00 29.98 322 PRO A N 1
ATOM 2500 C CA . PRO A 1 322 ? 5.118 -40.329 6.968 1.00 29.98 322 PRO A CA 1
ATOM 2501 C C . PRO A 1 322 ? 6.101 -40.488 8.134 1.00 29.98 322 PRO A C 1
ATOM 2503 O O . PRO A 1 322 ? 7.036 -41.283 8.067 1.00 29.98 322 PRO A O 1
ATOM 2506 N N . LEU A 1 323 ? 5.866 -39.778 9.234 1.00 29.34 323 LEU A N 1
ATOM 2507 C CA . LEU A 1 323 ? 6.478 -40.105 10.520 1.00 29.34 323 LEU A CA 1
ATOM 2508 C C . LEU A 1 323 ? 5.404 -40.613 11.483 1.00 29.34 323 LEU A C 1
ATOM 2510 O O . LEU A 1 323 ? 4.337 -40.019 11.645 1.00 29.34 323 LEU A O 1
ATOM 2514 N N . SER A 1 324 ? 5.723 -41.780 12.038 1.00 25.59 324 SER A N 1
ATOM 2515 C CA . SER A 1 324 ? 4.944 -42.650 12.914 1.00 25.59 324 SER A CA 1
ATOM 2516 C C . SER A 1 324 ? 4.132 -41.916 13.987 1.00 25.59 324 SER A C 1
ATOM 2518 O O . SER A 1 324 ? 4.659 -41.124 14.768 1.00 25.59 324 SER A O 1
ATOM 2520 N N . ARG A 1 325 ? 2.837 -42.250 14.061 1.00 32.09 325 ARG A N 1
ATOM 2521 C CA . ARG A 1 325 ? 1.959 -41.954 15.197 1.00 32.09 325 ARG A CA 1
ATOM 2522 C C . ARG A 1 325 ? 2.175 -43.004 16.285 1.00 32.09 325 ARG A C 1
ATOM 2524 O O . ARG A 1 325 ? 1.517 -44.039 16.287 1.00 32.09 325 ARG A O 1
ATOM 2531 N N . SER A 1 326 ? 3.028 -42.698 17.249 1.00 29.38 326 SER A N 1
ATOM 2532 C CA . SER A 1 326 ? 3.009 -43.346 18.560 1.00 29.38 326 SER A CA 1
ATOM 2533 C C . SER A 1 326 ? 3.598 -42.388 19.590 1.00 29.38 326 SER A C 1
ATOM 2535 O O . SER A 1 326 ? 4.709 -41.916 19.375 1.00 29.38 326 SER A O 1
ATOM 2537 N N . GLN A 1 327 ? 2.876 -42.181 20.702 1.00 27.94 327 GLN A N 1
ATOM 2538 C CA . GLN A 1 327 ? 3.157 -41.259 21.825 1.00 27.94 327 GLN A CA 1
ATOM 2539 C C . GLN A 1 327 ? 2.737 -39.802 21.508 1.00 27.94 327 GLN A C 1
ATOM 2541 O O . GLN A 1 327 ? 3.172 -39.235 20.520 1.00 27.94 327 GLN A O 1
ATOM 2546 N N . LEU A 1 328 ? 1.852 -39.104 22.223 1.00 24.98 328 LEU A N 1
ATOM 2547 C CA . LEU A 1 328 ? 1.305 -39.235 23.571 1.00 24.98 328 LEU A CA 1
ATOM 2548 C C . LEU A 1 328 ? -0.160 -38.748 23.603 1.00 24.98 328 LEU A C 1
ATOM 2550 O O . LEU A 1 328 ? -0.495 -37.706 23.043 1.00 24.98 328 LEU A O 1
ATOM 2554 N N . LEU A 1 329 ? -0.999 -39.493 24.321 1.00 24.75 329 LEU A N 1
ATOM 2555 C CA . LEU A 1 329 ? -2.273 -39.063 24.902 1.00 24.75 329 LEU A CA 1
ATOM 2556 C C . LEU A 1 329 ? -2.071 -38.875 26.419 1.00 24.75 329 LEU A C 1
ATOM 2558 O O . LEU A 1 329 ? -1.217 -39.547 26.992 1.00 24.75 329 LEU A O 1
ATOM 2562 N N . ALA A 1 330 ? -2.935 -38.049 27.027 1.00 24.00 330 ALA A N 1
ATOM 2563 C CA . ALA A 1 330 ? -3.026 -37.634 28.443 1.00 24.00 330 ALA A CA 1
ATOM 2564 C C . ALA A 1 330 ? -2.107 -36.443 28.798 1.00 24.00 330 ALA A C 1
ATOM 2566 O O . ALA A 1 330 ? -0.906 -36.512 28.591 1.00 24.00 330 ALA A O 1
ATOM 2567 N N . THR A 1 331 ? -2.586 -35.291 29.277 1.00 25.00 331 THR A N 1
ATOM 2568 C CA . THR A 1 331 ? -3.607 -35.041 30.311 1.00 25.00 331 THR A CA 1
ATOM 2569 C C . THR A 1 331 ? -4.352 -33.701 30.109 1.00 25.00 331 THR A C 1
ATOM 2571 O O . THR A 1 331 ? -3.903 -32.800 29.404 1.00 25.00 331 THR A O 1
ATOM 2574 N N . CYS A 1 332 ? -5.534 -33.600 30.722 1.00 21.31 332 CYS A N 1
ATOM 2575 C CA . CYS A 1 332 ? -6.522 -32.523 30.627 1.00 21.31 332 CYS A CA 1
ATOM 2576 C C . CYS A 1 332 ? -6.449 -31.503 31.791 1.00 21.31 332 CYS A C 1
ATOM 2578 O O . CYS A 1 332 ? -6.169 -31.910 32.914 1.00 21.31 332 CYS A O 1
ATOM 2580 N N . VAL A 1 333 ? -6.923 -30.265 31.506 1.00 26.19 333 VAL A N 1
ATOM 2581 C CA . VAL A 1 333 ? -7.663 -29.298 32.390 1.00 26.19 333 VAL A CA 1
ATOM 2582 C C . VAL A 1 333 ? -6.801 -28.331 33.265 1.00 26.19 333 VAL A C 1
ATOM 2584 O O . VAL A 1 333 ? -5.707 -28.704 33.663 1.00 26.19 333 VAL A O 1
ATOM 2587 N N . PRO A 1 334 ? -7.210 -27.048 33.493 1.00 44.56 334 PRO A N 1
ATOM 2588 C CA . PRO A 1 334 ? -7.004 -25.881 32.612 1.00 44.56 334 PRO A CA 1
ATOM 2589 C C . PRO A 1 334 ? -6.426 -24.664 33.403 1.00 44.56 334 PRO A C 1
ATOM 2591 O O . PRO A 1 334 ? -6.007 -24.824 34.540 1.00 44.56 334 PRO A O 1
ATOM 2594 N N . ILE A 1 335 ? -6.525 -23.442 32.850 1.00 22.39 335 ILE A N 1
ATOM 2595 C CA . ILE A 1 335 ? -6.386 -22.112 33.506 1.00 22.39 335 ILE A CA 1
ATOM 2596 C C . ILE A 1 335 ? -5.056 -21.376 33.233 1.00 22.39 335 ILE A C 1
ATOM 2598 O O . ILE A 1 335 ? -3.998 -21.767 33.700 1.00 22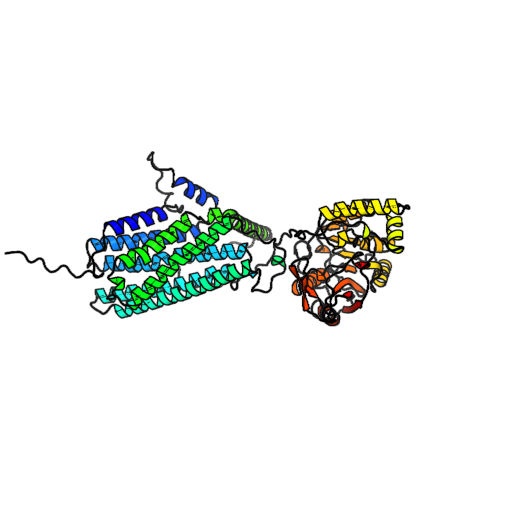.39 335 ILE A O 1
ATOM 2602 N N . LEU A 1 336 ? -5.219 -20.240 32.533 1.00 24.55 336 LEU A N 1
ATOM 2603 C CA . LEU A 1 336 ? -4.388 -19.025 32.467 1.00 24.55 336 LEU A CA 1
ATOM 2604 C C . LEU A 1 336 ? -2.919 -19.168 32.020 1.00 24.55 336 LEU A C 1
ATOM 2606 O O . LEU A 1 336 ? -2.143 -19.934 32.561 1.00 24.55 336 LEU A O 1
ATOM 2610 N N . ILE A 1 337 ? -2.524 -18.269 31.107 1.00 27.45 337 ILE A N 1
ATOM 2611 C CA . ILE A 1 337 ? -1.169 -18.066 30.554 1.00 27.45 337 ILE A CA 1
ATOM 2612 C C . ILE A 1 337 ? -0.862 -18.942 29.327 1.00 27.45 337 ILE A C 1
ATOM 2614 O O . ILE A 1 337 ? -0.164 -19.942 29.406 1.00 27.45 337 ILE A O 1
ATOM 2618 N N . TYR A 1 338 ? -1.316 -18.509 28.144 1.00 22.81 338 TYR A N 1
ATOM 2619 C CA . TYR A 1 338 ? -0.589 -18.780 26.893 1.00 22.81 338 TYR A CA 1
ATOM 2620 C C . TYR A 1 338 ? -0.908 -17.720 25.825 1.00 22.81 338 TYR A C 1
ATOM 2622 O O . TYR A 1 338 ? -1.629 -17.953 24.859 1.00 22.81 338 TYR A O 1
ATOM 2630 N N . ALA A 1 339 ? -0.359 -16.518 26.006 1.00 24.73 339 ALA A N 1
ATOM 2631 C CA . ALA A 1 339 ? -0.233 -15.516 24.947 1.00 24.73 339 ALA A CA 1
ATOM 2632 C C . ALA A 1 339 ? 1.250 -15.339 24.590 1.00 24.73 339 ALA A C 1
ATOM 2634 O O . ALA A 1 339 ? 1.805 -14.251 24.671 1.00 24.73 339 ALA A O 1
ATOM 2635 N N . HIS A 1 340 ? 1.908 -16.435 24.216 1.00 29.50 340 HIS A N 1
ATOM 2636 C CA . HIS A 1 340 ? 3.184 -16.382 23.515 1.00 29.50 340 HIS A CA 1
ATOM 2637 C C . HIS A 1 340 ? 3.249 -17.548 22.526 1.00 29.50 340 HIS A C 1
ATOM 2639 O O . HIS A 1 340 ? 3.715 -18.639 22.834 1.00 29.50 340 HIS A O 1
ATOM 2645 N N . PHE A 1 341 ? 2.735 -17.323 21.316 1.00 22.53 341 PHE A N 1
ATOM 2646 C CA . PHE A 1 341 ? 3.120 -18.134 20.168 1.00 22.53 341 PHE A CA 1
ATOM 2647 C C . PHE A 1 341 ? 3.437 -17.216 18.993 1.00 22.53 341 PHE A C 1
ATOM 2649 O O . PHE A 1 341 ? 2.576 -16.737 18.254 1.00 22.53 341 PHE A O 1
ATOM 2656 N N . THR A 1 342 ? 4.728 -16.936 18.885 1.00 27.95 342 THR A N 1
ATOM 2657 C CA . THR A 1 342 ? 5.407 -16.337 17.749 1.00 27.95 342 THR A CA 1
ATOM 2658 C C . THR A 1 342 ? 5.133 -17.185 16.505 1.00 27.95 342 THR A C 1
ATOM 2660 O O . THR A 1 342 ? 5.584 -18.322 16.411 1.00 27.95 342 THR A O 1
ATOM 2663 N N . ILE A 1 343 ? 4.426 -16.631 15.518 1.00 23.28 343 ILE A N 1
ATOM 2664 C CA . ILE A 1 343 ? 4.413 -17.161 14.148 1.00 23.28 343 ILE A CA 1
ATOM 2665 C C . ILE A 1 343 ? 4.694 -16.010 13.182 1.00 23.28 343 ILE A C 1
ATOM 2667 O O . ILE A 1 343 ? 3.859 -15.131 12.966 1.00 23.28 343 ILE A O 1
ATOM 2671 N N . ARG A 1 344 ? 5.890 -16.066 12.582 1.00 33.38 344 ARG A N 1
ATOM 2672 C CA . ARG A 1 344 ? 6.267 -15.398 11.328 1.00 33.38 344 ARG A CA 1
ATOM 2673 C C . ARG A 1 344 ? 5.207 -15.639 10.250 1.00 33.38 344 ARG A C 1
ATOM 2675 O O . ARG A 1 344 ? 4.967 -16.804 9.958 1.00 33.38 344 ARG A O 1
ATOM 2682 N N . VAL A 1 345 ? 4.690 -14.592 9.600 1.00 22.89 345 VAL A N 1
ATOM 2683 C CA . VAL A 1 345 ? 4.208 -14.593 8.194 1.00 22.89 345 VAL A CA 1
ATOM 2684 C C . VAL A 1 345 ? 4.199 -13.129 7.719 1.00 22.89 345 VAL A C 1
ATOM 2686 O O . VAL A 1 345 ? 3.484 -12.306 8.282 1.00 22.89 345 VAL A O 1
ATOM 2689 N N . ASN A 1 346 ? 5.172 -12.742 6.892 1.00 23.89 346 ASN A N 1
ATOM 2690 C CA . ASN A 1 346 ? 5.060 -12.516 5.441 1.00 23.89 346 ASN A CA 1
ATOM 2691 C C . ASN A 1 346 ? 3.940 -11.548 5.026 1.00 23.89 346 ASN A C 1
ATOM 2693 O O . ASN A 1 346 ? 2.756 -11.879 5.043 1.00 23.89 346 ASN A O 1
ATOM 2697 N N . MET A 1 347 ? 4.374 -10.360 4.600 1.00 26.03 347 MET A N 1
ATOM 2698 C CA . MET A 1 347 ? 3.635 -9.464 3.717 1.00 26.03 347 MET A CA 1
ATOM 2699 C C . MET A 1 347 ? 3.680 -10.036 2.299 1.00 26.03 347 MET A C 1
ATOM 2701 O O . MET A 1 347 ? 4.771 -10.275 1.794 1.00 26.03 347 MET A O 1
ATOM 2705 N N . ALA A 1 348 ? 2.525 -10.237 1.671 1.00 27.75 348 ALA A N 1
ATOM 2706 C CA . ALA A 1 348 ? 2.380 -10.297 0.218 1.00 27.75 348 ALA A CA 1
ATOM 2707 C C . ALA A 1 348 ? 0.886 -10.298 -0.125 1.00 27.75 348 ALA A C 1
ATOM 2709 O O . ALA A 1 348 ? 0.178 -11.231 0.243 1.00 27.75 348 ALA A O 1
ATOM 2710 N N . ASP A 1 349 ? 0.418 -9.225 -0.757 1.00 23.61 349 ASP A N 1
ATOM 2711 C CA . ASP A 1 349 ? -0.450 -9.257 -1.943 1.00 23.61 349 ASP A CA 1
ATOM 2712 C C . ASP A 1 349 ? -0.885 -7.808 -2.235 1.00 23.61 349 ASP A C 1
ATOM 2714 O O . ASP A 1 349 ? -1.623 -7.194 -1.463 1.00 23.61 349 ASP A O 1
ATOM 2718 N N . SER A 1 350 ? -0.405 -7.248 -3.349 1.00 27.00 350 SER A N 1
ATOM 2719 C CA . SER A 1 350 ? -0.920 -6.009 -3.942 1.00 27.00 350 SER A CA 1
ATOM 2720 C C . SER A 1 350 ? -1.178 -6.248 -5.429 1.00 27.00 350 SER A C 1
ATOM 2722 O O . SER A 1 350 ? -0.240 -6.321 -6.220 1.00 27.00 350 SER A O 1
ATOM 2724 N N . SER A 1 351 ? -2.446 -6.355 -5.819 1.00 25.31 351 SER A N 1
ATOM 2725 C CA . SER A 1 351 ? -2.860 -6.197 -7.212 1.00 25.31 351 SER A CA 1
ATOM 2726 C C . SER A 1 351 ? -2.822 -4.704 -7.553 1.00 25.31 351 SER A C 1
ATOM 2728 O O . SER A 1 351 ? -3.628 -3.933 -7.031 1.00 25.31 351 SER A O 1
ATOM 2730 N N . ALA A 1 352 ? -1.863 -4.286 -8.378 1.00 28.77 352 ALA A N 1
ATOM 2731 C CA . ALA A 1 352 ? -1.738 -2.905 -8.830 1.00 28.77 352 ALA A CA 1
ATOM 2732 C C . ALA A 1 352 ? -2.842 -2.578 -9.848 1.00 28.77 352 ALA A C 1
ATOM 2734 O O . ALA A 1 352 ? -2.969 -3.251 -10.866 1.00 28.77 352 ALA A O 1
ATOM 2735 N N . THR A 1 353 ? -3.636 -1.540 -9.578 1.00 28.78 353 THR A N 1
ATOM 2736 C CA . THR A 1 353 ? -4.508 -0.905 -10.576 1.00 28.78 353 THR A CA 1
ATOM 2737 C C . THR A 1 353 ? -4.005 0.522 -10.778 1.00 28.78 353 THR A C 1
ATOM 2739 O O . THR A 1 353 ? -4.007 1.331 -9.851 1.00 28.78 353 THR A O 1
ATOM 2742 N N . THR A 1 354 ? -3.503 0.796 -11.978 1.00 36.47 354 THR A N 1
ATOM 2743 C CA . THR A 1 354 ? -2.813 2.014 -12.418 1.00 36.47 354 THR A CA 1
ATOM 2744 C C . THR A 1 354 ? -3.768 3.220 -12.432 1.00 36.47 354 THR A C 1
ATOM 2746 O O . THR A 1 354 ? -4.780 3.238 -13.131 1.00 36.47 354 THR A O 1
ATOM 2749 N N . ALA A 1 355 ? -3.482 4.244 -11.618 1.00 36.53 355 ALA A N 1
ATOM 2750 C CA . ALA A 1 355 ? -4.328 5.431 -11.475 1.00 36.53 355 ALA A CA 1
ATOM 2751 C C . ALA A 1 355 ? -4.165 6.409 -12.660 1.00 36.53 355 ALA A C 1
ATOM 2753 O O . ALA A 1 355 ? -3.068 6.904 -12.922 1.00 36.53 355 ALA A O 1
ATOM 2754 N N . ARG A 1 356 ? -5.280 6.721 -13.339 1.00 42.31 356 ARG A N 1
ATOM 2755 C CA . ARG A 1 356 ? -5.394 7.734 -14.407 1.00 42.31 356 ARG A CA 1
ATOM 2756 C C . ARG A 1 356 ? -5.062 9.135 -13.872 1.00 42.31 356 ARG A C 1
ATOM 2758 O O . ARG A 1 356 ? -5.538 9.512 -12.800 1.00 42.31 356 ARG A O 1
ATOM 2765 N N . VAL A 1 357 ? -4.285 9.929 -14.616 1.00 44.84 357 VAL A N 1
ATOM 2766 C CA . VAL A 1 357 ? -4.016 11.338 -14.262 1.00 44.84 357 VAL A CA 1
ATOM 2767 C C . VAL A 1 357 ? -5.324 12.141 -14.396 1.00 44.84 357 VAL A C 1
ATOM 2769 O O . VAL A 1 357 ? -5.961 12.038 -15.447 1.00 44.84 357 VAL A O 1
ATOM 2772 N N . PRO A 1 358 ? -5.750 12.929 -13.385 1.00 43.12 358 PRO A N 1
ATOM 2773 C CA . PRO A 1 358 ? -6.919 13.801 -13.508 1.00 43.12 358 PRO A CA 1
ATOM 2774 C C . PRO A 1 358 ? -6.700 14.862 -14.599 1.00 43.12 358 PRO A C 1
ATOM 2776 O O . PRO A 1 358 ? -5.647 15.498 -14.634 1.00 43.12 358 PRO A O 1
ATOM 2779 N N . ALA A 1 359 ? -7.684 15.034 -15.487 1.00 40.19 359 ALA A N 1
ATOM 2780 C CA . ALA A 1 359 ? -7.641 15.951 -16.632 1.00 40.19 359 ALA A CA 1
ATOM 2781 C C . ALA A 1 359 ? -7.310 17.399 -16.214 1.00 40.19 359 ALA A C 1
ATOM 2783 O O . ALA A 1 359 ? -7.903 17.907 -15.257 1.00 40.19 359 ALA A O 1
ATOM 2784 N N . PRO A 1 360 ? -6.346 18.037 -16.913 1.00 52.88 360 PRO A N 1
ATOM 2785 C CA . PRO A 1 360 ? -6.724 18.881 -18.058 1.00 52.88 360 PRO A CA 1
ATOM 2786 C C . PRO A 1 360 ? -5.905 18.667 -19.355 1.00 52.88 360 PRO A C 1
ATOM 2788 O O . PRO A 1 360 ? -5.968 19.503 -20.249 1.00 52.88 360 PRO A O 1
ATOM 2791 N N . PHE A 1 361 ? -5.112 17.598 -19.486 1.00 62.91 361 PHE A N 1
ATOM 2792 C CA . PHE A 1 361 ? -4.186 17.433 -20.624 1.00 62.91 361 PHE A CA 1
ATOM 2793 C C . PHE A 1 361 ? -4.792 16.633 -21.794 1.00 62.91 361 PHE A C 1
ATOM 2795 O O . PHE A 1 361 ? -5.390 15.579 -21.574 1.00 62.91 361 PHE A O 1
ATOM 2802 N N . SER A 1 362 ? -4.592 17.106 -23.030 1.00 73.00 362 SER A N 1
ATOM 2803 C CA . SER A 1 362 ? -4.996 16.462 -24.293 1.00 73.00 362 SER A CA 1
ATOM 2804 C C . SER A 1 362 ? -3.787 16.162 -25.182 1.00 73.00 362 SER A C 1
ATOM 2806 O O . SER A 1 362 ? -2.746 16.800 -25.043 1.00 73.00 362 SER A O 1
ATOM 2808 N N . LEU A 1 363 ? -3.910 15.217 -26.116 1.00 82.81 363 LEU A N 1
ATOM 2809 C CA . LEU A 1 363 ? -2.868 14.982 -27.121 1.00 82.81 363 LEU A CA 1
ATOM 2810 C C . LEU A 1 363 ? -2.617 16.242 -27.959 1.00 82.81 363 LEU A C 1
ATOM 2812 O O . LEU A 1 363 ? -3.551 16.983 -28.264 1.00 82.81 363 LEU A O 1
ATOM 2816 N N . ASP A 1 364 ? -1.353 16.464 -28.313 1.00 81.75 364 ASP A N 1
ATOM 2817 C CA . ASP A 1 364 ? -0.900 17.614 -29.089 1.00 81.75 364 ASP A CA 1
ATOM 2818 C C . ASP A 1 364 ? 0.088 17.142 -30.163 1.00 81.75 364 ASP A C 1
ATOM 2820 O O . ASP A 1 364 ? 1.213 16.730 -29.870 1.00 81.75 364 ASP A O 1
ATOM 2824 N N . SER A 1 365 ? -0.348 17.188 -31.422 1.00 84.56 365 SER A N 1
ATOM 2825 C CA . SER A 1 365 ? 0.459 16.766 -32.567 1.00 84.56 365 SER A CA 1
ATOM 2826 C C . SER A 1 365 ? 1.639 17.697 -32.848 1.00 84.56 365 SER A C 1
ATOM 2828 O O . SER A 1 365 ? 2.572 17.282 -33.530 1.00 84.56 365 SER A O 1
ATOM 2830 N N . SER A 1 366 ? 1.630 18.936 -32.339 1.00 84.31 366 SER A N 1
ATOM 2831 C CA . SER A 1 366 ? 2.741 19.882 -32.517 1.00 84.31 366 SER A CA 1
ATOM 2832 C C . SER A 1 366 ? 4.015 19.449 -31.782 1.00 84.31 366 SER A C 1
ATOM 2834 O O . SER A 1 366 ? 5.110 19.882 -32.132 1.00 84.31 366 SER A O 1
ATOM 2836 N N . LEU A 1 367 ? 3.893 18.534 -30.812 1.00 82.88 367 LEU A N 1
ATOM 2837 C CA . LEU A 1 367 ? 5.024 17.968 -30.072 1.00 82.88 367 LEU A CA 1
ATOM 2838 C C . LEU A 1 367 ? 5.790 16.894 -30.870 1.00 82.88 367 LEU A C 1
ATOM 2840 O O . LEU A 1 367 ? 6.890 16.485 -30.475 1.00 82.88 367 LEU A O 1
ATOM 2844 N N . TYR A 1 368 ? 5.240 16.435 -32.000 1.00 88.06 368 TYR A N 1
ATOM 2845 C CA . TYR A 1 368 ? 5.920 15.512 -32.905 1.00 88.06 368 TYR A CA 1
ATOM 2846 C C . TYR A 1 368 ? 7.050 16.236 -33.646 1.00 88.06 368 TYR A C 1
ATOM 2848 O O . TYR A 1 368 ? 6.804 17.115 -34.468 1.00 88.06 368 TYR A O 1
ATOM 2856 N N . SER A 1 369 ? 8.302 15.870 -33.366 1.00 86.44 369 SER A N 1
ATOM 2857 C CA . SER A 1 369 ? 9.476 16.543 -33.949 1.00 86.44 369 SER A CA 1
ATOM 2858 C C . SER A 1 369 ? 10.747 15.667 -33.874 1.00 86.44 369 SER A C 1
ATOM 2860 O O . SER A 1 369 ? 11.742 16.092 -33.289 1.00 86.44 369 SER A O 1
ATOM 2862 N N . PRO A 1 370 ? 10.718 14.404 -34.359 1.00 88.44 370 PRO A N 1
ATOM 2863 C CA . PRO A 1 370 ? 11.820 13.448 -34.185 1.00 88.44 370 PRO A CA 1
ATOM 2864 C C . PRO A 1 370 ? 13.175 14.021 -34.604 1.00 88.44 370 PRO A C 1
ATOM 2866 O O . PRO A 1 370 ? 13.268 14.775 -35.571 1.00 88.44 370 PRO A O 1
ATOM 2869 N N . THR A 1 371 ? 14.239 13.651 -33.887 1.00 88.75 371 THR A N 1
ATOM 2870 C CA . THR A 1 371 ? 15.600 13.954 -34.347 1.00 88.75 371 THR A CA 1
ATOM 2871 C C . THR A 1 371 ? 15.895 13.187 -35.644 1.00 88.75 371 THR A C 1
ATOM 2873 O O . THR A 1 371 ? 15.250 12.168 -35.910 1.00 88.75 371 THR A O 1
ATOM 2876 N N . PRO A 1 372 ? 16.887 13.609 -36.452 1.00 90.56 372 PRO A N 1
ATOM 2877 C CA . PRO A 1 372 ? 17.270 12.865 -37.652 1.00 90.56 372 PRO A CA 1
ATOM 2878 C C . PRO A 1 372 ? 17.626 11.400 -37.365 1.00 90.56 372 PRO A C 1
ATOM 2880 O O . PRO A 1 372 ? 17.310 10.522 -38.161 1.00 90.56 372 PRO A O 1
ATOM 2883 N N . GLU A 1 373 ? 18.234 11.127 -36.206 1.00 91.00 373 GLU A N 1
ATOM 2884 C CA . GLU A 1 373 ? 18.563 9.772 -35.759 1.00 91.00 373 GLU A CA 1
ATOM 2885 C C . GLU A 1 373 ? 17.309 8.959 -35.402 1.00 91.00 373 GLU A C 1
ATOM 2887 O O . GLU A 1 373 ? 17.161 7.827 -35.858 1.00 91.00 373 GLU A O 1
ATOM 2892 N N . GLU A 1 374 ? 16.377 9.542 -34.637 1.00 91.94 374 GLU A N 1
ATOM 2893 C CA . GLU A 1 374 ? 15.099 8.907 -34.279 1.00 91.94 374 GLU A CA 1
ATOM 2894 C C . GLU A 1 374 ? 14.272 8.589 -35.530 1.00 91.94 374 GLU A C 1
ATOM 2896 O O . GLU A 1 374 ? 13.743 7.485 -35.664 1.00 91.94 374 GLU A O 1
ATOM 2901 N N . ALA A 1 375 ? 14.191 9.543 -36.463 1.00 93.38 375 ALA A N 1
ATOM 2902 C CA . ALA A 1 375 ? 13.504 9.366 -37.734 1.00 93.38 375 ALA A CA 1
ATOM 2903 C C . ALA A 1 375 ? 14.166 8.256 -38.560 1.00 93.38 375 ALA A C 1
ATOM 2905 O O . ALA A 1 375 ? 13.487 7.309 -38.943 1.00 93.38 375 ALA A O 1
ATOM 2906 N N . ALA A 1 376 ? 15.488 8.307 -38.768 1.00 94.81 376 ALA A N 1
ATOM 2907 C CA . ALA A 1 376 ? 16.216 7.284 -39.520 1.00 94.81 376 ALA A CA 1
ATOM 2908 C C . ALA A 1 376 ? 16.037 5.883 -38.915 1.00 94.81 376 ALA A C 1
ATOM 2910 O O . ALA A 1 376 ? 15.803 4.915 -39.640 1.00 94.81 376 ALA A O 1
ATOM 2911 N N . PHE A 1 377 ? 16.079 5.770 -37.585 1.00 95.69 377 PHE A N 1
ATOM 2912 C CA . PHE A 1 377 ? 15.817 4.510 -36.902 1.00 95.69 377 PHE A CA 1
ATOM 2913 C C . PHE A 1 377 ? 14.387 4.022 -37.154 1.00 95.69 377 PHE A C 1
ATOM 2915 O O . PHE A 1 377 ? 14.205 2.889 -37.600 1.00 95.69 377 PHE A O 1
ATOM 2922 N N . LEU A 1 378 ? 13.373 4.865 -36.946 1.00 95.56 378 LEU A N 1
ATOM 2923 C CA . LEU A 1 378 ? 11.976 4.498 -37.184 1.00 95.56 378 LEU A CA 1
ATOM 2924 C C . LEU A 1 378 ? 11.722 4.089 -38.640 1.00 95.56 378 LEU A C 1
ATOM 2926 O O . LEU A 1 378 ? 11.079 3.063 -38.862 1.00 95.56 378 LEU A O 1
ATOM 2930 N N . LYS A 1 379 ? 12.270 4.811 -39.625 1.00 96.56 379 LYS A N 1
ATOM 2931 C CA . LYS A 1 379 ? 12.193 4.438 -41.049 1.00 96.56 379 LYS A CA 1
ATOM 2932 C C . LYS A 1 379 ? 12.838 3.078 -41.305 1.00 96.56 379 LYS A C 1
ATOM 2934 O O . LYS A 1 379 ? 12.220 2.200 -41.904 1.00 96.56 379 LYS A O 1
ATOM 2939 N N . SER A 1 380 ? 14.032 2.847 -40.749 1.00 95.81 380 SER A N 1
ATOM 2940 C CA . SER A 1 380 ? 14.753 1.577 -40.912 1.00 95.81 380 SER A CA 1
ATOM 2941 C C . SER A 1 380 ? 13.954 0.365 -40.415 1.00 95.81 380 SER A C 1
ATOM 2943 O O . SER A 1 380 ? 14.018 -0.703 -41.032 1.00 95.81 380 SER A O 1
ATOM 2945 N N . GLN A 1 381 ? 13.187 0.542 -39.332 1.00 95.38 381 GLN A N 1
ATOM 2946 C CA . GLN A 1 381 ? 12.375 -0.504 -38.714 1.00 95.38 381 GLN A CA 1
ATOM 2947 C C . GLN A 1 381 ? 11.020 -0.670 -39.417 1.00 95.38 381 GLN A C 1
ATOM 2949 O O . GLN A 1 381 ? 10.616 -1.788 -39.715 1.00 95.38 381 GLN A O 1
ATOM 2954 N N . THR A 1 382 ? 10.332 0.436 -39.712 1.00 95.88 382 THR A N 1
ATOM 2955 C CA . THR A 1 382 ? 8.960 0.431 -40.256 1.00 95.88 382 THR A CA 1
ATOM 2956 C C . THR A 1 382 ? 8.888 0.258 -41.771 1.00 95.88 382 THR A C 1
ATOM 2958 O O . THR A 1 382 ? 7.831 -0.118 -42.283 1.00 95.88 382 THR A O 1
ATOM 2961 N N . LYS A 1 383 ? 9.987 0.542 -42.483 1.00 95.25 383 LYS A N 1
ATOM 2962 C CA . LYS A 1 383 ? 10.057 0.640 -43.952 1.00 95.25 383 LYS A CA 1
ATOM 2963 C C . LYS A 1 383 ? 9.148 1.723 -44.548 1.00 95.25 383 LYS A C 1
ATOM 2965 O O . LYS A 1 383 ? 8.779 1.634 -45.714 1.00 95.25 383 LYS A O 1
ATOM 2970 N N . ILE A 1 384 ? 8.770 2.722 -43.749 1.00 94.81 384 ILE A N 1
ATOM 2971 C CA . ILE A 1 384 ? 8.057 3.916 -44.212 1.00 94.81 384 ILE A CA 1
ATOM 2972 C C . ILE A 1 384 ? 9.109 4.983 -44.515 1.00 94.81 384 ILE A C 1
ATOM 2974 O O . ILE A 1 384 ? 9.769 5.452 -43.595 1.00 94.81 384 ILE A O 1
ATOM 2978 N N . GLU A 1 385 ? 9.289 5.345 -45.784 1.00 94.56 385 GLU A N 1
ATOM 2979 C CA . GLU A 1 385 ? 10.290 6.347 -46.189 1.00 94.56 385 GLU A CA 1
ATOM 2980 C C . GLU A 1 385 ? 9.742 7.783 -46.163 1.00 94.56 385 GLU A C 1
ATOM 2982 O O . GLU A 1 385 ? 10.503 8.728 -45.934 1.00 94.56 385 GLU A O 1
ATOM 2987 N N . ASP A 1 386 ? 8.432 7.952 -46.363 1.00 96.38 386 ASP A N 1
ATOM 2988 C CA . ASP A 1 386 ? 7.759 9.253 -46.359 1.00 96.38 386 ASP A CA 1
ATOM 2989 C C . ASP A 1 386 ? 7.581 9.795 -44.928 1.00 96.38 386 ASP A C 1
ATOM 2991 O O . ASP A 1 386 ? 7.094 9.101 -44.031 1.00 96.38 386 ASP A O 1
ATOM 2995 N N . ASP A 1 387 ? 7.998 11.045 -44.700 1.00 94.00 387 ASP A N 1
ATOM 2996 C CA . ASP A 1 387 ? 7.984 11.663 -43.367 1.00 94.00 387 ASP A CA 1
ATOM 2997 C C . ASP A 1 387 ? 6.567 11.935 -42.848 1.00 94.00 387 ASP A C 1
ATOM 2999 O O . ASP A 1 387 ? 6.319 11.821 -41.643 1.00 94.00 387 ASP A O 1
ATOM 3003 N N . GLU A 1 388 ? 5.628 12.287 -43.729 1.00 94.81 388 GLU A N 1
ATOM 3004 C CA . GLU A 1 388 ? 4.256 12.574 -43.316 1.00 94.81 388 GLU A CA 1
ATOM 3005 C C . GLU A 1 388 ? 3.500 11.267 -43.051 1.00 94.81 388 GLU A C 1
ATOM 3007 O O . GLU A 1 388 ? 2.808 11.164 -42.039 1.00 94.81 388 GLU A O 1
ATOM 3012 N N . GLU A 1 389 ? 3.704 10.227 -43.865 1.00 95.94 389 GLU A N 1
ATOM 3013 C CA . GLU A 1 389 ? 3.184 8.882 -43.596 1.00 95.94 389 GLU A CA 1
ATOM 3014 C C . GLU A 1 389 ? 3.710 8.343 -42.256 1.00 95.94 389 GLU A C 1
ATOM 3016 O O . GLU A 1 389 ? 2.930 7.854 -41.430 1.00 95.94 389 GLU A O 1
ATOM 3021 N N . LEU A 1 390 ? 5.014 8.493 -41.984 1.00 95.50 390 LEU A N 1
ATOM 3022 C CA . LEU A 1 390 ? 5.613 8.073 -40.716 1.00 95.50 390 LEU A CA 1
ATOM 3023 C C . LEU A 1 390 ? 5.002 8.832 -39.532 1.00 95.50 390 LEU A C 1
ATOM 3025 O O . LEU A 1 390 ? 4.705 8.239 -38.491 1.00 95.50 390 LEU A O 1
ATOM 3029 N N . LYS A 1 391 ? 4.787 10.139 -39.680 1.00 95.56 391 LYS A N 1
ATOM 3030 C CA . LYS A 1 391 ? 4.138 10.968 -38.664 1.00 95.56 391 LYS A CA 1
ATOM 3031 C C . LYS A 1 391 ? 2.702 10.528 -38.397 1.00 95.56 391 LYS A C 1
ATOM 3033 O O . LYS A 1 391 ? 2.342 10.363 -37.231 1.00 95.56 391 LYS A O 1
ATOM 3038 N N . GLN A 1 392 ? 1.895 10.296 -39.433 1.00 96.38 392 GLN A N 1
ATOM 3039 C CA . GLN A 1 392 ? 0.513 9.825 -39.273 1.00 96.38 392 GLN A CA 1
ATOM 3040 C C . GLN A 1 392 ? 0.458 8.455 -38.588 1.00 96.38 392 GLN A C 1
ATOM 3042 O O . GLN A 1 392 ? -0.341 8.255 -37.671 1.00 96.38 392 GLN A O 1
ATOM 3047 N N . HIS A 1 393 ? 1.358 7.540 -38.962 1.00 96.81 393 HIS A N 1
ATOM 3048 C CA . HIS A 1 393 ? 1.501 6.234 -38.314 1.00 96.81 393 HIS A CA 1
ATOM 3049 C C . HIS A 1 393 ? 1.803 6.367 -36.815 1.00 96.81 393 HIS A C 1
ATOM 3051 O O . HIS A 1 393 ? 1.123 5.772 -35.977 1.00 96.81 393 HIS A O 1
ATOM 3057 N N . VAL A 1 394 ? 2.775 7.206 -36.450 1.00 95.88 394 VAL A N 1
ATOM 3058 C CA . VAL A 1 394 ? 3.134 7.438 -35.044 1.00 95.88 394 VAL A CA 1
ATOM 3059 C C . VAL A 1 394 ? 1.994 8.100 -34.261 1.00 95.88 394 VAL A C 1
ATOM 3061 O O . VAL A 1 394 ? 1.740 7.711 -33.120 1.00 95.88 394 VAL A O 1
ATOM 3064 N N . LEU A 1 395 ? 1.290 9.074 -34.846 1.00 94.62 395 LEU A N 1
ATOM 3065 C CA . LEU A 1 395 ? 0.144 9.739 -34.213 1.00 94.62 395 LEU A CA 1
ATOM 3066 C C . LEU A 1 395 ? -1.011 8.765 -33.947 1.00 94.62 395 LEU A C 1
ATOM 3068 O O . LEU A 1 395 ? -1.624 8.818 -32.879 1.00 94.62 395 LEU A O 1
ATOM 3072 N N . ALA A 1 396 ? -1.284 7.850 -34.880 1.00 95.38 396 ALA A N 1
ATOM 3073 C CA . ALA A 1 396 ? -2.293 6.811 -34.694 1.00 95.38 396 ALA A CA 1
ATOM 3074 C C . ALA A 1 396 ? -1.944 5.905 -33.501 1.00 95.38 396 ALA A C 1
ATOM 3076 O O . ALA A 1 396 ? -2.770 5.706 -32.609 1.00 95.38 396 ALA A O 1
ATOM 3077 N N . VAL A 1 397 ? -0.691 5.447 -33.425 1.00 95.94 397 VAL A N 1
ATOM 3078 C CA . VAL A 1 397 ? -0.197 4.632 -32.306 1.00 95.94 397 VAL A CA 1
ATOM 3079 C C . VAL A 1 397 ? -0.229 5.405 -30.980 1.00 95.94 397 VAL A C 1
ATOM 3081 O O . VAL A 1 397 ? -0.631 4.851 -29.957 1.00 95.94 397 VAL A O 1
ATOM 3084 N N . GLN A 1 398 ? 0.148 6.689 -30.979 1.00 93.56 398 GLN A N 1
ATOM 3085 C CA . GLN A 1 398 ? 0.090 7.548 -29.792 1.00 93.56 398 GLN A CA 1
ATOM 3086 C C . GLN A 1 398 ? -1.335 7.659 -29.246 1.00 93.56 398 GLN A C 1
ATOM 3088 O O . GLN A 1 398 ? -1.535 7.583 -28.033 1.00 93.56 398 GLN A O 1
ATOM 3093 N N . LYS A 1 399 ? -2.318 7.845 -30.134 1.00 91.81 399 L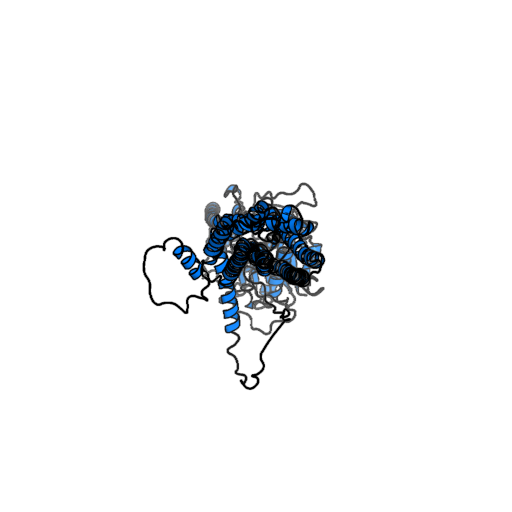YS A N 1
ATOM 3094 C CA . LYS A 1 399 ? -3.727 7.962 -29.757 1.00 91.81 399 LYS A CA 1
ATOM 3095 C C . LYS A 1 399 ? -4.209 6.715 -29.026 1.00 91.81 399 LYS A C 1
ATOM 3097 O O . LYS A 1 399 ? -4.794 6.828 -27.958 1.00 91.81 399 LYS A O 1
ATOM 3102 N N . GLU A 1 400 ? -3.898 5.539 -29.554 1.00 91.25 400 GLU A N 1
ATOM 3103 C CA . GLU A 1 400 ? -4.260 4.282 -28.901 1.00 91.25 400 GLU A CA 1
ATOM 3104 C C . GLU A 1 400 ? -3.522 4.071 -27.576 1.00 91.25 400 GLU A C 1
ATOM 3106 O O . GLU A 1 400 ? -4.107 3.623 -26.593 1.00 91.25 400 GLU A O 1
ATOM 3111 N N . ALA A 1 401 ? -2.242 4.438 -27.513 1.00 88.19 401 ALA A N 1
ATOM 3112 C CA . ALA A 1 401 ? -1.465 4.361 -26.283 1.00 88.19 401 ALA A CA 1
ATOM 3113 C C . ALA A 1 401 ? -2.017 5.261 -25.172 1.00 88.19 401 ALA A C 1
ATOM 3115 O O . ALA A 1 401 ? -1.975 4.897 -23.995 1.00 88.19 401 ALA A O 1
ATOM 3116 N N . TRP A 1 402 ? -2.549 6.424 -25.546 1.00 85.06 402 TRP A N 1
ATOM 3117 C CA . TRP A 1 402 ? -3.186 7.362 -24.628 1.00 85.06 402 TRP A CA 1
ATOM 3118 C C . TRP A 1 402 ? -4.435 6.776 -23.960 1.00 85.06 402 TRP A C 1
ATOM 3120 O O . TRP A 1 402 ? -4.687 7.062 -22.787 1.00 85.06 402 TRP A O 1
ATOM 3130 N N . ASP A 1 403 ? -5.171 5.925 -24.680 1.00 83.88 403 ASP A N 1
ATOM 3131 C CA . ASP A 1 403 ? -6.358 5.233 -24.172 1.00 83.88 403 ASP A CA 1
ATOM 3132 C C . ASP A 1 403 ? -6.005 4.090 -23.201 1.00 83.88 403 ASP A C 1
ATOM 3134 O O . ASP A 1 403 ? -6.815 3.759 -22.330 1.00 83.88 403 ASP A O 1
ATOM 3138 N N . VAL A 1 404 ? -4.790 3.524 -23.293 1.00 79.62 404 VAL A N 1
ATOM 3139 C CA . VAL A 1 404 ? -4.268 2.545 -22.319 1.00 79.62 404 VAL A CA 1
ATOM 3140 C C . VAL A 1 404 ? -3.982 3.243 -20.986 1.00 79.62 404 VAL A C 1
ATOM 3142 O O . VAL A 1 404 ? -4.651 2.983 -19.985 1.00 79.62 404 VAL A O 1
ATOM 3145 N N . VAL A 1 405 ? -3.009 4.163 -20.970 1.00 74.94 405 VAL A N 1
ATOM 3146 C CA . VAL A 1 405 ? -2.734 5.043 -19.825 1.00 74.94 405 VAL A CA 1
ATOM 3147 C C . VAL A 1 405 ? -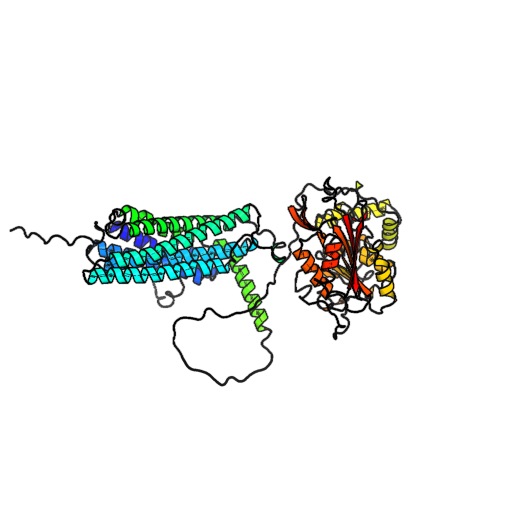2.306 6.419 -20.330 1.00 74.94 405 VAL A C 1
ATOM 3149 O O . VAL A 1 405 ? -1.402 6.543 -21.151 1.00 74.94 405 VAL A O 1
ATOM 3152 N N . ASN A 1 406 ? -2.885 7.482 -19.771 1.00 72.94 406 ASN A N 1
ATOM 3153 C CA . ASN A 1 406 ? -2.623 8.871 -20.155 1.00 72.94 406 ASN A CA 1
ATOM 3154 C C . ASN A 1 406 ? -1.303 9.430 -19.580 1.00 72.94 406 ASN A C 1
ATOM 3156 O O . ASN A 1 406 ? -1.270 10.431 -18.856 1.00 72.94 406 ASN A O 1
ATOM 3160 N N . TYR A 1 407 ? -0.181 8.764 -19.861 1.00 76.12 407 TYR A N 1
ATOM 3161 C CA . TYR A 1 407 ? 1.131 9.226 -19.420 1.00 76.12 407 TYR A CA 1
ATOM 3162 C C . TYR A 1 407 ? 1.609 10.440 -20.208 1.00 76.12 407 TYR A C 1
ATOM 3164 O O . TYR A 1 407 ? 1.601 10.461 -21.433 1.00 76.12 407 TYR A O 1
ATOM 3172 N N . ARG A 1 408 ? 2.163 11.430 -19.503 1.00 74.19 408 ARG A N 1
ATOM 3173 C CA . ARG A 1 408 ? 2.700 12.641 -20.140 1.00 74.19 408 ARG A CA 1
ATOM 3174 C C . ARG A 1 408 ? 3.874 12.358 -21.090 1.00 74.19 408 ARG A C 1
ATOM 3176 O O . ARG A 1 408 ? 4.058 13.087 -22.054 1.00 74.19 408 ARG A O 1
ATOM 3183 N N . CYS A 1 409 ? 4.625 11.274 -20.876 1.00 77.25 409 CYS A N 1
ATOM 3184 C CA . CYS A 1 409 ? 5.633 10.817 -21.838 1.00 77.25 409 CYS A CA 1
ATOM 3185 C C . CYS A 1 409 ? 5.016 10.287 -23.144 1.00 77.25 409 CYS A C 1
ATOM 3187 O O . CYS A 1 409 ? 5.657 10.405 -24.181 1.00 77.25 409 CYS A O 1
ATOM 3189 N N . ILE A 1 410 ? 3.784 9.763 -23.131 1.00 83.88 410 ILE A N 1
ATOM 3190 C CA . ILE A 1 410 ? 3.060 9.379 -24.352 1.00 83.88 410 ILE A CA 1
ATOM 3191 C C . ILE A 1 410 ? 2.619 10.635 -25.103 1.00 83.88 410 ILE A C 1
ATOM 3193 O O . ILE A 1 410 ? 2.889 10.732 -26.296 1.00 83.88 410 ILE A O 1
ATOM 3197 N N . GLN A 1 411 ? 2.054 11.632 -24.408 1.00 81.69 411 GLN A N 1
ATOM 3198 C CA . GLN A 1 411 ? 1.706 12.940 -24.998 1.00 81.69 411 GLN A CA 1
ATOM 3199 C C . GLN A 1 411 ? 2.895 13.581 -25.726 1.00 81.69 411 GLN A C 1
ATOM 3201 O O . GLN A 1 411 ? 2.741 14.136 -26.805 1.00 81.69 411 GLN A O 1
ATOM 3206 N N . ALA A 1 412 ? 4.082 13.489 -25.128 1.00 78.19 412 ALA A N 1
ATOM 3207 C CA . ALA A 1 412 ? 5.284 14.145 -25.620 1.00 78.19 412 ALA A CA 1
ATOM 3208 C C . ALA A 1 412 ? 6.151 13.250 -26.536 1.00 78.19 412 ALA A C 1
ATOM 3210 O O . ALA A 1 412 ? 7.276 13.619 -26.856 1.00 78.19 412 ALA A O 1
ATOM 3211 N N . PHE A 1 413 ? 5.655 12.085 -26.970 1.00 86.50 413 PHE A N 1
ATOM 3212 C CA . PHE A 1 413 ? 6.370 11.151 -27.860 1.00 86.50 413 PHE A CA 1
ATOM 3213 C C . PHE A 1 413 ? 7.668 10.551 -27.284 1.00 86.50 413 PHE A C 1
ATOM 3215 O O . PHE A 1 413 ? 8.557 10.114 -28.013 1.00 86.50 413 PHE A O 1
ATOM 3222 N N . GLY A 1 414 ? 7.777 10.447 -25.959 1.00 83.25 414 GLY A N 1
ATOM 3223 C CA . GLY A 1 414 ? 8.929 9.866 -25.263 1.00 83.25 414 GLY A CA 1
ATOM 3224 C C . GLY A 1 414 ? 9.162 8.369 -25.521 1.00 83.25 414 GLY A C 1
ATOM 3225 O O . GLY A 1 414 ? 10.151 7.827 -25.037 1.00 83.25 414 GLY A O 1
ATOM 3226 N N . PHE A 1 415 ? 8.265 7.690 -26.241 1.00 87.81 415 PHE A N 1
ATOM 3227 C CA . PHE A 1 415 ? 8.435 6.305 -26.701 1.00 87.81 415 PHE A CA 1
ATOM 3228 C C . PHE A 1 415 ? 9.207 6.201 -28.031 1.00 87.81 415 PHE A C 1
ATOM 3230 O O . PHE A 1 415 ? 9.599 5.106 -28.420 1.00 87.81 415 PHE A O 1
ATOM 3237 N N . MET A 1 416 ? 9.442 7.321 -28.728 1.00 88.38 416 MET A N 1
ATOM 3238 C CA . MET A 1 416 ? 10.282 7.373 -29.936 1.00 88.38 416 MET A CA 1
ATOM 3239 C C . MET A 1 416 ? 11.762 7.609 -29.619 1.00 88.38 416 MET A C 1
ATOM 3241 O O . MET A 1 416 ? 12.624 7.373 -30.459 1.00 88.38 416 MET A O 1
ATOM 3245 N N . THR A 1 417 ? 12.054 8.118 -28.422 1.00 86.00 417 THR A N 1
ATOM 3246 C CA . THR A 1 417 ? 13.392 8.588 -28.053 1.00 86.00 417 THR A CA 1
ATOM 3247 C C . THR A 1 417 ? 14.351 7.422 -27.856 1.00 86.00 417 THR A C 1
ATOM 3249 O O . THR A 1 417 ? 14.041 6.511 -27.086 1.00 86.00 417 THR A O 1
ATOM 3252 N N . LEU A 1 418 ? 15.540 7.482 -28.449 1.00 87.25 418 LEU A N 1
ATOM 3253 C CA . LEU A 1 418 ? 16.558 6.427 -28.357 1.00 87.25 418 LEU A CA 1
ATOM 3254 C C . LEU A 1 418 ? 17.410 6.547 -27.088 1.00 87.25 418 LEU A C 1
ATOM 3256 O O . LEU A 1 418 ? 18.628 6.572 -27.155 1.00 87.25 418 LEU A O 1
ATOM 3260 N N . LYS A 1 419 ? 16.785 6.655 -25.909 1.00 85.00 419 LYS A N 1
ATOM 3261 C CA . LYS A 1 419 ? 17.474 7.002 -24.648 1.00 85.00 419 LYS A CA 1
ATOM 3262 C C . LYS A 1 419 ? 18.707 6.142 -24.396 1.00 85.00 419 LYS A C 1
ATOM 3264 O O . LYS A 1 419 ? 19.748 6.688 -24.038 1.00 85.00 419 LYS A O 1
ATOM 3269 N N . ILE A 1 420 ? 18.589 4.829 -24.595 1.00 92.31 420 ILE A N 1
ATOM 3270 C CA . ILE A 1 420 ? 19.659 3.881 -24.295 1.00 92.31 420 ILE A CA 1
ATOM 3271 C C . ILE A 1 420 ? 20.962 4.192 -25.045 1.00 92.31 420 ILE A C 1
ATOM 3273 O O . ILE A 1 420 ? 22.023 4.075 -24.437 1.00 92.31 420 ILE A O 1
ATOM 3277 N N . SER A 1 421 ? 20.910 4.659 -26.303 1.00 92.19 421 SER A N 1
ATOM 3278 C CA . SER A 1 421 ? 22.109 4.858 -27.133 1.00 92.19 421 SER A CA 1
ATOM 3279 C C . SER A 1 421 ? 22.967 6.054 -26.727 1.00 92.19 421 SER A C 1
ATOM 3281 O O . SER A 1 421 ? 24.126 6.141 -27.130 1.00 92.19 421 SER A O 1
ATOM 3283 N N . HIS A 1 422 ? 22.433 6.950 -25.896 1.00 88.69 422 HIS A N 1
ATOM 3284 C CA . HIS A 1 422 ? 23.146 8.136 -25.412 1.00 88.69 422 HIS A CA 1
ATOM 3285 C C . HIS A 1 422 ? 23.660 7.976 -23.981 1.00 88.69 422 HIS A C 1
ATOM 3287 O O . HIS A 1 422 ? 24.318 8.873 -23.458 1.00 88.69 422 HIS A O 1
ATOM 3293 N N . LEU A 1 423 ? 23.393 6.835 -23.339 1.00 92.00 423 LEU A N 1
ATOM 3294 C CA . LEU A 1 423 ? 23.932 6.536 -22.018 1.00 92.00 423 LEU A CA 1
ATOM 3295 C C . LEU A 1 423 ? 25.394 6.098 -22.138 1.00 92.00 423 LEU A C 1
ATOM 3297 O O . LEU A 1 423 ? 25.756 5.303 -23.004 1.00 92.00 423 LEU A O 1
ATOM 3301 N N . SER A 1 424 ? 26.239 6.570 -21.219 1.00 90.31 424 SER A N 1
ATOM 3302 C CA . SER A 1 424 ? 27.680 6.278 -21.218 1.00 90.31 424 SER A CA 1
ATOM 3303 C C . SER A 1 424 ? 28.000 4.776 -21.200 1.00 90.31 424 SER A C 1
ATOM 3305 O O . SER A 1 424 ? 28.958 4.348 -21.839 1.00 90.31 424 SER A O 1
ATOM 3307 N N . ALA A 1 425 ? 27.167 3.968 -20.538 1.00 94.81 425 ALA A N 1
ATOM 3308 C CA . ALA A 1 425 ? 27.321 2.515 -20.445 1.00 94.81 425 ALA A CA 1
ATOM 3309 C C . ALA A 1 425 ? 26.865 1.739 -21.702 1.00 94.81 425 ALA A C 1
ATOM 3311 O O . ALA A 1 425 ? 27.037 0.524 -21.764 1.00 94.81 425 ALA A O 1
ATOM 3312 N N . TYR A 1 426 ? 26.302 2.401 -22.722 1.00 96.69 426 TYR A N 1
ATOM 3313 C CA . TYR A 1 426 ? 25.771 1.716 -23.908 1.00 96.69 426 TYR A CA 1
ATOM 3314 C C . TYR A 1 426 ? 26.843 0.982 -24.720 1.00 96.69 426 TYR A C 1
ATOM 3316 O O . TYR A 1 426 ? 26.619 -0.122 -25.216 1.00 96.69 426 TYR A O 1
ATOM 3324 N N . ARG A 1 427 ? 28.043 1.565 -24.820 1.00 96.38 427 ARG A N 1
ATOM 3325 C CA . ARG A 1 427 ? 29.175 0.913 -25.496 1.00 96.38 427 ARG A CA 1
ATOM 3326 C C . ARG A 1 427 ? 29.577 -0.379 -24.792 1.00 96.38 427 ARG A C 1
ATOM 3328 O O . ARG A 1 427 ? 29.839 -1.372 -25.464 1.00 96.38 427 ARG A O 1
ATOM 3335 N N . ASP A 1 428 ? 29.558 -0.373 -23.462 1.00 96.25 428 ASP A N 1
ATOM 3336 C CA . ASP A 1 428 ? 29.882 -1.548 -22.656 1.00 96.25 428 ASP A CA 1
ATOM 3337 C C . ASP A 1 428 ? 28.793 -2.621 -22.776 1.00 96.25 428 ASP A C 1
ATOM 3339 O O . ASP A 1 428 ? 29.118 -3.803 -22.838 1.00 96.25 428 ASP A O 1
ATOM 3343 N N . LEU A 1 429 ? 27.513 -2.230 -22.884 1.00 97.12 429 LEU A N 1
ATOM 3344 C CA . LEU A 1 429 ? 26.421 -3.152 -23.223 1.00 97.12 429 LEU A CA 1
ATOM 3345 C C . LEU A 1 429 ? 26.729 -3.874 -24.541 1.00 97.12 429 LEU A C 1
ATOM 3347 O O . LEU A 1 429 ? 26.713 -5.103 -24.578 1.00 97.12 429 LEU A O 1
ATOM 3351 N N . LEU A 1 430 ? 27.041 -3.139 -25.614 1.00 97.81 430 LEU A N 1
ATOM 3352 C CA . LEU A 1 430 ? 27.283 -3.744 -26.930 1.00 97.81 430 LEU A CA 1
ATOM 3353 C C . LEU A 1 430 ? 28.544 -4.618 -26.945 1.00 97.81 430 LEU A C 1
ATOM 3355 O O . LEU A 1 430 ? 28.540 -5.673 -27.578 1.00 97.81 430 LEU A O 1
ATOM 3359 N N . ALA A 1 431 ? 29.602 -4.207 -26.241 1.00 96.94 431 ALA A N 1
ATOM 3360 C CA . ALA A 1 431 ? 30.808 -5.015 -26.071 1.00 96.94 431 ALA A CA 1
ATOM 3361 C C . ALA A 1 431 ? 30.490 -6.328 -25.343 1.00 96.94 431 ALA A C 1
ATOM 3363 O O . ALA A 1 431 ? 30.818 -7.405 -25.838 1.00 96.94 431 ALA A O 1
ATOM 3364 N N . LEU A 1 432 ? 29.739 -6.263 -24.238 1.00 96.00 432 LEU A N 1
ATOM 3365 C CA . LEU A 1 432 ? 29.381 -7.444 -23.457 1.00 96.00 432 LEU A CA 1
ATOM 3366 C C . LEU A 1 432 ? 28.540 -8.442 -24.263 1.00 96.00 432 LEU A C 1
ATOM 3368 O O . LEU A 1 432 ? 28.763 -9.644 -24.159 1.00 96.00 432 LEU A O 1
ATOM 3372 N N . GLY A 1 433 ? 27.610 -7.957 -25.092 1.00 95.25 433 GLY A N 1
ATOM 3373 C CA . GLY A 1 433 ? 26.805 -8.806 -25.978 1.00 95.25 433 GLY A CA 1
ATOM 3374 C C . GLY A 1 433 ? 27.622 -9.539 -27.049 1.00 95.25 433 GLY A C 1
ATOM 3375 O O . GLY A 1 433 ? 27.229 -10.624 -27.470 1.00 95.25 433 GLY A O 1
ATOM 3376 N N . LYS A 1 434 ? 28.761 -8.972 -27.468 1.00 94.62 434 LYS A N 1
ATOM 3377 C CA . LYS A 1 434 ? 29.678 -9.575 -28.451 1.00 94.62 434 LYS A CA 1
ATOM 3378 C C . LYS A 1 434 ? 30.681 -10.528 -27.805 1.00 94.62 434 LYS A C 1
ATOM 3380 O O . LYS A 1 434 ? 30.980 -11.577 -28.363 1.00 94.62 434 LYS A O 1
ATOM 3385 N N . GLU A 1 435 ? 31.214 -10.151 -26.648 1.00 95.44 435 GLU A N 1
ATOM 3386 C CA . GLU A 1 435 ? 32.317 -10.854 -25.989 1.00 95.44 435 GLU A CA 1
ATOM 3387 C C . GLU A 1 435 ? 31.839 -12.012 -25.108 1.00 95.44 435 GLU A C 1
ATOM 3389 O O . GLU A 1 435 ? 32.512 -13.038 -25.001 1.00 95.44 435 GLU A O 1
ATOM 3394 N N . ARG A 1 436 ? 30.668 -11.877 -24.472 1.00 95.19 436 ARG A N 1
ATOM 3395 C CA . ARG A 1 436 ? 30.127 -12.887 -23.561 1.00 95.19 436 ARG A CA 1
ATOM 3396 C C . ARG A 1 436 ? 28.999 -13.662 -24.228 1.00 95.19 436 ARG A C 1
ATOM 3398 O O . ARG A 1 436 ? 27.866 -13.194 -24.336 1.00 95.19 436 ARG A O 1
ATOM 3405 N N . SER A 1 437 ? 29.302 -14.909 -24.584 1.00 93.44 437 SER A N 1
ATOM 3406 C CA . SER A 1 437 ? 28.300 -15.845 -25.091 1.00 93.44 437 SER A CA 1
ATOM 3407 C C . SER A 1 437 ? 27.152 -16.008 -24.092 1.00 93.44 437 SER A C 1
ATOM 3409 O O . SER A 1 437 ? 27.360 -16.314 -22.917 1.00 93.44 437 SER A O 1
ATOM 3411 N N . GLY A 1 438 ? 25.931 -15.769 -24.567 1.00 93.94 438 GLY A N 1
ATOM 3412 C CA . GLY A 1 438 ? 24.717 -15.875 -23.768 1.00 93.94 438 GLY A CA 1
ATOM 3413 C C . GLY A 1 438 ? 24.503 -14.771 -22.732 1.00 93.94 438 GLY A C 1
ATOM 3414 O O . GLY A 1 438 ? 23.743 -14.989 -21.788 1.00 93.94 438 GLY A O 1
ATOM 3415 N N . ALA A 1 439 ? 25.145 -13.608 -22.883 1.00 96.94 439 ALA A N 1
ATOM 3416 C CA . ALA A 1 439 ? 24.912 -12.446 -22.030 1.00 96.94 439 ALA A CA 1
ATOM 3417 C C . ALA A 1 439 ? 23.449 -11.985 -22.107 1.00 96.94 439 ALA A C 1
ATOM 3419 O O . ALA A 1 439 ? 23.039 -11.380 -23.090 1.00 96.94 439 ALA A O 1
ATOM 3420 N N . ILE A 1 440 ? 22.660 -12.276 -21.069 1.00 98.50 440 ILE A N 1
ATOM 3421 C CA . ILE A 1 440 ? 21.245 -11.888 -21.023 1.00 98.50 440 ILE A CA 1
ATOM 3422 C C . ILE A 1 440 ? 21.125 -10.378 -20.792 1.00 98.50 440 ILE A C 1
ATOM 3424 O O . ILE A 1 440 ? 21.680 -9.857 -19.818 1.00 98.50 440 ILE A O 1
ATOM 3428 N N . PHE A 1 441 ? 20.348 -9.713 -21.645 1.00 98.50 441 PHE A N 1
ATOM 3429 C CA . PHE A 1 441 ? 19.959 -8.311 -21.529 1.00 98.50 441 PHE A CA 1
ATOM 3430 C C . PHE A 1 441 ? 18.464 -8.194 -21.243 1.00 98.50 441 PHE A C 1
ATOM 3432 O O . PHE A 1 441 ? 17.647 -8.746 -21.976 1.00 98.50 441 PHE A O 1
ATOM 3439 N N . ILE A 1 442 ? 18.106 -7.449 -20.196 1.00 98.25 442 ILE A N 1
ATOM 3440 C CA . ILE A 1 442 ? 16.722 -7.060 -19.927 1.00 98.25 442 ILE A CA 1
ATOM 3441 C C . ILE A 1 442 ? 16.509 -5.561 -20.143 1.00 98.25 442 ILE A C 1
ATOM 3443 O O . ILE A 1 442 ? 17.205 -4.731 -19.551 1.00 98.25 442 ILE A O 1
ATOM 3447 N N . ASP A 1 443 ? 15.498 -5.233 -20.943 1.00 97.88 443 ASP A N 1
ATOM 3448 C CA . ASP A 1 443 ? 14.913 -3.895 -21.006 1.00 97.88 443 ASP A CA 1
ATOM 3449 C C . ASP A 1 443 ? 13.740 -3.837 -20.015 1.00 97.88 443 ASP A C 1
ATOM 3451 O O . ASP A 1 443 ? 12.684 -4.439 -20.236 1.00 97.88 443 ASP A O 1
ATOM 3455 N N . PHE A 1 444 ? 13.962 -3.206 -18.859 1.00 97.31 444 PHE A N 1
ATOM 3456 C CA . PHE A 1 444 ? 13.034 -3.215 -17.728 1.00 97.31 444 PHE A CA 1
ATOM 3457 C C . PHE A 1 444 ? 12.283 -1.886 -17.596 1.00 97.31 444 PHE A C 1
ATOM 3459 O O . PHE A 1 444 ? 12.900 -0.820 -17.512 1.00 97.31 444 PHE A O 1
ATOM 3466 N N . ALA A 1 445 ? 10.953 -1.972 -17.475 1.00 93.56 445 ALA A N 1
ATOM 3467 C CA . ALA A 1 445 ? 10.019 -0.868 -17.705 1.00 93.56 445 ALA A CA 1
ATOM 3468 C C . ALA A 1 445 ? 10.132 -0.341 -19.150 1.00 93.56 445 ALA A C 1
ATOM 3470 O O . ALA A 1 445 ? 10.325 0.853 -19.388 1.00 93.56 445 ALA A O 1
ATOM 3471 N N . CYS A 1 446 ? 10.079 -1.275 -20.108 1.00 93.12 446 CYS A N 1
ATOM 3472 C CA . CYS A 1 446 ? 10.414 -1.046 -21.515 1.00 93.12 446 CYS A CA 1
ATOM 3473 C C . CYS A 1 446 ? 9.375 -0.238 -22.302 1.00 93.12 446 CYS A C 1
ATOM 3475 O O . CYS A 1 446 ? 9.666 0.210 -23.411 1.00 93.12 446 CYS A O 1
ATOM 3477 N N . CYS A 1 447 ? 8.152 -0.068 -21.790 1.00 92.38 447 CYS A N 1
ATOM 3478 C CA . CYS A 1 447 ? 7.051 0.568 -22.508 1.00 92.38 447 CYS A CA 1
ATOM 3479 C C . CYS A 1 447 ? 6.835 -0.079 -23.902 1.00 92.38 447 CYS A C 1
ATOM 3481 O O . CYS A 1 447 ? 6.365 -1.212 -23.980 1.00 92.38 447 CYS A O 1
ATOM 3483 N N . PHE A 1 448 ? 7.222 0.588 -24.999 1.00 94.44 448 PHE A N 1
ATOM 3484 C CA . PHE A 1 448 ? 7.090 0.093 -26.383 1.00 94.44 448 PHE A CA 1
ATOM 3485 C C . PHE A 1 448 ? 8.274 -0.779 -26.847 1.00 94.44 448 PHE A C 1
ATOM 3487 O O . PHE A 1 448 ? 8.256 -1.296 -27.967 1.00 94.44 448 PHE A O 1
ATOM 3494 N N . GLY A 1 449 ? 9.325 -0.922 -26.033 1.00 93.56 449 GLY A N 1
ATOM 3495 C CA . GLY A 1 449 ? 10.519 -1.705 -26.369 1.00 93.56 449 GLY A CA 1
ATOM 3496 C C . GLY A 1 449 ? 11.444 -1.042 -27.393 1.00 93.56 449 GLY A C 1
ATOM 3497 O O . GLY A 1 449 ? 12.156 -1.735 -28.121 1.00 93.56 449 GLY A O 1
ATOM 3498 N N . ASN A 1 450 ? 11.427 0.291 -27.495 1.00 93.62 450 ASN A N 1
ATOM 3499 C CA . ASN A 1 450 ? 12.309 1.058 -28.383 1.00 93.62 450 ASN A CA 1
ATOM 3500 C C . ASN A 1 450 ? 13.794 0.839 -28.043 1.00 93.62 450 ASN A C 1
ATOM 3502 O O . ASN A 1 450 ? 14.610 0.693 -28.951 1.00 93.62 450 ASN A O 1
ATOM 3506 N N . ASP A 1 451 ? 14.136 0.767 -26.754 1.00 94.62 451 ASP A N 1
ATOM 3507 C CA . ASP A 1 451 ? 15.514 0.607 -26.289 1.00 94.62 451 ASP A CA 1
ATOM 3508 C C . ASP A 1 451 ? 16.041 -0.813 -26.576 1.00 94.62 451 ASP A C 1
ATOM 3510 O O . ASP A 1 451 ? 17.132 -0.964 -27.131 1.00 94.62 451 ASP A O 1
ATOM 3514 N N . ALA A 1 452 ? 15.231 -1.854 -26.334 1.00 96.50 452 ALA A N 1
ATOM 3515 C CA . ALA A 1 452 ? 15.535 -3.223 -26.765 1.00 96.50 452 ALA A CA 1
ATOM 3516 C C . ALA A 1 452 ? 15.792 -3.330 -28.280 1.00 96.50 452 ALA A C 1
ATOM 3518 O O . ALA A 1 452 ? 16.783 -3.922 -28.712 1.00 96.50 452 ALA A O 1
ATOM 3519 N N . ARG A 1 453 ? 14.925 -2.724 -29.103 1.00 96.94 453 ARG A N 1
ATOM 3520 C CA . ARG A 1 453 ? 15.066 -2.730 -30.570 1.00 96.94 453 ARG A CA 1
ATOM 3521 C C . ARG A 1 453 ? 16.313 -1.992 -31.030 1.00 96.94 453 ARG A C 1
ATOM 3523 O O . ARG A 1 453 ? 16.981 -2.460 -31.948 1.00 96.94 453 ARG A O 1
ATOM 3530 N N . LYS A 1 454 ? 16.641 -0.868 -30.390 1.00 96.50 454 LYS A N 1
ATOM 3531 C CA . LYS A 1 454 ? 17.850 -0.101 -30.694 1.00 96.50 454 LYS A CA 1
ATOM 3532 C C . LYS A 1 454 ? 19.114 -0.906 -30.384 1.00 96.50 454 LYS A C 1
ATOM 3534 O O . LYS A 1 454 ? 19.973 -1.015 -31.254 1.00 96.50 454 LYS A O 1
ATOM 3539 N N . ALA A 1 455 ? 19.183 -1.549 -29.218 1.00 97.44 455 ALA A N 1
ATOM 3540 C CA . ALA A 1 455 ? 20.305 -2.420 -28.863 1.00 97.44 455 ALA A CA 1
ATOM 3541 C C . ALA A 1 455 ? 20.495 -3.568 -29.871 1.00 97.44 455 ALA A C 1
ATOM 3543 O O . ALA A 1 455 ? 21.617 -3.843 -30.291 1.00 97.44 455 ALA A O 1
ATOM 3544 N N . ILE A 1 456 ? 19.401 -4.208 -30.301 1.00 97.50 456 ILE A N 1
ATOM 3545 C CA . ILE A 1 456 ? 19.442 -5.290 -31.298 1.00 97.50 456 ILE A CA 1
ATOM 3546 C C . ILE A 1 456 ? 19.887 -4.772 -32.669 1.00 97.50 456 ILE A C 1
ATOM 3548 O O . ILE A 1 456 ? 20.745 -5.383 -33.303 1.00 97.50 456 ILE A O 1
ATOM 3552 N N . ALA A 1 457 ? 19.351 -3.634 -33.118 1.00 96.69 457 ALA A N 1
ATOM 3553 C CA . ALA A 1 457 ? 19.740 -3.016 -34.386 1.00 96.69 457 ALA A CA 1
ATOM 3554 C C . ALA A 1 457 ? 21.232 -2.641 -34.428 1.00 96.69 457 ALA A C 1
ATOM 3556 O O . ALA A 1 457 ? 21.852 -2.725 -35.484 1.00 96.69 457 ALA A O 1
ATOM 3557 N N . ASP A 1 458 ? 21.816 -2.295 -33.278 1.00 96.81 458 ASP A N 1
ATOM 3558 C CA . ASP A 1 458 ? 23.242 -1.983 -33.140 1.00 96.81 458 ASP A CA 1
ATOM 3559 C C . ASP A 1 458 ? 24.122 -3.228 -32.879 1.00 96.81 458 ASP A C 1
ATOM 3561 O O . ASP A 1 458 ? 25.340 -3.116 -32.691 1.00 96.81 458 ASP A O 1
ATOM 3565 N N . GLY A 1 459 ? 23.531 -4.429 -32.906 1.00 96.38 459 GLY A N 1
ATOM 3566 C CA . GLY A 1 459 ? 24.245 -5.705 -32.910 1.00 96.38 459 GLY A CA 1
ATOM 3567 C C . GLY A 1 459 ? 24.229 -6.489 -31.596 1.00 96.38 459 GLY A C 1
ATOM 3568 O O . GLY A 1 459 ? 25.055 -7.389 -31.442 1.00 96.38 459 GLY A O 1
ATOM 3569 N N . TYR A 1 460 ? 23.336 -6.182 -30.648 1.00 97.81 460 TYR A N 1
ATOM 3570 C CA . TYR A 1 460 ? 23.112 -7.065 -29.497 1.00 97.81 460 TYR A CA 1
ATOM 3571 C C . TYR A 1 460 ? 22.352 -8.337 -29.930 1.00 97.81 460 TYR A C 1
ATOM 3573 O O . TYR A 1 460 ? 21.345 -8.212 -30.634 1.00 97.81 460 TYR A O 1
ATOM 3581 N N . PRO A 1 461 ? 22.765 -9.552 -29.518 1.00 97.38 461 PRO A N 1
ATOM 3582 C CA . PRO A 1 461 ? 22.105 -10.784 -29.956 1.00 97.38 461 PRO A CA 1
ATOM 3583 C C . PRO A 1 461 ? 20.654 -10.864 -29.464 1.00 97.38 461 PRO A C 1
ATOM 3585 O O . PRO A 1 461 ? 20.403 -10.892 -28.255 1.00 97.38 461 PRO A O 1
ATOM 3588 N N . MET A 1 462 ? 19.698 -10.897 -30.396 1.00 96.69 462 MET A N 1
ATOM 3589 C CA . MET A 1 462 ? 18.256 -10.842 -30.120 1.00 96.69 462 MET A CA 1
ATOM 3590 C C . MET A 1 462 ? 17.788 -11.983 -29.209 1.00 96.69 462 MET A C 1
ATOM 3592 O O . MET A 1 462 ? 16.967 -11.770 -28.321 1.00 96.69 462 MET A O 1
ATOM 3596 N N . GLU A 1 463 ? 18.346 -13.179 -29.381 1.00 96.31 463 GLU A N 1
ATOM 3597 C CA . GLU A 1 463 ? 18.047 -14.377 -28.595 1.00 96.31 463 GLU A CA 1
ATOM 3598 C C . GLU A 1 463 ? 18.435 -14.260 -27.111 1.00 96.31 463 GLU A C 1
ATOM 3600 O O . GLU A 1 463 ? 18.019 -15.075 -26.284 1.00 96.31 463 GLU A O 1
ATOM 3605 N N . ASN A 1 464 ? 19.232 -13.248 -26.761 1.00 97.75 464 ASN A N 1
ATOM 3606 C CA . ASN A 1 464 ? 19.638 -12.966 -25.391 1.00 97.75 464 ASN A CA 1
ATOM 3607 C C . ASN A 1 464 ? 18.854 -11.802 -24.760 1.00 97.75 464 ASN A C 1
ATOM 3609 O O . ASN A 1 464 ? 19.130 -11.450 -23.612 1.00 97.75 464 ASN A O 1
ATOM 3613 N N . VAL A 1 465 ? 17.895 -11.209 -25.474 1.00 98.38 465 VAL A N 1
ATOM 3614 C CA . VAL A 1 465 ? 17.114 -10.061 -24.998 1.00 98.38 465 VAL A CA 1
ATOM 3615 C C . VAL A 1 465 ? 15.787 -10.518 -24.399 1.00 98.38 465 VAL A C 1
ATOM 3617 O O . VAL A 1 465 ? 15.136 -11.423 -24.913 1.00 98.38 465 VAL A O 1
ATOM 3620 N N . ILE A 1 466 ? 15.361 -9.868 -23.319 1.00 98.19 466 ILE A N 1
ATOM 3621 C CA . ILE A 1 466 ? 14.026 -10.006 -22.734 1.00 98.19 466 ILE A CA 1
ATOM 3622 C C . ILE A 1 466 ? 13.478 -8.629 -22.357 1.00 98.19 466 ILE A C 1
ATOM 3624 O O . ILE A 1 466 ? 14.217 -7.749 -21.922 1.00 98.19 466 ILE A O 1
ATOM 3628 N N . ALA A 1 467 ? 12.177 -8.430 -22.524 1.00 98.06 467 ALA A N 1
ATOM 3629 C CA . ALA A 1 467 ? 11.498 -7.190 -22.174 1.00 98.06 467 ALA A CA 1
ATOM 3630 C C . ALA A 1 467 ? 10.551 -7.410 -20.988 1.00 98.06 467 ALA A C 1
ATOM 3632 O O . ALA A 1 467 ? 9.954 -8.480 -20.838 1.00 98.06 467 ALA A O 1
ATOM 3633 N N . SER A 1 468 ? 10.395 -6.403 -20.131 1.00 97.69 468 SER A N 1
ATOM 3634 C CA . SER A 1 468 ? 9.421 -6.449 -19.040 1.00 97.69 468 SER A CA 1
ATOM 3635 C C . SER A 1 468 ? 8.822 -5.078 -18.773 1.00 97.69 468 SER A C 1
ATOM 3637 O O . SER A 1 468 ? 9.534 -4.081 -18.661 1.00 97.69 468 SER A O 1
ATOM 3639 N N . ASP A 1 469 ? 7.502 -5.043 -18.628 1.00 94.62 469 ASP A N 1
ATOM 3640 C CA . ASP A 1 469 ? 6.743 -3.870 -18.208 1.00 94.62 469 ASP A CA 1
ATOM 3641 C C . ASP A 1 469 ? 5.510 -4.314 -17.406 1.00 94.62 469 ASP A C 1
ATOM 3643 O O . ASP A 1 469 ? 5.112 -5.482 -17.435 1.00 94.62 469 ASP A O 1
ATOM 3647 N N . ILE A 1 470 ? 4.888 -3.387 -16.683 1.00 89.69 470 ILE A N 1
ATOM 3648 C CA . ILE A 1 470 ? 3.635 -3.646 -15.974 1.00 89.69 470 ILE A CA 1
ATOM 3649 C C . ILE A 1 470 ? 2.437 -3.654 -16.938 1.00 89.69 470 ILE A C 1
ATOM 3651 O O . ILE A 1 470 ? 1.492 -4.417 -16.729 1.00 89.69 470 ILE A O 1
ATOM 3655 N N . GLU A 1 471 ? 2.493 -2.872 -18.022 1.00 85.56 471 GLU A N 1
ATOM 3656 C CA . GLU A 1 471 ? 1.406 -2.732 -18.996 1.00 85.56 471 GLU A CA 1
ATOM 3657 C C . GLU A 1 471 ? 1.707 -3.491 -20.300 1.00 85.56 471 GLU A C 1
ATOM 3659 O O . GLU A 1 471 ? 2.354 -2.977 -21.215 1.00 85.56 471 GLU A O 1
ATOM 3664 N N . LYS A 1 472 ? 1.169 -4.711 -20.434 1.00 90.81 472 LYS A N 1
ATOM 3665 C CA . LYS A 1 472 ? 1.281 -5.510 -21.669 1.00 90.81 472 LYS A CA 1
ATOM 3666 C C . LYS A 1 472 ? 0.812 -4.785 -22.950 1.00 90.81 472 LYS A C 1
ATOM 3668 O O . LYS A 1 472 ? 1.478 -4.954 -23.972 1.00 90.81 472 LYS A O 1
ATOM 3673 N N . PRO A 1 473 ? -0.259 -3.962 -22.949 1.00 92.56 473 PRO A N 1
ATOM 3674 C CA . PRO A 1 473 ? -0.702 -3.291 -24.173 1.00 92.56 473 PRO A CA 1
ATOM 3675 C C . PRO A 1 473 ? 0.351 -2.370 -24.811 1.00 92.56 473 PRO A C 1
ATOM 3677 O O . PRO A 1 473 ? 0.341 -2.201 -26.029 1.00 92.56 473 PRO A O 1
ATOM 3680 N N . PHE A 1 474 ? 1.293 -1.800 -24.042 1.00 92.31 474 PHE A N 1
ATOM 3681 C CA . PHE A 1 474 ? 2.376 -0.994 -24.626 1.00 92.31 474 PHE A CA 1
ATOM 3682 C C . PHE A 1 474 ? 3.359 -1.829 -25.440 1.00 92.31 474 PHE A C 1
ATOM 3684 O O . PHE A 1 474 ? 3.827 -1.370 -26.480 1.00 92.31 474 PHE A O 1
ATOM 3691 N N . TRP A 1 475 ? 3.607 -3.075 -25.039 1.00 95.56 475 TRP A N 1
ATOM 3692 C CA . TRP A 1 475 ? 4.417 -4.002 -25.825 1.00 95.56 475 TRP A CA 1
ATOM 3693 C C . TRP A 1 475 ? 3.756 -4.337 -27.171 1.00 95.56 475 TRP A C 1
ATOM 3695 O O . TRP A 1 475 ? 4.395 -4.299 -28.224 1.00 95.56 475 TRP A O 1
ATOM 3705 N N . GLU A 1 476 ? 2.444 -4.588 -27.158 1.00 95.00 476 GLU A N 1
ATOM 3706 C CA . GLU A 1 476 ? 1.645 -4.846 -28.365 1.00 95.00 476 GLU A CA 1
ATOM 3707 C C . GLU A 1 476 ? 1.598 -3.614 -29.287 1.00 95.00 476 GLU A C 1
ATOM 3709 O O . GLU A 1 476 ? 1.732 -3.723 -30.508 1.00 95.00 476 GLU A O 1
ATOM 3714 N N . LEU A 1 477 ? 1.480 -2.416 -28.709 1.00 95.56 477 LEU A N 1
ATOM 3715 C CA . LEU A 1 477 ? 1.617 -1.154 -29.436 1.00 95.56 477 LEU A CA 1
ATOM 3716 C C . LEU A 1 477 ? 3.036 -0.940 -29.977 1.00 95.56 477 LEU A C 1
ATOM 3718 O O . LEU A 1 477 ? 3.182 -0.359 -31.047 1.00 95.56 477 LEU A O 1
ATOM 3722 N N . GLY A 1 478 ? 4.069 -1.451 -29.307 1.00 96.44 478 GLY A N 1
ATOM 3723 C CA . GLY A 1 478 ? 5.440 -1.496 -29.814 1.00 96.44 478 GLY A CA 1
ATOM 3724 C C . GLY A 1 478 ? 5.545 -2.287 -31.117 1.00 96.44 478 GLY A C 1
ATOM 3725 O O . GLY A 1 478 ? 6.115 -1.802 -32.094 1.00 96.44 478 GLY A O 1
ATOM 3726 N N . HIS A 1 479 ? 4.926 -3.469 -31.193 1.00 97.38 479 HIS A N 1
ATOM 3727 C CA . HIS A 1 479 ? 4.862 -4.226 -32.447 1.00 97.38 479 HIS A CA 1
ATOM 3728 C C . HIS A 1 479 ? 4.222 -3.415 -33.579 1.00 97.38 479 HIS A C 1
ATOM 3730 O O . HIS A 1 479 ? 4.767 -3.375 -34.683 1.00 97.38 479 HIS A O 1
ATOM 3736 N N . ARG A 1 480 ? 3.140 -2.686 -33.286 1.00 96.00 480 ARG A N 1
ATOM 3737 C CA . ARG A 1 480 ? 2.479 -1.803 -34.257 1.00 96.00 480 ARG A CA 1
ATOM 3738 C C . ARG A 1 480 ? 3.337 -0.605 -34.654 1.00 96.00 480 ARG A C 1
ATOM 3740 O O . ARG A 1 480 ? 3.482 -0.347 -35.846 1.00 96.00 480 ARG A O 1
ATOM 3747 N N . LEU A 1 481 ? 3.966 0.068 -33.689 1.00 96.56 481 LEU A N 1
ATOM 3748 C CA . LEU A 1 481 ? 4.864 1.200 -33.922 1.00 96.56 481 LEU A CA 1
ATOM 3749 C C . LEU A 1 481 ? 5.971 0.837 -34.909 1.00 96.56 481 LEU A C 1
ATOM 3751 O O . LEU A 1 481 ? 6.198 1.574 -35.860 1.00 96.56 481 LEU A O 1
ATOM 3755 N N . PHE A 1 482 ? 6.606 -0.318 -34.717 1.00 97.12 482 PHE A N 1
ATOM 3756 C CA . PHE A 1 482 ? 7.730 -0.770 -35.535 1.00 97.12 482 PHE A CA 1
ATOM 3757 C C . PHE A 1 482 ? 7.324 -1.680 -36.704 1.00 97.12 482 PHE A C 1
ATOM 3759 O O . PHE A 1 482 ? 8.200 -2.245 -37.348 1.00 97.12 482 PHE A O 1
ATOM 3766 N N . LYS A 1 483 ? 6.017 -1.849 -36.972 1.00 95.94 483 LYS A N 1
ATOM 3767 C CA . LYS A 1 483 ? 5.466 -2.759 -38.000 1.00 95.94 483 LYS A CA 1
ATOM 3768 C C . LYS A 1 483 ? 6.094 -4.162 -37.960 1.00 95.94 483 LYS A C 1
ATOM 3770 O O . LYS A 1 483 ? 6.391 -4.764 -38.987 1.00 95.94 483 LYS A O 1
ATOM 3775 N N . SER A 1 484 ? 6.279 -4.676 -36.748 1.00 96.19 484 SER A N 1
ATOM 3776 C CA . SER A 1 484 ? 6.814 -6.013 -36.479 1.00 96.19 484 SER A CA 1
ATOM 3777 C C . SER A 1 484 ? 5.734 -6.925 -35.907 1.00 96.19 484 SER A C 1
ATOM 3779 O O . SER A 1 484 ? 4.690 -6.467 -35.450 1.00 96.19 484 SER A O 1
ATOM 3781 N N . THR A 1 485 ? 6.012 -8.221 -35.878 1.00 94.50 485 THR A N 1
ATOM 3782 C CA . THR A 1 485 ? 5.157 -9.251 -35.285 1.00 94.50 485 THR A CA 1
ATOM 3783 C C . THR A 1 485 ? 5.983 -10.082 -34.300 1.00 94.50 485 THR A C 1
ATOM 3785 O O . THR A 1 485 ? 7.213 -9.964 -34.299 1.00 94.50 485 THR A O 1
ATOM 3788 N N . PRO A 1 486 ? 5.360 -10.912 -33.450 1.00 93.19 486 PRO A N 1
ATOM 3789 C CA . PRO A 1 486 ? 6.095 -11.851 -32.602 1.00 93.19 486 PRO A CA 1
ATOM 3790 C C . PRO A 1 486 ? 7.016 -12.799 -33.387 1.00 93.19 486 PRO A C 1
ATOM 3792 O O . PRO A 1 486 ? 7.998 -13.282 -32.840 1.00 93.19 486 PRO A O 1
ATOM 3795 N N . GLU A 1 487 ? 6.747 -13.038 -34.672 1.00 93.94 487 GLU A N 1
ATOM 3796 C CA . GLU A 1 487 ? 7.581 -13.870 -35.545 1.00 93.94 487 GLU A CA 1
ATOM 3797 C C . GLU A 1 487 ? 8.799 -13.109 -36.086 1.00 93.94 487 GLU A C 1
ATOM 3799 O O . GLU A 1 487 ? 9.886 -13.674 -36.172 1.00 93.94 487 GLU A O 1
ATOM 3804 N N . THR A 1 488 ? 8.642 -11.828 -36.447 1.00 94.25 488 THR A N 1
ATOM 3805 C CA . THR A 1 488 ? 9.754 -11.003 -36.962 1.00 94.25 488 THR A CA 1
ATOM 3806 C C . THR A 1 488 ? 10.587 -10.359 -35.856 1.00 94.25 488 THR A C 1
ATOM 3808 O O . THR A 1 488 ? 11.729 -9.970 -36.091 1.00 94.25 488 THR A O 1
ATOM 3811 N N . PHE A 1 489 ? 10.036 -10.260 -34.645 1.00 96.44 489 PHE A N 1
ATOM 3812 C CA . PHE A 1 489 ? 10.717 -9.770 -33.452 1.00 96.44 489 PHE A CA 1
ATOM 3813 C C . PHE A 1 489 ? 10.384 -10.659 -32.236 1.00 96.44 489 PHE A C 1
ATOM 3815 O O . PHE A 1 489 ? 9.612 -10.245 -31.366 1.00 96.44 489 PHE A O 1
ATOM 3822 N N . PRO A 1 490 ? 10.949 -11.882 -32.162 1.00 96.06 490 PRO A N 1
ATOM 3823 C CA . PRO A 1 490 ? 10.640 -12.892 -31.141 1.00 96.06 490 PRO A CA 1
ATOM 3824 C C . PRO A 1 490 ? 11.296 -12.627 -29.774 1.00 96.06 490 PRO A C 1
ATOM 3826 O O . PRO A 1 490 ? 11.733 -13.555 -29.093 1.00 96.06 490 PRO A O 1
ATOM 3829 N N . VAL A 1 491 ? 11.373 -11.363 -29.348 1.00 97.69 491 VAL A N 1
ATOM 3830 C CA . VAL A 1 491 ? 11.842 -11.015 -28.000 1.00 97.69 491 VAL A CA 1
ATOM 3831 C C . VAL A 1 491 ? 10.739 -11.352 -26.989 1.00 97.69 491 VAL A C 1
ATOM 3833 O O . VAL A 1 491 ? 9.625 -10.836 -27.114 1.00 97.69 491 VAL A O 1
ATOM 3836 N N . PRO A 1 492 ? 11.007 -12.198 -25.978 1.00 97.12 492 PRO A N 1
ATOM 3837 C CA . PRO A 1 492 ? 10.024 -12.519 -24.955 1.00 97.12 492 PRO A CA 1
ATOM 3838 C C . PRO A 1 492 ? 9.674 -11.297 -24.105 1.00 97.12 492 PRO A C 1
ATOM 3840 O O . PRO A 1 492 ? 10.541 -10.503 -23.735 1.00 97.12 492 PRO A O 1
ATOM 3843 N N . PHE A 1 493 ? 8.393 -11.188 -23.753 1.00 97.75 493 PHE A N 1
ATOM 3844 C CA . PHE A 1 493 ? 7.866 -10.147 -22.878 1.00 97.75 493 PHE A CA 1
ATOM 3845 C C . PHE A 1 493 ? 7.272 -10.761 -21.612 1.00 97.75 493 PHE A C 1
ATOM 3847 O O . PHE A 1 493 ? 6.369 -11.596 -21.683 1.00 97.75 493 PHE A O 1
ATOM 3854 N N . VAL A 1 494 ? 7.743 -10.307 -20.451 1.00 97.50 494 VAL A N 1
ATOM 3855 C CA . VAL A 1 494 ? 7.242 -10.745 -19.144 1.00 97.50 494 VAL A CA 1
ATOM 3856 C C . VAL A 1 494 ? 6.515 -9.588 -18.475 1.00 97.50 494 VAL A C 1
ATOM 3858 O O . VAL A 1 494 ? 7.142 -8.643 -17.987 1.00 97.50 494 VAL A O 1
ATOM 3861 N N . GLN A 1 495 ? 5.186 -9.675 -18.423 1.00 96.00 495 GLN A N 1
ATOM 3862 C CA . GLN A 1 495 ? 4.374 -8.699 -17.706 1.00 96.00 495 GLN A CA 1
ATOM 3863 C C . GLN A 1 495 ? 4.565 -8.856 -16.196 1.00 96.00 495 GLN A C 1
ATOM 3865 O O . GLN A 1 495 ? 4.374 -9.950 -15.667 1.00 96.00 495 GLN A O 1
ATOM 3870 N N . GLY A 1 496 ? 4.850 -7.769 -15.481 1.00 87.06 496 GLY A N 1
ATOM 3871 C CA . GLY A 1 496 ? 4.779 -7.816 -14.025 1.00 87.06 496 GLY A CA 1
ATOM 3872 C C . GLY A 1 496 ? 5.242 -6.563 -13.301 1.00 87.06 496 GLY A C 1
ATOM 3873 O O . GLY A 1 496 ? 5.874 -5.667 -13.855 1.00 87.06 496 GLY A O 1
ATOM 3874 N N . ASN A 1 497 ? 4.894 -6.505 -12.019 1.00 86.44 497 ASN A N 1
ATOM 3875 C CA . ASN A 1 497 ? 5.248 -5.413 -11.124 1.00 86.44 497 ASN A CA 1
ATOM 3876 C C . ASN A 1 497 ? 6.550 -5.753 -10.381 1.00 86.44 497 ASN A C 1
ATOM 3878 O O . ASN A 1 497 ? 6.637 -6.818 -9.773 1.00 86.44 497 ASN A O 1
ATOM 3882 N N . VAL A 1 498 ? 7.537 -4.844 -10.372 1.00 88.88 498 VAL A N 1
ATOM 3883 C CA . VAL A 1 498 ? 8.827 -5.028 -9.666 1.00 88.88 498 VAL A CA 1
ATOM 3884 C C . VAL A 1 498 ? 8.660 -5.387 -8.183 1.00 88.88 498 VAL A C 1
ATOM 3886 O O . VAL A 1 498 ? 9.525 -6.031 -7.598 1.00 88.88 498 VAL A O 1
ATOM 3889 N N . PHE A 1 499 ? 7.558 -4.947 -7.569 1.00 85.50 499 PHE A N 1
ATOM 3890 C CA . PHE A 1 499 ? 7.267 -5.143 -6.151 1.00 85.50 499 PHE A CA 1
ATOM 3891 C C . PHE A 1 499 ? 6.441 -6.401 -5.864 1.00 85.50 499 PHE A C 1
ATOM 3893 O O . PHE A 1 499 ? 6.197 -6.707 -4.696 1.00 85.50 499 PHE A O 1
ATOM 3900 N N . ASP A 1 500 ? 5.975 -7.109 -6.897 1.00 82.19 500 ASP A N 1
ATOM 3901 C CA . ASP A 1 500 ? 5.253 -8.365 -6.721 1.00 82.19 500 ASP A CA 1
ATOM 3902 C C . ASP A 1 500 ? 6.259 -9.517 -6.545 1.00 82.19 500 ASP A C 1
ATOM 3904 O O . ASP A 1 500 ? 7.004 -9.826 -7.481 1.00 82.19 500 ASP A O 1
ATOM 3908 N N . PRO A 1 501 ? 6.275 -10.206 -5.386 1.00 78.19 501 PRO A N 1
ATOM 3909 C CA . PRO A 1 501 ? 7.164 -11.342 -5.161 1.00 78.19 501 PRO A CA 1
ATOM 3910 C C . PRO A 1 501 ? 6.903 -12.526 -6.105 1.00 78.19 501 PRO A C 1
ATOM 3912 O O . PRO A 1 501 ? 7.751 -13.407 -6.212 1.00 78.19 501 PRO A O 1
ATOM 3915 N N . LYS A 1 502 ? 5.748 -12.582 -6.784 1.00 86.25 502 LYS A N 1
ATOM 3916 C CA . LYS A 1 502 ? 5.475 -13.580 -7.834 1.00 86.25 502 LYS A CA 1
ATOM 3917 C C . LYS A 1 502 ? 6.186 -13.240 -9.145 1.00 86.25 502 LYS A C 1
ATOM 3919 O O . LYS A 1 502 ? 6.475 -14.146 -9.925 1.00 86.25 502 LYS A O 1
ATOM 3924 N N . HIS A 1 503 ? 6.484 -11.959 -9.376 1.00 91.88 503 HIS A N 1
ATOM 3925 C CA . HIS A 1 503 ? 7.256 -11.488 -10.527 1.00 91.88 503 HIS A CA 1
ATOM 3926 C C . HIS A 1 503 ? 8.760 -11.613 -10.268 1.00 91.88 503 HIS A C 1
ATOM 3928 O O . HIS A 1 503 ? 9.465 -12.287 -11.021 1.00 91.88 503 HIS A O 1
ATOM 3934 N N . ILE A 1 504 ? 9.241 -11.036 -9.162 1.00 91.38 504 ILE A N 1
ATOM 3935 C CA . ILE A 1 504 ? 10.627 -11.159 -8.686 1.00 91.38 504 ILE A CA 1
ATOM 3936 C C . ILE A 1 504 ? 10.598 -11.579 -7.215 1.00 91.38 504 ILE A C 1
ATOM 3938 O O . ILE A 1 504 ? 10.310 -10.766 -6.335 1.00 91.38 504 ILE A O 1
ATOM 3942 N N . ALA A 1 505 ? 10.911 -12.842 -6.928 1.00 86.06 505 ALA A N 1
ATOM 3943 C CA . ALA A 1 505 ? 10.975 -13.327 -5.557 1.00 86.06 505 ALA A CA 1
ATOM 3944 C C . ALA A 1 505 ? 12.063 -12.582 -4.758 1.00 86.06 505 ALA A C 1
ATOM 3946 O O . ALA A 1 505 ? 13.125 -12.281 -5.302 1.00 86.06 505 ALA A O 1
ATOM 3947 N N . PRO A 1 506 ? 11.865 -12.297 -3.460 1.00 83.00 506 PRO A N 1
ATOM 3948 C CA . PRO A 1 506 ? 12.890 -11.638 -2.658 1.00 83.00 506 PRO A CA 1
ATOM 3949 C C . PRO A 1 506 ? 14.171 -12.480 -2.569 1.00 83.00 506 PRO A C 1
ATOM 3951 O O . PRO A 1 506 ? 14.155 -13.578 -2.016 1.00 83.00 506 PRO A O 1
ATOM 3954 N N . ALA A 1 507 ? 15.281 -11.942 -3.069 1.00 83.25 507 ALA A N 1
ATOM 3955 C CA . ALA A 1 507 ? 16.607 -12.543 -2.972 1.00 83.25 507 ALA A CA 1
ATOM 3956 C C . ALA A 1 507 ? 17.680 -11.459 -2.792 1.00 83.25 507 ALA A C 1
ATOM 3958 O O . ALA A 1 507 ? 17.495 -10.308 -3.195 1.00 83.25 507 ALA A O 1
ATOM 3959 N N . ALA A 1 508 ? 18.792 -11.824 -2.155 1.00 87.50 508 ALA A N 1
ATOM 3960 C CA . ALA A 1 508 ? 19.964 -10.960 -2.065 1.00 87.50 508 ALA A CA 1
ATOM 3961 C C . ALA A 1 508 ? 20.729 -10.955 -3.402 1.00 87.50 508 ALA A C 1
ATOM 3963 O O . ALA A 1 508 ? 20.596 -11.904 -4.180 1.00 87.50 508 ALA A O 1
ATOM 3964 N N . PRO A 1 509 ? 21.551 -9.929 -3.681 1.00 92.50 509 PRO A N 1
ATOM 3965 C CA . PRO A 1 509 ? 22.445 -9.974 -4.826 1.00 92.50 509 PRO A CA 1
ATOM 3966 C C . PRO A 1 509 ? 23.397 -11.167 -4.747 1.00 92.50 509 PRO A C 1
ATOM 3968 O O . PRO A 1 509 ? 23.937 -11.482 -3.687 1.00 92.50 509 PRO A O 1
ATOM 3971 N N . HIS A 1 510 ? 23.619 -11.818 -5.883 1.00 92.50 510 HIS A N 1
ATOM 3972 C CA . HIS A 1 510 ? 24.540 -12.945 -5.970 1.00 92.50 510 HIS A CA 1
ATOM 3973 C C . HIS A 1 510 ? 25.992 -12.451 -5.991 1.00 92.50 510 HIS A C 1
ATOM 3975 O O . HIS A 1 510 ? 26.278 -11.417 -6.594 1.00 92.50 510 HIS A O 1
ATOM 3981 N N . TYR A 1 511 ? 26.911 -13.193 -5.373 1.00 95.00 511 TYR A N 1
ATOM 3982 C CA . TYR A 1 511 ? 28.365 -12.939 -5.440 1.00 95.00 511 TYR A CA 1
ATOM 3983 C C . TYR A 1 511 ? 29.150 -14.128 -6.002 1.00 95.00 511 TYR A C 1
ATOM 3985 O O . TYR A 1 511 ? 30.345 -14.032 -6.253 1.00 95.00 511 TYR A O 1
ATOM 3993 N N . SER A 1 512 ? 28.461 -15.238 -6.257 1.00 94.19 512 SER A N 1
ATOM 3994 C CA . SER A 1 512 ? 28.971 -16.400 -6.971 1.00 94.19 512 SER A CA 1
ATOM 3995 C C . SER A 1 512 ? 27.960 -16.814 -8.044 1.00 94.19 512 SER A C 1
ATOM 3997 O O . SER A 1 512 ? 26.751 -16.642 -7.834 1.00 94.19 512 SER A O 1
ATOM 3999 N N . PRO A 1 513 ? 28.420 -17.294 -9.217 1.00 92.75 513 PRO A N 1
ATOM 4000 C CA . PRO A 1 513 ? 27.527 -17.715 -10.290 1.00 92.75 513 PRO A CA 1
ATOM 4001 C C . PRO A 1 513 ? 26.491 -18.741 -9.801 1.00 92.75 513 PRO A C 1
ATOM 4003 O O . PRO A 1 513 ? 26.854 -19.638 -9.031 1.00 92.75 513 PRO A O 1
ATOM 4006 N N . PRO A 1 514 ? 25.217 -18.637 -10.221 1.00 91.44 514 PRO A N 1
ATOM 4007 C CA . PRO A 1 514 ? 24.204 -19.621 -9.857 1.00 91.44 514 PRO A CA 1
ATOM 4008 C C . PRO A 1 514 ? 24.589 -21.035 -10.308 1.00 91.44 514 PRO A C 1
ATOM 4010 O O . PRO A 1 514 ? 25.154 -21.225 -11.381 1.00 91.44 514 PRO A O 1
ATOM 4013 N N . THR A 1 515 ? 24.229 -22.042 -9.510 1.00 89.56 515 THR A N 1
ATOM 4014 C CA . THR A 1 515 ? 24.387 -23.464 -9.873 1.00 89.56 515 THR A CA 1
ATOM 4015 C C . THR A 1 515 ? 23.303 -23.955 -10.832 1.00 89.56 515 THR A C 1
ATOM 4017 O O . THR A 1 515 ? 23.409 -25.048 -11.385 1.00 89.56 515 THR A O 1
ATOM 4020 N N . THR A 1 516 ? 22.242 -23.167 -11.019 1.00 90.44 516 THR A N 1
ATOM 4021 C CA . THR A 1 516 ? 21.156 -23.463 -11.951 1.00 90.44 516 THR A CA 1
ATOM 4022 C C . THR A 1 516 ? 21.589 -23.204 -13.396 1.00 90.44 516 THR A C 1
ATOM 4024 O O . THR A 1 516 ? 22.384 -22.297 -13.645 1.00 90.44 516 THR A O 1
ATOM 4027 N N . PRO A 1 517 ? 21.081 -23.978 -14.373 1.00 92.69 517 PRO A N 1
ATOM 4028 C CA . PRO A 1 517 ? 21.373 -23.727 -15.778 1.00 92.69 517 PRO A CA 1
ATOM 4029 C C . PRO A 1 517 ? 20.764 -22.397 -16.235 1.00 92.69 517 PRO A C 1
ATOM 4031 O O . PRO A 1 517 ? 19.797 -21.906 -15.647 1.00 92.69 517 PRO A O 1
ATOM 4034 N N . ARG A 1 518 ? 21.304 -21.846 -17.329 1.00 93.44 518 ARG A N 1
ATOM 4035 C CA . ARG A 1 518 ? 20.774 -20.636 -17.967 1.00 93.44 518 ARG A CA 1
ATOM 4036 C C . ARG A 1 518 ? 19.273 -20.811 -18.271 1.00 93.44 518 ARG A C 1
ATOM 4038 O O . ARG A 1 518 ? 18.914 -21.749 -18.988 1.00 93.44 518 ARG A O 1
ATOM 4045 N N . PRO A 1 519 ? 18.398 -19.907 -17.799 1.00 94.56 519 PRO A N 1
ATOM 4046 C CA . PRO A 1 519 ? 16.970 -19.979 -18.088 1.00 94.56 519 PRO A CA 1
ATOM 4047 C C . PRO A 1 519 ? 16.666 -19.804 -19.580 1.00 94.56 519 PRO A C 1
ATOM 4049 O O . PRO A 1 519 ? 17.269 -18.975 -20.263 1.00 94.56 519 PRO A O 1
ATOM 4052 N N . THR A 1 520 ? 15.683 -20.556 -20.078 1.00 95.88 520 THR A N 1
ATOM 4053 C CA . THR A 1 520 ? 15.146 -20.371 -21.434 1.00 95.88 520 THR A CA 1
ATOM 4054 C C . THR A 1 520 ? 14.193 -19.178 -21.434 1.00 95.88 520 THR A C 1
ATOM 4056 O O . THR A 1 520 ? 13.152 -19.232 -20.788 1.00 95.88 520 THR A O 1
ATOM 4059 N N . LEU A 1 521 ? 14.542 -18.099 -22.142 1.00 96.75 521 LEU A N 1
ATOM 4060 C CA . LEU A 1 521 ? 13.833 -16.816 -22.031 1.00 96.75 521 LEU A CA 1
ATOM 4061 C C . LEU A 1 521 ? 12.382 -16.865 -22.547 1.00 96.75 521 LEU A C 1
ATOM 4063 O O . LEU A 1 521 ? 11.512 -16.215 -21.976 1.00 96.75 521 LEU A O 1
ATOM 4067 N N . SER A 1 522 ? 12.106 -17.658 -23.586 1.00 93.81 522 SER A N 1
ATOM 4068 C CA . SER A 1 522 ? 10.796 -17.724 -24.257 1.00 93.81 522 SER A CA 1
ATOM 4069 C C . SER A 1 522 ? 9.667 -18.329 -23.419 1.00 93.81 522 SER A C 1
ATOM 4071 O O . SER A 1 522 ? 8.499 -18.101 -23.722 1.00 93.81 522 SER A O 1
ATOM 4073 N N . VAL A 1 523 ? 9.993 -19.090 -22.369 1.00 95.00 523 VAL A N 1
ATOM 4074 C CA . VAL A 1 523 ? 9.007 -19.780 -21.514 1.00 95.00 523 VAL A CA 1
ATOM 4075 C C . VAL A 1 523 ? 8.786 -19.083 -20.169 1.00 95.00 523 VAL A C 1
ATOM 4077 O O . VAL A 1 523 ? 8.039 -19.583 -19.328 1.00 95.00 523 VAL A O 1
ATOM 4080 N N . LEU A 1 524 ? 9.451 -17.949 -19.928 1.00 95.94 524 LEU A N 1
ATOM 4081 C CA . LEU A 1 524 ? 9.380 -17.249 -18.649 1.00 95.94 524 LEU A CA 1
ATOM 4082 C C . LEU A 1 524 ? 8.037 -16.539 -18.471 1.00 95.94 524 LEU A C 1
ATOM 4084 O O . LEU A 1 524 ? 7.633 -15.717 -19.286 1.00 95.94 524 LEU A O 1
ATOM 4088 N N . THR A 1 525 ? 7.381 -16.805 -17.342 1.00 94.25 525 THR A N 1
ATOM 4089 C CA . THR A 1 525 ? 6.180 -16.079 -16.893 1.00 94.25 525 THR A CA 1
ATOM 4090 C C . THR A 1 525 ? 6.470 -15.108 -15.747 1.00 94.25 525 THR A C 1
ATOM 4092 O O . THR A 1 525 ? 5.586 -14.369 -15.329 1.00 94.25 525 THR A O 1
ATOM 4095 N N . SER A 1 526 ? 7.689 -15.133 -15.204 1.00 96.50 526 SER A N 1
ATOM 4096 C CA . SER A 1 526 ? 8.192 -14.221 -14.176 1.00 96.50 526 SER A CA 1
ATOM 4097 C C . SER A 1 526 ? 9.701 -14.033 -14.348 1.00 96.50 526 SER A C 1
ATOM 4099 O O . SER A 1 526 ? 10.355 -14.806 -15.052 1.00 96.50 526 SER A O 1
ATOM 4101 N N . LEU A 1 527 ? 10.272 -13.012 -13.709 1.00 97.50 527 LEU A N 1
ATOM 4102 C CA . LEU A 1 527 ? 11.711 -12.731 -13.772 1.00 97.50 527 LEU A CA 1
ATOM 4103 C C . LEU A 1 527 ? 12.516 -13.475 -12.698 1.00 97.50 527 LEU A C 1
ATOM 4105 O O . LEU A 1 527 ? 13.740 -13.495 -12.754 1.00 97.50 527 LEU A O 1
ATOM 4109 N N . THR A 1 528 ? 11.851 -14.125 -11.741 1.00 96.56 528 THR A N 1
ATOM 4110 C CA . THR A 1 528 ? 12.505 -14.879 -10.655 1.00 96.56 528 THR A CA 1
ATOM 4111 C C . THR A 1 528 ? 13.543 -15.902 -11.145 1.00 96.56 528 THR A C 1
ATOM 4113 O O . THR A 1 528 ? 14.630 -15.941 -10.573 1.00 96.56 528 THR A O 1
ATOM 4116 N N . PRO A 1 529 ? 13.302 -16.693 -12.211 1.00 97.00 529 PRO A N 1
ATOM 4117 C CA . PRO A 1 529 ? 14.304 -17.640 -12.703 1.00 97.00 529 PRO A CA 1
ATOM 4118 C C . PRO A 1 529 ? 15.605 -16.984 -13.189 1.00 97.00 529 PRO A C 1
ATOM 4120 O O . PRO A 1 529 ? 16.623 -17.663 -13.276 1.00 97.00 529 PRO A O 1
ATOM 4123 N N . LEU A 1 530 ? 15.593 -15.680 -13.490 1.00 97.56 530 LEU A N 1
ATOM 4124 C CA . LEU A 1 530 ? 16.758 -14.928 -13.962 1.00 97.56 530 LEU A CA 1
ATOM 4125 C C . LEU A 1 530 ? 17.690 -14.455 -12.832 1.00 97.56 530 LEU A C 1
ATOM 4127 O O . LEU A 1 530 ? 18.683 -13.786 -13.114 1.00 97.56 530 LEU A O 1
ATOM 4131 N N . GLN A 1 531 ? 17.404 -14.784 -11.570 1.00 97.31 531 GLN A N 1
ATOM 4132 C CA . GLN A 1 531 ? 18.240 -14.401 -10.428 1.00 97.31 531 GLN A CA 1
ATOM 4133 C C . GLN A 1 531 ? 19.696 -14.859 -10.584 1.00 97.31 531 GLN A C 1
ATOM 4135 O O . GLN A 1 531 ? 19.977 -16.043 -10.758 1.00 97.31 531 GLN A O 1
ATOM 4140 N N . GLY A 1 532 ? 20.616 -13.890 -10.565 1.00 97.19 532 GLY A N 1
ATOM 4141 C CA . GLY A 1 532 ? 22.050 -14.085 -10.792 1.00 97.19 532 GLY A CA 1
ATOM 4142 C C . GLY A 1 532 ? 22.466 -14.433 -12.231 1.00 97.19 532 GLY A C 1
ATOM 4143 O O . GLY A 1 532 ? 23.645 -14.711 -12.457 1.00 97.19 532 GLY A O 1
ATOM 4144 N N . HIS A 1 533 ? 21.551 -14.409 -13.205 1.00 97.88 533 HIS A N 1
ATOM 4145 C CA . HIS A 1 533 ? 21.822 -14.782 -14.605 1.00 97.88 533 HIS A CA 1
ATOM 4146 C C . HIS A 1 533 ? 21.897 -13.586 -15.563 1.00 97.88 533 HIS A C 1
ATOM 4148 O O . HIS A 1 533 ? 22.460 -13.704 -16.652 1.00 97.88 533 HIS A O 1
ATOM 4154 N N . VAL A 1 534 ? 21.355 -12.425 -15.188 1.00 98.38 534 VAL A N 1
ATOM 4155 C CA . VAL A 1 534 ? 21.252 -11.274 -16.098 1.00 98.38 534 VAL A CA 1
ATOM 4156 C C . VAL A 1 534 ? 22.580 -10.534 -16.194 1.00 98.38 534 VAL A C 1
ATOM 4158 O O . VAL A 1 534 ? 23.098 -10.048 -15.195 1.00 98.38 534 VAL A O 1
ATOM 4161 N N . SER A 1 535 ? 23.139 -10.416 -17.396 1.00 98.31 535 SER A N 1
ATOM 4162 C CA . SER A 1 535 ? 24.396 -9.688 -17.604 1.00 98.31 535 SER A CA 1
ATOM 4163 C C . SER A 1 535 ? 24.182 -8.177 -17.668 1.00 98.31 535 SER A C 1
ATOM 4165 O O . SER A 1 535 ? 25.016 -7.426 -17.168 1.00 98.31 535 SER A O 1
ATOM 4167 N N . VAL A 1 536 ? 23.070 -7.725 -18.255 1.00 98.44 536 VAL A N 1
ATOM 4168 C CA . VAL A 1 536 ? 22.776 -6.299 -18.424 1.00 98.44 536 VAL A CA 1
ATOM 4169 C C . VAL A 1 536 ? 21.321 -5.991 -18.090 1.00 98.44 536 VAL A C 1
ATOM 4171 O O . VAL A 1 536 ? 20.416 -6.631 -18.619 1.00 98.44 536 VAL A O 1
ATOM 4174 N N . ILE A 1 537 ? 21.093 -4.984 -17.249 1.00 98.56 537 ILE A N 1
ATOM 4175 C CA . ILE A 1 537 ? 19.765 -4.449 -16.932 1.00 98.56 537 ILE A CA 1
ATOM 4176 C C . ILE A 1 537 ? 19.726 -2.980 -17.357 1.00 98.56 537 ILE A C 1
ATOM 4178 O O . ILE A 1 537 ? 20.426 -2.148 -16.780 1.00 98.56 537 ILE A O 1
ATOM 4182 N N . HIS A 1 538 ? 18.892 -2.646 -18.340 1.00 98.25 538 HIS A N 1
ATOM 4183 C CA . HIS A 1 538 ? 18.566 -1.256 -18.653 1.00 98.25 538 HIS A CA 1
ATOM 4184 C C . HIS A 1 538 ? 17.254 -0.874 -17.967 1.00 98.25 538 HIS A C 1
ATOM 4186 O O . HIS A 1 538 ? 16.269 -1.605 -18.055 1.00 98.25 538 HIS A O 1
ATOM 4192 N N . THR A 1 539 ? 17.228 0.273 -17.285 1.00 95.00 539 THR A N 1
ATOM 4193 C CA . THR A 1 539 ? 15.975 0.844 -16.778 1.00 95.00 539 THR A CA 1
ATOM 4194 C C . THR A 1 539 ? 16.021 2.369 -16.721 1.00 95.00 539 THR A C 1
ATOM 4196 O O . THR A 1 539 ? 16.749 2.981 -15.936 1.00 95.00 539 THR A O 1
ATOM 4199 N N . SER A 1 540 ? 15.210 3.010 -17.560 1.00 91.44 540 SER A N 1
ATOM 4200 C CA . SER A 1 540 ? 15.157 4.467 -17.694 1.00 91.44 540 SER A CA 1
ATOM 4201 C C . SER A 1 540 ? 13.766 5.004 -17.367 1.00 91.44 540 SER A C 1
ATOM 4203 O O . SER A 1 540 ? 12.760 4.325 -17.519 1.00 91.44 540 SER A O 1
ATOM 4205 N N . ALA A 1 541 ? 13.699 6.239 -16.868 1.00 86.06 541 ALA A N 1
ATOM 4206 C CA . ALA A 1 541 ? 12.472 6.897 -16.417 1.00 86.06 541 ALA A CA 1
ATOM 4207 C C . ALA A 1 541 ? 11.655 6.098 -15.369 1.00 86.06 541 ALA A C 1
ATOM 4209 O O . ALA A 1 541 ? 10.454 6.311 -15.230 1.00 86.06 541 ALA A O 1
ATOM 4210 N N . PHE A 1 542 ? 12.321 5.250 -14.578 1.00 90.44 542 PHE A N 1
ATOM 4211 C CA . PHE A 1 542 ? 11.666 4.316 -13.660 1.00 90.44 542 PHE A CA 1
ATOM 4212 C C . PHE A 1 542 ? 11.781 4.711 -12.179 1.00 90.44 542 PHE A C 1
ATOM 4214 O O . PHE A 1 542 ? 10.776 4.989 -11.532 1.00 90.44 542 PHE A O 1
ATOM 4221 N N . PHE A 1 543 ? 12.998 4.815 -11.633 1.00 90.62 543 PHE A N 1
ATOM 4222 C CA . PHE A 1 543 ? 13.201 5.029 -10.189 1.00 90.62 543 PHE A CA 1
ATOM 4223 C C . PHE A 1 543 ? 12.537 6.301 -9.643 1.00 90.62 543 PHE A C 1
ATOM 4225 O O . PHE A 1 543 ? 11.924 6.274 -8.579 1.00 90.62 543 PHE A O 1
ATOM 4232 N N . HIS A 1 544 ? 12.562 7.396 -10.406 1.00 85.56 544 HIS A N 1
ATOM 4233 C CA . HIS A 1 544 ? 11.959 8.672 -10.002 1.00 85.56 544 HIS A CA 1
ATOM 4234 C C . HIS A 1 544 ? 10.427 8.638 -9.826 1.00 85.56 544 HIS A C 1
ATOM 4236 O O . HIS A 1 544 ? 9.838 9.641 -9.424 1.00 85.56 544 HIS A O 1
ATOM 4242 N N . LEU A 1 545 ? 9.770 7.522 -10.159 1.00 81.50 545 LEU A N 1
ATOM 4243 C CA . LEU A 1 545 ? 8.343 7.312 -9.924 1.00 81.50 545 LEU A CA 1
ATOM 4244 C C . LEU A 1 545 ? 8.026 7.007 -8.452 1.00 81.50 545 LEU A C 1
ATOM 4246 O O . LEU A 1 545 ? 6.859 7.083 -8.066 1.00 81.50 545 LEU A O 1
ATOM 4250 N N . PHE A 1 546 ? 9.037 6.670 -7.646 1.00 83.75 546 PHE A N 1
ATOM 4251 C CA . PHE A 1 546 ? 8.866 6.181 -6.281 1.00 83.75 546 PHE A CA 1
ATOM 4252 C C . PHE A 1 546 ? 9.477 7.121 -5.235 1.00 83.75 546 PHE A C 1
ATOM 4254 O O . PHE A 1 546 ? 10.312 7.986 -5.526 1.00 83.75 546 PHE A O 1
ATOM 4261 N N . ASP A 1 547 ? 9.057 6.929 -3.990 1.00 83.44 547 ASP A N 1
ATOM 4262 C CA . ASP A 1 547 ? 9.719 7.490 -2.818 1.00 83.44 547 ASP A CA 1
ATOM 4263 C C . ASP A 1 547 ? 11.052 6.772 -2.528 1.00 83.44 547 ASP A C 1
ATOM 4265 O O . ASP A 1 547 ? 11.481 5.877 -3.261 1.00 83.44 547 ASP A O 1
ATOM 4269 N N . LYS A 1 548 ? 11.741 7.193 -1.462 1.00 84.00 548 LYS A N 1
ATOM 4270 C CA . LYS A 1 548 ? 13.073 6.681 -1.120 1.00 84.00 548 LYS A CA 1
ATOM 4271 C C . LYS A 1 548 ? 13.062 5.163 -0.929 1.00 84.00 548 LYS A C 1
ATOM 4273 O O . LYS A 1 548 ? 13.899 4.468 -1.499 1.00 84.00 548 LYS A O 1
ATOM 4278 N N . ASP A 1 549 ? 12.110 4.655 -0.154 1.00 81.56 549 ASP A N 1
ATOM 4279 C CA . ASP A 1 549 ? 12.038 3.236 0.195 1.00 81.56 549 ASP A CA 1
ATOM 4280 C C . ASP A 1 549 ? 11.623 2.378 -1.005 1.00 81.56 549 ASP A C 1
ATOM 4282 O O . ASP A 1 549 ? 12.192 1.305 -1.218 1.00 81.56 549 ASP A O 1
ATOM 4286 N N . GLY A 1 550 ? 10.701 2.867 -1.841 1.00 83.81 550 GLY A N 1
ATOM 4287 C CA . GLY A 1 550 ? 10.328 2.217 -3.094 1.00 83.81 550 GLY A CA 1
ATOM 4288 C C . GLY A 1 550 ? 11.501 2.106 -4.069 1.00 83.81 550 GLY A C 1
ATOM 4289 O O . GLY A 1 550 ? 11.699 1.048 -4.665 1.00 83.81 550 GLY A O 1
ATOM 4290 N N . GLN A 1 551 ? 12.338 3.144 -4.181 1.00 90.94 551 GLN A N 1
ATOM 4291 C CA . GLN A 1 551 ? 13.554 3.081 -5.001 1.00 90.94 551 GLN A CA 1
ATOM 4292 C C . GLN A 1 551 ? 14.557 2.051 -4.476 1.00 90.94 551 GLN A C 1
ATOM 4294 O O . GLN A 1 551 ? 15.091 1.275 -5.264 1.00 90.94 551 GLN A O 1
ATOM 4299 N N . ILE A 1 552 ? 14.766 1.983 -3.156 1.00 89.25 552 ILE A N 1
ATOM 4300 C CA . ILE A 1 552 ? 15.643 0.979 -2.530 1.00 89.25 552 ILE A CA 1
ATOM 4301 C C . ILE A 1 552 ? 15.106 -0.439 -2.773 1.00 89.25 552 ILE A C 1
ATOM 4303 O O . ILE A 1 552 ? 15.871 -1.342 -3.111 1.00 89.25 552 ILE A O 1
ATOM 4307 N N . ALA A 1 553 ? 13.799 -0.655 -2.616 1.00 85.62 553 ALA A N 1
ATOM 4308 C CA . ALA A 1 553 ? 13.175 -1.959 -2.830 1.00 85.62 553 ALA A CA 1
ATOM 4309 C C . ALA A 1 553 ? 13.287 -2.414 -4.293 1.00 85.62 553 ALA A C 1
ATOM 4311 O O . ALA A 1 553 ? 13.696 -3.547 -4.551 1.00 85.62 553 ALA A O 1
ATOM 4312 N N . ALA A 1 554 ? 12.999 -1.521 -5.243 1.00 92.19 554 ALA A N 1
ATOM 4313 C CA . ALA A 1 554 ? 13.161 -1.797 -6.666 1.00 92.19 554 ALA A CA 1
ATOM 4314 C C . ALA A 1 554 ? 14.630 -2.077 -7.026 1.00 92.19 554 ALA A C 1
ATOM 4316 O O . ALA A 1 554 ? 14.915 -3.021 -7.761 1.00 92.19 554 ALA A O 1
ATOM 4317 N N . ALA A 1 555 ? 15.570 -1.317 -6.452 1.00 96.31 555 ALA A N 1
ATOM 4318 C CA . ALA A 1 555 ? 17.000 -1.528 -6.649 1.00 96.31 555 ALA A CA 1
ATOM 4319 C C . ALA A 1 555 ? 17.441 -2.912 -6.152 1.00 96.31 555 ALA A C 1
ATOM 4321 O O . ALA A 1 555 ? 18.153 -3.607 -6.869 1.00 96.31 555 ALA A O 1
ATOM 4322 N N . ARG A 1 556 ? 16.963 -3.364 -4.981 1.00 93.69 556 ARG A N 1
ATOM 4323 C CA . ARG A 1 556 ? 17.240 -4.720 -4.464 1.00 93.69 556 ARG A CA 1
ATOM 4324 C C . ARG A 1 556 ? 16.672 -5.817 -5.362 1.00 93.69 556 ARG A C 1
ATOM 4326 O O . ARG A 1 556 ? 17.371 -6.787 -5.638 1.00 93.69 556 ARG A O 1
ATOM 4333 N N . ALA A 1 557 ? 15.432 -5.660 -5.825 1.00 94.50 557 ALA A N 1
ATOM 4334 C CA . ALA A 1 557 ? 14.796 -6.631 -6.711 1.00 94.50 557 ALA A CA 1
ATOM 4335 C C . ALA A 1 557 ? 15.591 -6.790 -8.017 1.00 94.50 557 ALA A C 1
ATOM 4337 O O . ALA A 1 557 ? 15.954 -7.907 -8.381 1.00 94.50 557 ALA A O 1
ATOM 4338 N N . LEU A 1 558 ? 15.949 -5.681 -8.670 1.00 97.94 558 LEU A N 1
ATOM 4339 C CA . LEU A 1 558 ? 16.748 -5.707 -9.897 1.00 97.94 558 LEU A CA 1
ATOM 4340 C C . LEU A 1 558 ? 18.184 -6.196 -9.649 1.00 97.94 558 LEU A C 1
ATOM 4342 O O . LEU A 1 558 ? 18.704 -6.982 -10.436 1.00 97.94 558 LEU A O 1
ATOM 4346 N N . ALA A 1 559 ? 18.806 -5.819 -8.529 1.00 97.62 559 ALA A N 1
ATOM 4347 C CA . ALA A 1 559 ? 20.136 -6.303 -8.151 1.00 97.62 559 ALA A CA 1
ATOM 4348 C C . ALA A 1 559 ? 20.189 -7.826 -7.959 1.00 97.62 559 ALA A C 1
ATOM 4350 O O . ALA A 1 559 ? 21.220 -8.434 -8.239 1.00 97.62 559 ALA A O 1
ATOM 4351 N N . SER A 1 560 ? 19.090 -8.450 -7.519 1.00 96.88 560 SER A N 1
ATOM 4352 C CA . SER A 1 560 ? 19.004 -9.912 -7.394 1.00 96.88 560 SER A CA 1
ATOM 4353 C C . SER A 1 560 ? 19.091 -10.636 -8.743 1.00 96.88 560 SER A C 1
ATOM 4355 O O . SER A 1 560 ? 19.589 -11.757 -8.815 1.00 96.88 560 SER A O 1
ATOM 4357 N N . LEU A 1 561 ? 18.656 -9.987 -9.828 1.00 98.25 561 LEU A N 1
ATOM 4358 C CA . LEU A 1 561 ? 18.733 -10.526 -11.188 1.00 98.25 561 LEU A CA 1
ATOM 4359 C C . LEU A 1 561 ? 20.156 -10.453 -11.754 1.00 98.25 561 LEU A C 1
ATOM 4361 O O . LEU A 1 561 ? 20.539 -11.280 -12.580 1.00 98.25 561 LEU A O 1
ATOM 4365 N N . LEU A 1 562 ? 20.945 -9.479 -11.296 1.00 98.38 562 LEU A N 1
ATOM 4366 C CA . LEU A 1 562 ? 22.243 -9.164 -11.873 1.00 98.38 562 LEU A CA 1
ATOM 4367 C C . LEU A 1 562 ? 23.287 -10.250 -11.584 1.00 98.38 562 LEU A C 1
ATOM 4369 O O . LEU A 1 562 ? 23.597 -10.566 -10.430 1.00 98.38 562 LEU A O 1
ATOM 4373 N N . SER A 1 563 ? 23.891 -10.753 -12.656 1.00 97.81 563 SER A N 1
ATOM 4374 C CA . SER A 1 563 ? 24.990 -11.705 -12.627 1.00 97.81 563 SER A CA 1
ATOM 4375 C C . SER A 1 563 ? 26.164 -11.173 -11.800 1.00 97.81 563 SER A C 1
ATOM 4377 O O . SER A 1 563 ? 26.460 -9.976 -11.850 1.00 97.81 563 SER A O 1
ATOM 4379 N N . PRO A 1 564 ? 26.843 -12.032 -11.020 1.00 97.00 564 PRO A N 1
ATOM 4380 C CA . PRO A 1 564 ? 28.023 -11.646 -10.252 1.00 97.00 564 PRO A CA 1
ATOM 4381 C C . PRO A 1 564 ? 29.282 -11.500 -11.112 1.00 97.00 564 PRO A C 1
ATOM 4383 O O . PRO A 1 564 ? 30.300 -11.055 -10.598 1.00 97.00 564 PRO A O 1
ATOM 4386 N N . LEU A 1 565 ? 29.245 -11.892 -12.392 1.00 96.56 565 LEU A N 1
ATOM 4387 C CA . LEU A 1 565 ? 30.425 -11.860 -13.253 1.00 96.56 565 LEU A CA 1
ATOM 4388 C C . LEU A 1 565 ? 30.903 -10.415 -13.495 1.00 96.56 565 LEU A C 1
ATOM 4390 O O . LEU A 1 565 ? 30.052 -9.554 -13.757 1.00 96.56 565 LEU A O 1
ATOM 4394 N N . PRO A 1 566 ? 32.227 -10.158 -13.505 1.00 96.12 566 PRO A N 1
ATOM 4395 C CA . PRO A 1 566 ? 32.794 -8.839 -13.789 1.00 96.12 566 PRO A CA 1
ATOM 4396 C C . PRO A 1 566 ? 32.237 -8.229 -15.076 1.00 96.12 566 PRO A C 1
ATOM 4398 O O . PRO A 1 566 ? 31.998 -8.940 -16.051 1.00 96.12 566 PRO A O 1
ATOM 4401 N N . GLY A 1 567 ? 31.978 -6.924 -15.090 1.00 95.38 567 GLY A N 1
ATOM 4402 C CA . GLY A 1 567 ? 31.396 -6.231 -16.247 1.00 95.38 567 GLY A CA 1
ATOM 4403 C C . GLY A 1 567 ? 29.880 -6.396 -16.419 1.00 95.38 567 GLY A C 1
ATOM 4404 O O . GLY A 1 567 ? 29.295 -5.692 -17.237 1.00 95.38 567 GLY A O 1
ATOM 4405 N N . SER A 1 568 ? 29.211 -7.253 -15.634 1.00 98.12 568 SER A N 1
ATOM 4406 C CA . SER A 1 568 ? 27.740 -7.247 -15.575 1.00 98.12 568 SER A CA 1
ATOM 4407 C C . SER A 1 568 ? 27.256 -5.929 -14.972 1.00 98.12 568 SER A C 1
ATOM 4409 O O . SER A 1 568 ? 27.851 -5.445 -14.006 1.00 98.12 568 SER A O 1
ATOM 4411 N N . MET A 1 569 ? 26.199 -5.334 -15.524 1.00 98.12 569 MET A N 1
ATOM 4412 C CA . MET A 1 569 ? 25.828 -3.960 -15.180 1.00 98.12 569 MET A CA 1
ATOM 4413 C C . MET A 1 569 ? 24.325 -3.683 -15.131 1.00 98.12 569 MET A C 1
ATOM 4415 O O . MET A 1 569 ? 23.537 -4.286 -15.858 1.00 98.12 569 MET A O 1
ATOM 4419 N N . ILE A 1 570 ? 23.944 -2.705 -14.310 1.00 98.44 570 ILE A N 1
ATOM 4420 C CA . ILE A 1 570 ? 22.635 -2.047 -14.346 1.00 98.44 570 ILE A CA 1
ATOM 4421 C C . ILE A 1 570 ? 22.825 -0.551 -14.586 1.00 98.44 570 ILE A C 1
ATOM 4423 O O . ILE A 1 570 ? 23.646 0.085 -13.928 1.00 98.44 570 ILE A O 1
ATOM 4427 N N . PHE A 1 571 ? 22.094 0.020 -15.538 1.00 98.19 571 PHE A N 1
ATOM 4428 C CA . PHE A 1 571 ? 22.254 1.426 -15.906 1.00 98.19 571 PHE A CA 1
ATOM 4429 C C . PHE A 1 571 ? 20.959 2.037 -16.439 1.00 98.19 571 PHE A C 1
ATOM 4431 O O . PHE A 1 571 ? 20.016 1.337 -16.820 1.00 98.19 571 PHE A O 1
ATOM 4438 N N . GLY A 1 572 ? 20.917 3.365 -16.467 1.00 95.50 572 GLY A N 1
ATOM 4439 C CA . GLY A 1 572 ? 19.759 4.087 -16.966 1.00 95.50 572 GLY A CA 1
ATOM 4440 C C . GLY A 1 572 ? 19.823 5.584 -16.720 1.00 95.50 572 GLY A C 1
ATOM 4441 O O . GLY A 1 572 ? 20.844 6.142 -16.311 1.00 95.50 572 GLY A O 1
ATOM 4442 N N . THR A 1 573 ? 18.688 6.247 -16.929 1.00 91.94 573 THR A N 1
ATOM 4443 C CA . THR A 1 573 ? 18.527 7.664 -16.591 1.00 91.94 573 THR A CA 1
ATOM 4444 C C . THR A 1 573 ? 17.175 7.962 -15.960 1.00 91.94 573 THR A C 1
ATOM 4446 O O . THR A 1 573 ? 16.164 7.356 -16.307 1.00 91.94 573 THR A O 1
ATOM 4449 N N . HIS A 1 574 ? 17.122 8.890 -15.005 1.00 89.44 574 HIS A N 1
ATOM 4450 C CA . HIS A 1 574 ? 15.860 9.364 -14.435 1.00 89.44 574 HIS A CA 1
ATOM 4451 C C . HIS A 1 574 ? 15.970 10.788 -13.871 1.00 89.44 574 HIS A C 1
ATOM 4453 O O . HIS A 1 574 ? 17.050 11.371 -13.788 1.00 89.44 574 HIS A O 1
ATOM 4459 N N . SER A 1 575 ? 14.826 11.375 -13.508 1.00 84.50 575 SER A N 1
ATOM 4460 C CA . SER A 1 575 ? 14.772 12.717 -12.914 1.00 84.50 575 SER A CA 1
ATOM 4461 C C . SER A 1 575 ? 15.442 12.758 -11.549 1.00 84.50 575 SER A C 1
ATOM 4463 O O . SER A 1 575 ? 15.048 11.994 -10.675 1.00 84.50 575 SER A O 1
ATOM 4465 N N . SER A 1 576 ? 16.366 13.697 -11.342 1.00 87.06 576 SER A N 1
ATOM 4466 C CA . SER A 1 576 ? 16.954 13.932 -10.022 1.00 87.06 576 SER A CA 1
ATOM 4467 C C . SER A 1 576 ? 17.305 15.404 -9.753 1.00 87.06 576 SER A C 1
ATOM 4469 O O . SER A 1 576 ? 16.986 16.285 -10.552 1.00 87.06 576 SER A O 1
ATOM 4471 N N . THR A 1 577 ? 17.916 15.681 -8.600 1.00 86.31 577 THR A N 1
ATOM 4472 C CA . THR A 1 577 ? 18.334 16.999 -8.097 1.00 86.31 577 THR A CA 1
ATOM 4473 C C . THR A 1 577 ? 19.766 16.941 -7.559 1.00 86.31 577 THR A C 1
ATOM 4475 O O . THR A 1 577 ? 20.291 15.867 -7.273 1.00 86.31 577 THR A O 1
ATOM 4478 N N . ARG A 1 578 ? 20.410 18.105 -7.389 1.00 87.56 578 ARG A N 1
ATOM 4479 C CA . ARG A 1 578 ? 21.771 18.200 -6.818 1.00 87.56 578 ARG A CA 1
ATOM 4480 C C . ARG A 1 578 ? 21.859 17.703 -5.376 1.00 87.56 578 ARG A C 1
ATOM 4482 O O . ARG A 1 578 ? 22.891 17.185 -4.973 1.00 87.56 578 ARG A O 1
ATOM 4489 N N . VAL A 1 579 ? 20.780 17.869 -4.617 1.00 87.94 579 VAL A N 1
ATOM 4490 C CA . VAL A 1 579 ? 20.675 17.465 -3.212 1.00 87.94 579 VAL A CA 1
ATOM 4491 C C . VAL A 1 579 ? 19.538 16.466 -3.077 1.00 87.94 579 VAL A C 1
ATOM 4493 O O . VAL A 1 579 ? 18.492 16.642 -3.712 1.00 87.94 579 VAL A O 1
ATOM 4496 N N . SER A 1 580 ? 19.737 15.431 -2.262 1.00 89.44 580 SER A N 1
ATOM 4497 C CA . SER A 1 580 ? 18.702 14.433 -2.020 1.00 89.44 580 SER A CA 1
ATOM 4498 C C . SER A 1 580 ? 17.519 15.012 -1.260 1.00 89.44 580 SER A C 1
ATOM 4500 O O . SER A 1 580 ? 17.690 15.780 -0.314 1.00 89.44 580 SER A O 1
ATOM 4502 N N . GLY A 1 581 ? 16.303 14.605 -1.611 1.00 84.25 581 GLY A N 1
ATOM 4503 C CA . GLY A 1 581 ? 15.135 15.077 -0.881 1.00 84.25 581 GLY A CA 1
ATOM 4504 C C . GLY A 1 581 ? 13.797 14.621 -1.429 1.00 84.25 581 GLY A C 1
ATOM 4505 O O . GLY A 1 581 ? 13.669 14.159 -2.563 1.00 84.25 581 GLY A O 1
ATOM 4506 N N . ASN A 1 582 ? 12.780 14.797 -0.588 1.00 82.19 582 ASN A N 1
ATOM 4507 C CA . ASN A 1 582 ? 11.389 14.595 -0.961 1.00 82.19 582 ASN A CA 1
ATOM 4508 C C . ASN A 1 582 ? 10.908 15.745 -1.847 1.00 82.19 582 ASN A C 1
ATOM 4510 O O . ASN A 1 582 ? 11.135 16.918 -1.541 1.00 82.19 582 ASN A O 1
ATOM 4514 N N . LYS A 1 583 ? 10.189 15.413 -2.914 1.00 71.06 583 LYS A N 1
ATOM 4515 C CA . LYS A 1 583 ? 9.520 16.378 -3.785 1.00 71.06 583 LYS A CA 1
ATOM 4516 C C . LYS A 1 583 ? 8.082 15.941 -4.014 1.00 71.06 583 LYS A C 1
ATOM 4518 O O . LYS A 1 583 ? 7.801 14.762 -4.199 1.00 71.06 583 LYS A O 1
ATOM 4523 N N . VAL A 1 584 ? 7.170 16.902 -4.030 1.00 64.19 584 VAL A N 1
ATOM 4524 C CA . VAL A 1 584 ? 5.781 16.658 -4.422 1.00 64.19 584 VAL A CA 1
ATOM 4525 C C . VAL A 1 584 ? 5.674 16.891 -5.924 1.00 64.19 584 VAL A C 1
ATOM 4527 O O . VAL A 1 584 ? 6.067 17.942 -6.425 1.00 64.19 584 VAL A O 1
ATOM 4530 N N . LEU A 1 585 ? 5.171 15.906 -6.664 1.00 56.88 585 LEU A N 1
ATOM 4531 C CA . LEU A 1 585 ? 4.783 16.098 -8.058 1.00 56.88 585 LEU A CA 1
ATOM 4532 C C . LEU A 1 585 ? 3.419 16.786 -8.093 1.00 56.88 585 LEU A C 1
ATOM 4534 O O . LEU A 1 585 ? 2.401 16.135 -7.864 1.00 56.88 585 LEU A O 1
ATOM 4538 N N . THR A 1 586 ? 3.394 18.074 -8.438 1.00 49.06 586 THR A N 1
ATOM 4539 C CA . THR A 1 586 ? 2.182 18.908 -8.543 1.00 49.06 586 THR A CA 1
ATOM 4540 C C . THR A 1 586 ? 1.088 18.236 -9.387 1.00 49.06 586 THR A C 1
ATOM 4542 O O . THR A 1 586 ? -0.081 18.227 -9.008 1.00 49.06 586 THR A O 1
ATOM 4545 N N . VAL A 1 587 ? 1.483 17.568 -10.480 1.00 47.28 587 VAL A N 1
ATOM 4546 C CA . VAL A 1 587 ? 0.582 16.909 -11.447 1.00 47.28 587 VAL A CA 1
ATOM 4547 C C . VAL A 1 587 ? -0.018 15.591 -10.933 1.00 47.28 587 VAL A C 1
ATOM 4549 O O . VAL A 1 587 ? -1.159 15.272 -11.251 1.00 47.28 587 VAL A O 1
ATOM 4552 N N . ARG A 1 588 ? 0.724 14.806 -10.139 1.00 47.38 588 ARG A N 1
ATOM 4553 C CA . ARG A 1 588 ? 0.268 13.493 -9.630 1.00 47.38 588 ARG A CA 1
ATOM 4554 C C . ARG A 1 588 ? -0.165 13.523 -8.163 1.00 47.38 588 ARG A C 1
ATOM 4556 O O . ARG A 1 588 ? -0.661 12.519 -7.663 1.00 47.38 588 ARG A O 1
ATOM 4563 N N . LYS A 1 589 ? 0.030 14.654 -7.470 1.00 53.75 589 LYS A N 1
ATOM 4564 C CA . LYS A 1 589 ? -0.132 14.804 -6.010 1.00 53.75 589 LYS A CA 1
ATOM 4565 C C . LYS A 1 589 ? 0.563 13.680 -5.220 1.00 53.75 589 LYS A C 1
ATOM 4567 O O . LYS A 1 589 ? 0.115 13.314 -4.137 1.00 53.75 589 LYS A O 1
ATOM 4572 N N . SER A 1 590 ? 1.644 13.127 -5.773 1.00 55.94 590 SER A N 1
ATOM 4573 C CA . SER A 1 590 ? 2.430 12.039 -5.191 1.00 55.94 590 SER A CA 1
ATOM 4574 C C . SER A 1 590 ? 3.785 12.562 -4.724 1.00 55.94 590 SER A C 1
ATOM 4576 O O . SER A 1 590 ? 4.366 13.464 -5.335 1.00 55.94 590 SER A O 1
ATOM 4578 N N . GLN A 1 591 ? 4.284 12.005 -3.624 1.00 68.06 591 GLN A N 1
ATOM 4579 C CA . GLN A 1 591 ? 5.617 12.293 -3.113 1.00 68.06 591 GLN A CA 1
ATOM 4580 C C . GLN A 1 591 ? 6.621 11.367 -3.804 1.00 68.06 591 GLN A C 1
ATOM 4582 O O . GLN A 1 591 ? 6.434 10.155 -3.820 1.00 68.06 591 GLN A O 1
ATOM 4587 N N . ILE A 1 592 ? 7.664 11.946 -4.386 1.00 78.62 592 ILE A N 1
ATOM 4588 C CA . ILE A 1 592 ? 8.805 11.234 -4.967 1.00 78.62 592 ILE A CA 1
ATOM 4589 C C . ILE A 1 592 ? 10.073 11.607 -4.210 1.00 78.62 592 ILE A C 1
ATOM 4591 O O . ILE A 1 592 ? 10.125 12.646 -3.543 1.00 78.62 592 ILE A O 1
ATOM 4595 N N . TYR A 1 593 ? 11.102 10.779 -4.334 1.00 84.31 593 TYR A N 1
ATOM 4596 C CA . TYR A 1 593 ? 12.426 11.084 -3.807 1.00 84.31 593 TYR A CA 1
ATOM 4597 C C . TYR A 1 593 ? 13.416 11.277 -4.951 1.00 84.31 593 TYR A C 1
ATOM 4599 O O . TYR A 1 593 ? 13.449 10.493 -5.894 1.00 84.31 593 TYR A O 1
ATOM 4607 N N . CYS A 1 594 ? 14.231 12.319 -4.875 1.00 88.94 594 CYS A N 1
ATOM 4608 C CA . CYS A 1 594 ? 15.353 12.504 -5.788 1.00 88.94 594 CYS A CA 1
ATOM 4609 C C . CYS A 1 594 ? 16.632 12.212 -5.008 1.00 88.94 594 CYS A C 1
ATOM 4611 O O . CYS A 1 594 ? 16.820 12.811 -3.952 1.00 88.94 594 CYS A O 1
ATOM 4613 N N . PHE A 1 595 ? 17.487 11.315 -5.499 1.00 90.56 595 PHE A N 1
ATOM 4614 C CA . PHE A 1 595 ? 18.817 11.086 -4.930 1.00 90.56 595 PHE A CA 1
ATOM 4615 C C . PHE A 1 595 ? 19.852 11.990 -5.598 1.00 90.56 595 PHE A C 1
ATOM 4617 O O . PHE A 1 595 ? 19.969 11.998 -6.822 1.00 90.56 595 PHE A O 1
ATOM 4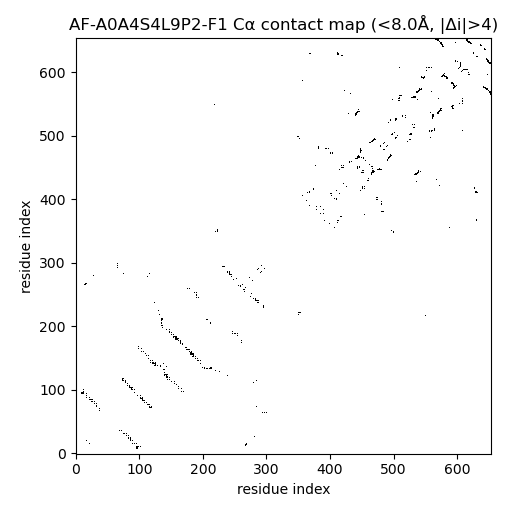624 N N . SER A 1 596 ? 20.661 12.695 -4.812 1.00 93.12 596 SER A N 1
ATOM 4625 C CA . SER A 1 596 ? 21.890 13.297 -5.328 1.00 93.12 596 SER A CA 1
ATOM 4626 C C . SER A 1 596 ? 22.783 12.214 -5.957 1.00 93.12 596 SER A C 1
ATOM 4628 O O . SER A 1 596 ? 22.704 11.055 -5.541 1.00 93.12 596 SER A O 1
ATOM 4630 N N . PRO A 1 597 ? 23.665 12.552 -6.915 1.00 94.88 597 PRO A N 1
ATOM 4631 C CA . PRO A 1 597 ? 24.595 11.575 -7.480 1.00 94.88 597 PRO A CA 1
ATOM 4632 C C . PRO A 1 597 ? 25.425 10.850 -6.419 1.00 94.88 597 PRO A C 1
ATOM 4634 O O . PRO A 1 597 ? 25.575 9.637 -6.483 1.00 94.88 597 PRO A O 1
ATOM 4637 N N . ALA A 1 598 ? 25.899 11.577 -5.403 1.00 94.94 598 ALA A N 1
ATOM 4638 C CA . ALA A 1 598 ? 26.686 11.003 -4.317 1.00 94.94 598 ALA A CA 1
ATOM 4639 C C . ALA A 1 598 ? 25.878 9.988 -3.492 1.00 94.94 598 ALA A C 1
ATOM 4641 O O . ALA A 1 59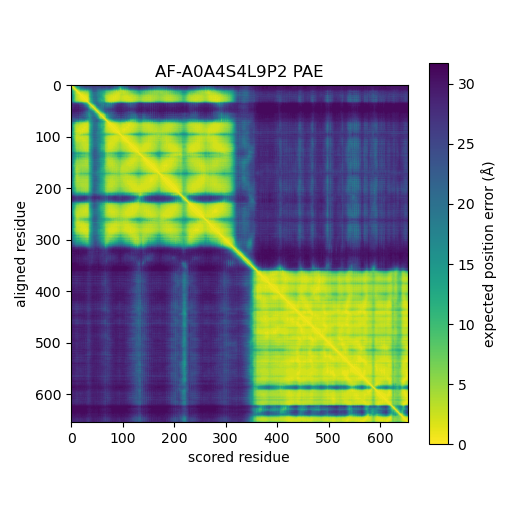8 ? 26.357 8.885 -3.229 1.00 94.94 598 ALA A O 1
ATOM 4642 N N . ASP A 1 599 ? 24.637 10.327 -3.130 1.00 94.81 599 ASP A N 1
ATOM 4643 C CA . ASP A 1 599 ? 23.772 9.421 -2.367 1.00 94.81 599 ASP A CA 1
ATOM 4644 C C . ASP A 1 599 ? 23.297 8.233 -3.213 1.00 94.81 599 ASP A C 1
ATOM 4646 O O . ASP A 1 599 ? 23.110 7.138 -2.686 1.00 94.81 599 ASP A O 1
ATOM 4650 N N . TRP A 1 600 ? 23.123 8.428 -4.524 1.00 96.56 600 TRP A N 1
ATOM 4651 C CA . TRP A 1 600 ? 22.830 7.348 -5.463 1.00 96.56 600 TRP A CA 1
ATOM 4652 C C . TRP A 1 600 ? 24.003 6.368 -5.562 1.00 96.56 600 TRP A C 1
ATOM 4654 O O . TRP A 1 600 ? 23.796 5.158 -5.480 1.00 96.56 600 TRP A O 1
ATOM 4664 N N . CYS A 1 601 ? 25.239 6.869 -5.651 1.00 97.12 601 CYS A N 1
ATOM 4665 C CA . CYS A 1 601 ? 26.434 6.028 -5.609 1.00 97.12 601 CYS A CA 1
ATOM 4666 C C . CYS A 1 601 ? 26.534 5.251 -4.290 1.00 97.12 601 CYS A C 1
ATOM 4668 O O . CYS A 1 601 ? 26.711 4.035 -4.315 1.00 97.12 601 CYS A O 1
ATOM 4670 N N . ALA A 1 602 ? 26.351 5.922 -3.148 1.00 92.56 602 ALA A N 1
ATOM 4671 C CA . ALA A 1 602 ? 26.408 5.291 -1.827 1.00 92.56 602 ALA A CA 1
ATOM 4672 C C . ALA A 1 602 ? 25.288 4.260 -1.592 1.00 92.56 602 ALA A C 1
ATOM 4674 O O . ALA A 1 602 ? 25.471 3.294 -0.851 1.00 92.56 602 ALA A O 1
ATOM 4675 N N . LEU A 1 603 ? 24.119 4.448 -2.215 1.00 94.00 603 LEU A N 1
ATOM 4676 C CA . LEU A 1 603 ? 23.041 3.463 -2.194 1.00 94.00 603 LEU A CA 1
ATOM 4677 C C . LEU A 1 603 ? 23.492 2.158 -2.863 1.00 94.00 603 LEU A C 1
ATOM 4679 O O . LEU A 1 603 ? 23.370 1.081 -2.279 1.00 94.00 603 LEU A O 1
ATOM 4683 N N . TRP A 1 604 ? 24.006 2.240 -4.087 1.00 96.94 604 TRP A N 1
ATOM 4684 C CA . TRP A 1 604 ? 24.395 1.047 -4.834 1.00 96.94 604 TRP A CA 1
ATOM 4685 C C . TRP A 1 604 ? 25.651 0.380 -4.260 1.00 96.94 604 TRP A C 1
ATOM 4687 O O . TRP A 1 604 ? 25.650 -0.841 -4.110 1.00 96.94 604 TRP A O 1
ATOM 4697 N N . ASP A 1 605 ? 26.663 1.159 -3.867 1.00 94.81 605 ASP A N 1
ATOM 4698 C CA . ASP A 1 605 ? 27.909 0.675 -3.259 1.00 94.81 605 ASP A CA 1
ATOM 4699 C C . ASP A 1 605 ? 27.888 0.787 -1.722 1.00 94.81 605 ASP A C 1
ATOM 4701 O O . ASP A 1 605 ? 28.400 1.739 -1.128 1.00 94.81 605 ASP A O 1
ATOM 4705 N N . GLY A 1 606 ? 27.280 -0.203 -1.062 1.00 86.81 606 GLY A N 1
ATOM 4706 C CA . GLY A 1 606 ? 27.278 -0.336 0.398 1.00 86.81 606 GLY A CA 1
ATOM 4707 C C . GLY A 1 606 ? 25.913 -0.631 1.021 1.00 86.81 606 GLY A C 1
ATOM 4708 O O . GLY A 1 606 ? 25.871 -1.195 2.114 1.00 86.81 606 GLY A O 1
ATOM 4709 N N . VAL A 1 607 ? 24.803 -0.280 0.357 1.00 88.31 607 VAL A N 1
ATOM 4710 C CA . VAL A 1 607 ? 23.441 -0.591 0.844 1.00 88.31 607 VAL A CA 1
ATOM 4711 C C . VAL A 1 607 ? 22.766 -1.683 0.015 1.00 88.31 607 VAL A C 1
ATOM 4713 O O . VAL A 1 607 ? 22.101 -2.553 0.584 1.00 88.31 607 VAL A O 1
ATOM 4716 N N . ILE A 1 608 ? 22.885 -1.626 -1.315 1.00 91.69 608 ILE A N 1
ATOM 4717 C CA . ILE A 1 608 ? 22.353 -2.656 -2.218 1.00 91.69 608 ILE A CA 1
ATOM 4718 C C . ILE A 1 608 ? 23.373 -3.775 -2.398 1.00 91.69 608 ILE A C 1
ATOM 4720 O O . ILE A 1 608 ? 23.056 -4.927 -2.110 1.00 91.69 608 ILE A O 1
ATOM 4724 N N . PHE A 1 609 ? 24.584 -3.432 -2.835 1.00 94.06 609 PHE A N 1
ATOM 4725 C CA . PHE A 1 609 ? 25.706 -4.358 -2.925 1.00 94.06 609 PHE A CA 1
ATOM 4726 C C . PHE A 1 609 ? 26.670 -4.179 -1.750 1.00 94.06 609 PHE A C 1
ATOM 4728 O O . PHE A 1 609 ? 26.699 -3.130 -1.103 1.00 94.06 609 PHE A O 1
ATOM 4735 N N . GLU A 1 610 ? 27.475 -5.206 -1.485 1.00 92.19 610 GLU A N 1
ATOM 4736 C CA . GLU A 1 610 ? 28.580 -5.143 -0.534 1.00 92.19 610 GLU A CA 1
ATOM 4737 C C . GLU A 1 610 ? 29.557 -4.045 -0.945 1.00 92.19 610 GLU A C 1
ATOM 4739 O O . GLU A 1 610 ? 29.904 -3.909 -2.124 1.00 92.19 610 GLU A O 1
ATOM 4744 N N . LYS A 1 611 ? 30.004 -3.261 0.036 1.00 94.62 611 LYS A N 1
ATOM 4745 C CA . LYS A 1 611 ? 30.873 -2.115 -0.214 1.00 94.62 611 LYS A CA 1
ATOM 4746 C C . LYS A 1 611 ? 32.160 -2.556 -0.910 1.00 94.62 611 LYS A C 1
ATOM 4748 O O . LYS A 1 611 ? 32.878 -3.420 -0.416 1.00 94.62 611 LYS A O 1
ATOM 4753 N N . GLY A 1 612 ? 32.465 -1.927 -2.036 1.00 94.44 612 GLY A N 1
ATOM 4754 C CA . GLY A 1 612 ? 33.621 -2.213 -2.869 1.00 94.44 612 GLY A CA 1
ATOM 4755 C C . GLY A 1 612 ? 33.393 -3.287 -3.933 1.00 94.44 612 GLY A C 1
ATOM 4756 O O . GLY A 1 612 ? 34.271 -3.426 -4.780 1.00 94.44 612 GLY A O 1
ATOM 4757 N N . SER A 1 613 ? 32.252 -3.988 -3.953 1.00 95.44 613 SER A N 1
ATOM 4758 C CA . SER A 1 613 ? 31.961 -5.057 -4.933 1.00 95.44 613 SER A CA 1
ATOM 4759 C C . SER A 1 613 ? 31.475 -4.550 -6.299 1.00 95.44 613 SER A C 1
ATOM 4761 O O . SER A 1 613 ? 31.452 -5.301 -7.276 1.00 95.44 613 SER A O 1
ATOM 4763 N N . VAL A 1 614 ? 31.104 -3.270 -6.385 1.00 97.56 614 VAL A N 1
ATOM 4764 C CA . VAL A 1 614 ? 30.656 -2.615 -7.617 1.00 97.56 614 VAL A CA 1
ATOM 4765 C C . VAL A 1 614 ? 31.367 -1.282 -7.827 1.00 97.56 614 VAL A C 1
ATOM 4767 O O . VAL A 1 614 ? 31.913 -0.690 -6.895 1.00 97.56 614 VAL A O 1
ATOM 4770 N N . THR A 1 615 ? 31.373 -0.813 -9.070 1.00 97.81 615 THR A N 1
ATOM 4771 C CA . THR A 1 615 ? 31.732 0.560 -9.443 1.00 97.81 615 THR A CA 1
ATOM 4772 C C . THR A 1 615 ? 30.455 1.287 -9.843 1.00 97.81 615 THR A C 1
ATOM 4774 O O . THR A 1 615 ? 29.679 0.749 -10.634 1.00 97.81 615 THR A O 1
ATOM 4777 N N . VAL A 1 616 ? 30.220 2.479 -9.288 1.00 97.81 616 VAL A N 1
ATOM 4778 C CA . VAL A 1 616 ? 29.003 3.262 -9.540 1.00 97.81 616 VAL A CA 1
ATOM 4779 C C . VAL A 1 616 ? 29.366 4.639 -10.072 1.00 97.81 616 VAL A C 1
ATOM 4781 O O . VAL A 1 616 ? 30.018 5.418 -9.379 1.00 97.81 616 VAL A O 1
ATOM 4784 N N . ASP A 1 617 ? 28.876 4.946 -11.268 1.00 96.81 617 ASP A N 1
ATOM 4785 C CA . ASP A 1 617 ? 28.979 6.263 -11.888 1.00 96.81 617 ASP A CA 1
ATOM 4786 C C . ASP A 1 617 ? 27.601 6.923 -11.880 1.00 96.81 617 ASP A C 1
ATOM 4788 O O . ASP A 1 617 ? 26.615 6.297 -12.273 1.00 96.81 617 ASP A O 1
ATOM 4792 N N . ALA A 1 618 ? 27.517 8.183 -11.453 1.00 96.44 618 ALA A N 1
ATOM 4793 C CA . ALA A 1 618 ? 26.293 8.976 -11.507 1.00 96.44 618 ALA A CA 1
ATOM 4794 C C . ALA A 1 618 ? 26.624 10.443 -11.802 1.00 96.44 618 ALA A C 1
ATOM 4796 O O . ALA A 1 618 ? 27.401 11.072 -11.084 1.00 96.44 618 ALA A O 1
ATOM 4797 N N . VAL A 1 619 ? 26.023 10.999 -12.853 1.00 93.62 619 VAL A N 1
ATOM 4798 C CA . VAL A 1 619 ? 26.268 12.373 -13.310 1.00 93.62 619 VAL A CA 1
ATOM 4799 C C . VAL A 1 619 ? 24.939 13.062 -13.594 1.00 93.62 619 VAL A C 1
ATOM 4801 O O . VAL A 1 619 ? 24.020 12.461 -14.152 1.00 93.62 619 VAL A O 1
ATOM 4804 N N . LEU A 1 620 ? 24.825 14.329 -13.190 1.00 90.75 620 LEU A N 1
ATOM 4805 C CA . LEU A 1 620 ? 23.696 15.178 -13.565 1.00 90.75 620 LEU A CA 1
ATOM 4806 C C . LEU A 1 620 ? 24.014 15.912 -14.857 1.00 90.75 620 LEU A C 1
ATOM 4808 O O . LEU A 1 620 ? 24.993 16.652 -14.921 1.00 90.75 620 LEU A O 1
ATOM 4812 N N . GLU A 1 621 ? 23.130 15.789 -15.835 1.00 85.31 621 GLU A N 1
ATOM 4813 C CA . GLU A 1 621 ? 23.178 16.596 -17.044 1.00 85.31 621 GLU A CA 1
ATOM 4814 C C . GLU A 1 621 ? 22.096 17.678 -17.015 1.00 85.31 621 GLU A C 1
ATOM 4816 O O . GLU A 1 621 ? 20.912 17.420 -16.756 1.00 85.31 621 GLU A O 1
ATOM 4821 N N . GLU A 1 622 ? 22.525 18.917 -17.274 1.00 71.31 622 GLU A N 1
ATOM 4822 C CA . GLU A 1 622 ? 21.634 20.001 -17.679 1.00 71.31 622 GLU A CA 1
ATOM 4823 C C . GLU A 1 622 ? 21.472 19.940 -19.189 1.00 71.31 622 GLU A C 1
ATOM 4825 O O . GLU A 1 622 ? 22.437 20.239 -19.885 1.00 71.31 622 GLU A O 1
ATOM 4830 N N . LYS A 1 623 ? 20.276 19.608 -19.692 1.00 62.94 623 LYS A N 1
ATOM 4831 C CA . LYS A 1 623 ? 19.663 20.223 -20.887 1.00 62.94 623 LYS A CA 1
ATOM 4832 C C . LYS A 1 623 ? 18.462 19.450 -21.435 1.00 62.94 623 LYS A C 1
ATOM 4834 O O . LYS A 1 623 ? 18.330 18.247 -21.243 1.00 62.94 623 LYS A O 1
ATOM 4839 N N . ASN A 1 624 ? 17.666 20.257 -22.145 1.00 48.41 624 ASN A N 1
ATOM 4840 C CA . ASN A 1 624 ? 16.686 20.056 -23.214 1.00 48.41 624 ASN A CA 1
ATOM 4841 C C . ASN A 1 624 ? 15.857 18.770 -23.236 1.00 48.41 624 ASN A C 1
ATOM 4843 O O . ASN A 1 624 ? 16.350 17.662 -23.413 1.00 48.41 624 ASN A O 1
ATOM 4847 N N . ASP A 1 625 ? 14.548 19.002 -23.213 1.00 46.72 625 ASP A N 1
ATOM 4848 C CA . ASP A 1 625 ? 13.401 18.091 -23.183 1.00 46.72 625 ASP A CA 1
ATOM 4849 C C . ASP A 1 625 ? 13.368 16.958 -24.228 1.00 46.72 625 ASP A C 1
ATOM 4851 O O . ASP A 1 625 ? 12.460 16.133 -24.202 1.00 46.72 625 ASP A O 1
ATOM 4855 N N . ALA A 1 626 ? 14.357 16.849 -25.120 1.00 41.44 626 ALA A N 1
ATOM 4856 C CA . ALA A 1 626 ? 14.400 15.860 -26.196 1.00 41.44 626 ALA A CA 1
ATOM 4857 C C . ALA A 1 626 ? 14.236 14.412 -25.690 1.00 41.44 626 ALA A C 1
ATOM 4859 O O . ALA A 1 626 ? 13.431 13.665 -26.233 1.00 41.44 626 ALA A O 1
ATOM 4860 N N . TRP A 1 627 ? 14.892 14.035 -24.586 1.00 49.38 627 TRP A N 1
ATOM 4861 C CA . TRP A 1 627 ? 14.835 12.672 -24.027 1.00 49.38 627 TRP A CA 1
ATOM 4862 C C . TRP A 1 627 ? 13.538 12.336 -23.283 1.00 49.38 627 TRP A C 1
ATOM 4864 O O . TRP A 1 627 ? 13.285 11.177 -22.961 1.00 49.38 627 TRP A O 1
ATOM 4874 N N . ARG A 1 628 ? 12.740 13.34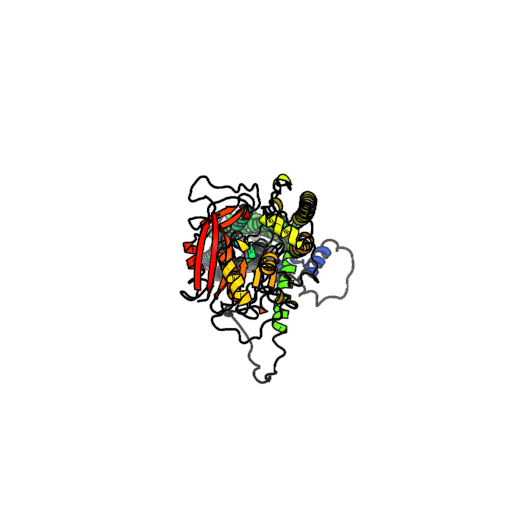4 -22.920 1.00 53.19 628 ARG A N 1
ATOM 4875 C CA . ARG A 1 628 ? 11.531 13.199 -22.082 1.00 53.19 628 ARG A CA 1
ATOM 4876 C C . ARG A 1 628 ? 10.246 13.441 -22.872 1.00 53.19 628 ARG A C 1
ATOM 4878 O O . ARG A 1 628 ? 9.155 13.293 -22.316 1.00 53.19 628 ARG A O 1
ATOM 4885 N N . GLY A 1 629 ? 10.415 13.746 -24.158 1.00 52.56 629 GLY A N 1
ATOM 4886 C CA . GLY A 1 629 ? 9.401 14.231 -25.068 1.00 52.56 629 GLY A CA 1
ATOM 4887 C C . GLY A 1 629 ? 9.405 15.759 -25.168 1.00 52.56 629 GLY A C 1
ATOM 4888 O O . GLY A 1 629 ? 9.566 16.451 -24.166 1.00 52.56 629 GLY A O 1
ATOM 4889 N N . ARG A 1 630 ? 9.262 16.287 -26.388 1.00 58.62 630 ARG A N 1
ATOM 4890 C CA . ARG A 1 630 ? 9.414 17.723 -26.695 1.00 58.62 630 ARG A CA 1
ATOM 4891 C C . ARG A 1 630 ? 8.217 18.542 -26.189 1.00 58.62 630 ARG A C 1
ATOM 4893 O O . ARG A 1 630 ? 7.112 18.020 -26.087 1.00 58.62 630 ARG A O 1
ATOM 4900 N N . GLY A 1 631 ? 8.449 19.819 -25.855 1.00 49.97 631 GLY A N 1
ATOM 4901 C CA . GLY A 1 631 ? 7.436 20.746 -25.311 1.00 49.97 631 GLY A CA 1
ATOM 4902 C C . GLY A 1 631 ? 7.177 20.603 -23.806 1.00 49.97 631 GLY A C 1
ATOM 4903 O O . GLY A 1 631 ? 6.115 20.970 -23.301 1.00 49.97 631 GLY A O 1
ATOM 4904 N N . PHE A 1 632 ? 8.139 20.037 -23.077 1.00 55.38 632 PHE A N 1
ATOM 4905 C CA . PHE A 1 632 ? 7.976 19.650 -21.688 1.00 55.38 632 PHE A CA 1
ATOM 4906 C C . PHE A 1 632 ? 8.520 20.710 -20.712 1.00 55.38 632 PHE A C 1
ATOM 4908 O O . PHE A 1 632 ? 9.642 20.605 -20.240 1.00 55.38 632 PHE A O 1
ATOM 4915 N N . ALA A 1 633 ? 7.688 21.648 -20.252 1.00 46.19 633 ALA A N 1
ATOM 4916 C CA . ALA A 1 633 ? 7.976 22.371 -19.006 1.00 46.19 633 ALA A CA 1
ATOM 4917 C C . ALA A 1 633 ? 7.475 21.545 -17.799 1.00 46.19 633 ALA A C 1
ATOM 4919 O O . ALA A 1 633 ? 6.269 21.449 -17.536 1.00 46.19 633 ALA A O 1
ATOM 4920 N N . TRP A 1 634 ? 8.382 20.877 -17.078 1.00 50.62 634 TRP A N 1
ATOM 4921 C CA . TRP A 1 634 ? 8.131 20.511 -15.674 1.00 50.62 634 TRP A CA 1
ATOM 4922 C C . TRP A 1 634 ? 8.362 21.767 -14.832 1.00 50.62 634 TRP A C 1
ATOM 4924 O O . TRP A 1 634 ? 9.184 22.578 -15.240 1.00 50.62 634 TRP A O 1
ATOM 4934 N N . ASP A 1 635 ? 7.707 21.898 -13.671 1.00 45.81 635 ASP A N 1
ATOM 4935 C CA . ASP A 1 635 ? 8.003 22.931 -12.663 1.00 45.81 635 ASP A CA 1
ATOM 4936 C C . ASP A 1 635 ? 9.513 22.928 -12.337 1.00 45.81 635 ASP A C 1
ATOM 4938 O O . ASP A 1 635 ? 9.982 22.223 -11.436 1.00 45.81 635 ASP A O 1
ATOM 4942 N N . SER A 1 636 ? 10.310 23.652 -13.120 1.00 47.56 636 SER A N 1
ATOM 4943 C CA . SER A 1 636 ? 11.690 23.969 -12.815 1.00 47.56 636 SER A CA 1
ATOM 4944 C C . SER A 1 636 ? 11.589 25.031 -11.744 1.00 47.56 636 SER A C 1
ATOM 4946 O O . SER A 1 636 ? 11.328 26.190 -12.051 1.00 47.56 636 SER A O 1
ATOM 4948 N N . GLY A 1 637 ? 11.687 24.617 -10.482 1.00 47.31 637 GLY A N 1
ATOM 4949 C CA . GLY A 1 637 ? 11.735 25.585 -9.398 1.00 47.31 637 GLY A CA 1
ATOM 4950 C C . GLY A 1 637 ? 12.843 26.603 -9.681 1.00 47.31 637 GLY A C 1
ATOM 4951 O O . GLY A 1 637 ? 13.901 26.243 -10.202 1.00 47.31 637 GLY A O 1
ATOM 4952 N N . GLU A 1 638 ? 12.558 27.872 -9.395 1.00 45.47 638 GLU A N 1
ATOM 4953 C CA . GLU A 1 638 ? 13.424 29.011 -9.729 1.00 45.47 638 GLU A CA 1
ATOM 4954 C C . GLU A 1 638 ? 14.775 28.967 -8.987 1.00 45.47 638 GLU A C 1
ATOM 4956 O O . GLU A 1 638 ? 15.742 29.593 -9.411 1.00 45.47 638 GLU A O 1
ATOM 4961 N N . ASP A 1 639 ? 14.872 28.171 -7.916 1.00 52.19 639 ASP A N 1
ATOM 4962 C CA . ASP A 1 639 ? 16.085 27.976 -7.119 1.00 52.19 639 ASP A CA 1
ATOM 4963 C C . ASP A 1 639 ? 16.930 26.778 -7.610 1.00 52.19 639 ASP A C 1
ATOM 4965 O O . ASP A 1 639 ? 16.415 25.684 -7.879 1.00 52.19 639 ASP A O 1
ATOM 4969 N N . ALA A 1 640 ? 18.256 26.953 -7.638 1.00 53.69 640 ALA A N 1
ATOM 4970 C CA . ALA A 1 640 ? 19.268 25.970 -8.028 1.00 53.69 640 ALA A CA 1
ATOM 4971 C C . ALA A 1 640 ? 19.190 24.642 -7.246 1.00 53.69 640 ALA A C 1
ATOM 4973 O O . ALA A 1 640 ? 19.576 23.596 -7.775 1.00 53.69 640 ALA A O 1
ATOM 4974 N N . GLN A 1 641 ? 18.659 24.647 -6.016 1.00 53.06 641 GLN A N 1
ATOM 4975 C CA . GLN A 1 641 ? 18.421 23.424 -5.230 1.00 53.06 641 GLN A CA 1
ATOM 4976 C C . GLN A 1 641 ? 17.152 22.660 -5.646 1.00 53.06 641 GLN A C 1
ATOM 4978 O O . GLN A 1 641 ? 16.990 21.473 -5.346 1.00 53.06 641 GLN A O 1
ATOM 4983 N N . THR A 1 642 ? 16.223 23.334 -6.322 1.00 59.19 642 THR A N 1
ATOM 4984 C CA . THR A 1 642 ? 14.926 22.785 -6.743 1.00 59.19 642 THR A CA 1
ATOM 4985 C C . THR A 1 642 ? 14.858 22.461 -8.233 1.00 59.19 642 THR A C 1
ATOM 4987 O O . THR A 1 642 ? 13.995 21.674 -8.635 1.00 59.19 642 THR A O 1
ATOM 4990 N N . LYS A 1 643 ? 15.804 22.984 -9.023 1.00 71.19 643 LYS A N 1
ATOM 4991 C CA . LYS A 1 643 ? 16.001 22.650 -10.436 1.00 71.19 643 LYS A CA 1
ATOM 4992 C C . LYS A 1 643 ? 16.201 21.142 -10.614 1.00 71.19 643 LYS A C 1
ATOM 4994 O O . LYS A 1 643 ? 16.993 20.508 -9.913 1.00 71.19 643 LYS A O 1
ATOM 4999 N N . ARG A 1 644 ? 15.454 20.561 -11.556 1.00 74.50 644 ARG A N 1
ATOM 5000 C CA . ARG A 1 644 ? 15.536 19.138 -11.909 1.00 74.50 644 ARG A CA 1
ATOM 5001 C C . ARG A 1 644 ? 16.548 18.916 -13.023 1.00 74.50 644 ARG A C 1
ATOM 5003 O O . ARG A 1 644 ? 16.657 19.713 -13.947 1.00 74.50 644 ARG A O 1
ATOM 5010 N N . TYR A 1 645 ? 17.226 17.785 -12.932 1.00 83.31 645 TYR A N 1
ATOM 5011 C CA . TYR A 1 645 ? 18.259 17.319 -13.845 1.00 83.31 645 TYR A CA 1
ATOM 5012 C C . TYR A 1 645 ? 17.892 15.922 -14.357 1.00 83.31 645 TYR A C 1
ATOM 5014 O O . TYR A 1 645 ? 17.030 15.236 -13.784 1.00 83.31 645 TYR A O 1
ATOM 5022 N N . SER A 1 646 ? 18.545 15.472 -15.428 1.00 85.19 6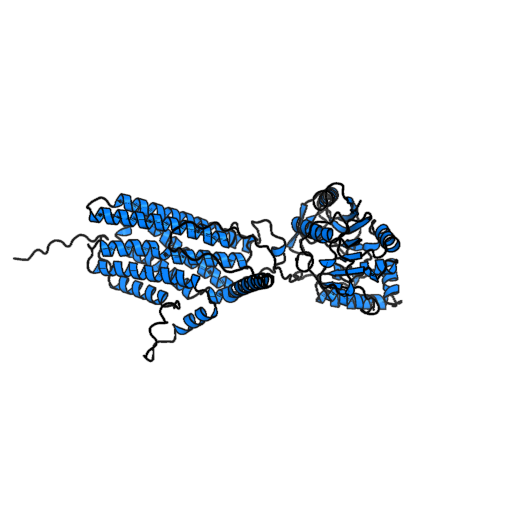46 SER A N 1
ATOM 5023 C CA . SER A 1 646 ? 18.607 14.040 -15.727 1.00 85.19 646 SER A CA 1
ATOM 5024 C C . SER A 1 646 ? 19.851 13.471 -15.075 1.00 85.19 646 SER A C 1
ATOM 5026 O O . SER A 1 646 ? 20.953 13.925 -15.360 1.00 85.19 646 SER A O 1
ATOM 5028 N N . MET A 1 647 ? 19.672 12.508 -14.176 1.00 91.25 647 MET A N 1
ATOM 5029 C CA . MET A 1 647 ? 20.788 11.733 -13.660 1.00 91.25 647 MET A CA 1
ATOM 5030 C C . MET A 1 647 ? 21.017 10.563 -14.603 1.00 91.25 647 MET A C 1
ATOM 5032 O O . MET A 1 647 ? 20.115 9.744 -14.786 1.00 91.25 647 MET A O 1
ATOM 5036 N N . ILE A 1 648 ? 22.190 10.506 -15.221 1.00 93.75 648 ILE A N 1
ATOM 5037 C CA . ILE A 1 648 ? 22.686 9.345 -15.960 1.00 93.75 648 ILE A CA 1
ATOM 5038 C C . ILE A 1 648 ? 23.561 8.560 -14.999 1.00 93.75 648 ILE A C 1
ATOM 5040 O O . ILE A 1 648 ? 24.402 9.143 -14.316 1.00 93.75 648 ILE A O 1
ATOM 5044 N N . TRP A 1 649 ? 23.335 7.256 -14.904 1.00 96.62 649 TRP A N 1
ATOM 5045 C CA . TRP A 1 649 ? 24.033 6.431 -13.930 1.00 96.62 649 TRP A CA 1
ATOM 5046 C C . TRP A 1 649 ? 24.252 5.008 -14.435 1.00 96.62 649 TRP A C 1
ATOM 5048 O O . TRP A 1 649 ? 23.493 4.497 -15.261 1.00 96.62 649 TRP A O 1
ATOM 5058 N N . SER A 1 650 ? 25.288 4.362 -13.906 1.00 97.94 650 SER A N 1
ATOM 5059 C CA . SER A 1 650 ? 25.584 2.952 -14.135 1.00 97.94 650 SER A CA 1
ATOM 5060 C C . SER A 1 650 ? 26.213 2.319 -12.897 1.00 97.94 650 SER A C 1
ATOM 5062 O O . SER A 1 650 ? 26.918 2.984 -12.145 1.00 97.94 650 SER A O 1
ATOM 5064 N N . VAL A 1 651 ? 25.944 1.036 -12.689 1.00 98.25 651 VAL A N 1
ATOM 5065 C CA . VAL A 1 651 ? 26.496 0.199 -11.622 1.00 98.25 651 VAL A CA 1
ATOM 5066 C C . VAL A 1 651 ? 27.066 -1.041 -12.290 1.00 98.25 651 VAL A C 1
ATOM 5068 O O . VAL A 1 651 ? 26.335 -1.752 -12.979 1.00 98.25 651 VAL A O 1
ATOM 5071 N N . LYS A 1 652 ? 28.357 -1.305 -12.104 1.00 97.94 652 LYS A N 1
ATOM 5072 C CA . LYS A 1 652 ? 29.085 -2.394 -12.767 1.00 97.94 652 LYS A CA 1
ATOM 5073 C C . LYS A 1 652 ? 29.727 -3.316 -11.737 1.00 97.94 652 LYS A C 1
ATOM 5075 O O . LYS A 1 652 ? 30.334 -2.835 -10.784 1.00 97.94 652 LYS A O 1
ATOM 5080 N N . ARG A 1 653 ? 29.620 -4.632 -11.934 1.00 97.19 653 ARG A N 1
ATOM 5081 C CA . ARG A 1 653 ? 30.356 -5.641 -11.155 1.00 97.19 653 ARG A CA 1
ATOM 5082 C C . ARG A 1 653 ? 31.856 -5.523 -11.412 1.00 97.19 653 ARG A C 1
ATOM 5084 O O . ARG A 1 653 ? 32.252 -5.398 -12.575 1.00 97.19 653 ARG A O 1
ATOM 5091 N N . LYS A 1 654 ? 32.646 -5.571 -10.339 1.00 91.94 654 LYS A N 1
ATOM 5092 C CA . LYS A 1 654 ? 34.111 -5.638 -10.414 1.00 91.94 654 LYS A CA 1
ATOM 5093 C C . LYS A 1 654 ? 34.612 -7.041 -10.705 1.00 91.94 654 LYS A C 1
ATOM 5095 O O . LYS A 1 654 ? 33.908 -8.003 -10.327 1.00 91.94 654 LYS A O 1
#

Foldseek 3Di:
DPPPDPPQDQFLQLDAQDLVLLVVLLVLLVVLLPLDQPPPPPPDPDDDDDDDDDPNVVSNVLCVPQVPNVLNVLLSQLSVLSSQLSVLSNVCNVVRPDLVSVLSNVLSLVLSCLSLVLSLLLLLLLLCVVQDVQQAPDHSVCSSVVLSVLLVVLSVQLVQLSVQLSVCVVVVHHSLSSLVSNLVSLVSNLVSLVVVVVRSVSSVVCSVVVPTDDDDDPLRVQAPSPPCPPLNVLSVVLSVLLSVLVNQLSVLSNVPSVCPSPRPSSSDNVCCCVNRSVSSSSNSVSCVVSPCSVSVVVSSVVVVVVVVVVVVVVVVPPPDDDDDDDDDDDDDDDDDDDPDDDDDDDDDDHDGDDDAFDDDDDADLVLPDDDPVLVVLLCVQQVDPDPVVLSVLLVVLLVVVCVQHVDVLSSQVLLSFQFLVPFPCNVLQLVCQVPPPLAAEEEEQCQLVSNVSVSVVVPRDLQRYAYEHQRPVSPVSSCSSRVHDCVRRVHHYAHDDLPHCVQFNQDAADQDADPDDADRRNPDNHLNVLFQPHQEYEDEQPLQVAAPVVSLSSLLRVNRNFHLDFSRKYWYKHKAFQDWDWDQQPRRRDIGIHHHQVRVQCSVQPPRDDHPQKDKDKDWDDDDCSNSGHPDDGCQDPDNRSGMTMITMMITGD